Protein AF-A0A924ZJ42-F1 (afdb_monomer_lite)

Sequence (431 aa):
MEAKKKLFFVASNSKNIKYVENFLLKRNFEVLLDSDLDSSLSRIISLQPDFIFLPLDHANGRIVAMINAINSLTKGVTVLFVQNNTKESIRKLEYSKCPFKLYPPMSGPAVERLVLKTIKANATTTTTTEIKSKEANLEVFESNFSNVNVIENQSNIAFVQKGRRGELLKTKNQQLGTYQRKELSEQLRQELKTGFGDNVKMPIADLIETYYDNGPSAPAGPSTKNFQEASSSVDNYEARSSTYCLTIQSLTWCGYLIIHADFEIDFSLAKNVFQTWLASHLVELQEFTETDQFQISITNPDYQTFAKAEAEYIEVLSIYDKEVTVSFFSVDPQNLSIDLLELQHIGIPVQMIPTALALPLNAFVYLPLNQKFLLFALQNEKVDVTKLQRLSEKSIEKLYTPIEFEKEFRALRAEEFLNSLMKKLSKFAKK

pLDDT: mean 80.46, std 20.37, range [23.25, 97.19]

Structure (mmCIF, N/CA/C/O backbone):
data_AF-A0A924ZJ42-F1
#
_entry.id   AF-A0A924ZJ42-F1
#
loop_
_atom_site.group_PDB
_atom_site.id
_atom_site.type_symbol
_atom_site.label_atom_id
_atom_site.label_alt_id
_atom_site.label_comp_id
_atom_site.label_asym_id
_atom_site.label_entity_id
_atom_site.label_seq_id
_atom_site.pdbx_PDB_ins_code
_atom_site.Cartn_x
_atom_site.Cartn_y
_atom_site.Cartn_z
_atom_site.occupancy
_atom_site.B_iso_or_equiv
_atom_site.auth_seq_id
_atom_site.auth_comp_id
_atom_site.auth_asym_id
_atom_site.auth_atom_id
_atom_site.pdbx_PDB_model_num
ATOM 1 N N . MET A 1 1 ? 20.802 38.770 28.249 1.00 51.81 1 MET A N 1
ATOM 2 C CA . MET A 1 1 ? 19.688 39.133 27.346 1.00 51.81 1 MET A CA 1
ATOM 3 C C . MET A 1 1 ? 19.524 37.988 26.369 1.00 51.81 1 MET A C 1
ATOM 5 O O . MET A 1 1 ? 20.506 37.644 25.725 1.00 51.81 1 MET A O 1
ATOM 9 N N . GLU A 1 2 ? 18.357 37.352 26.316 1.00 70.56 2 GLU A N 1
ATOM 10 C CA . GLU A 1 2 ? 18.103 36.305 25.320 1.00 70.56 2 GLU A CA 1
ATOM 11 C C . GLU A 1 2 ? 18.149 36.911 23.912 1.00 70.56 2 GLU A C 1
ATOM 13 O O . GLU A 1 2 ? 17.614 37.999 23.679 1.00 70.56 2 GLU A O 1
ATOM 18 N N . ALA A 1 3 ? 18.832 36.233 22.986 1.00 81.56 3 ALA A N 1
ATOM 19 C CA . ALA A 1 3 ? 18.900 36.663 21.596 1.00 81.56 3 ALA A CA 1
ATOM 20 C C . ALA A 1 3 ? 17.488 36.675 20.990 1.00 81.56 3 ALA A C 1
ATOM 22 O O . ALA A 1 3 ? 16.740 35.703 21.128 1.00 81.56 3 ALA A O 1
ATOM 23 N N . LYS A 1 4 ? 17.120 37.779 20.325 1.00 89.75 4 LYS A N 1
ATOM 24 C CA . LYS A 1 4 ? 15.809 37.906 19.676 1.00 89.75 4 LYS A CA 1
ATOM 25 C C . LYS A 1 4 ? 15.673 36.849 18.587 1.00 89.75 4 LYS A C 1
ATOM 27 O O . LYS A 1 4 ? 16.584 36.666 17.784 1.00 89.75 4 LYS A O 1
ATOM 32 N N . LYS A 1 5 ? 14.523 36.176 18.554 1.00 93.31 5 LYS A N 1
ATOM 33 C CA . LYS A 1 5 ? 14.207 35.203 17.508 1.00 93.31 5 LYS A CA 1
ATOM 34 C C . LYS A 1 5 ? 13.838 35.915 16.214 1.00 93.31 5 LYS A C 1
ATOM 36 O O . LYS A 1 5 ? 13.000 36.820 16.234 1.00 93.31 5 LYS A O 1
ATOM 41 N N . LYS A 1 6 ? 14.458 35.486 15.114 1.00 96.50 6 LYS A N 1
ATOM 42 C CA . LYS A 1 6 ? 14.269 36.052 13.776 1.00 96.50 6 LYS A CA 1
ATOM 43 C C . LYS A 1 6 ? 13.173 35.301 13.032 1.00 96.50 6 LYS A C 1
ATOM 45 O O . LYS A 1 6 ? 13.289 34.096 12.813 1.00 96.50 6 LYS A O 1
ATOM 50 N N . LEU A 1 7 ? 12.124 36.008 12.624 1.00 96.75 7 LEU A N 1
ATOM 51 C CA . LEU A 1 7 ? 11.042 35.469 11.803 1.00 96.75 7 LEU A CA 1
ATOM 52 C C . LEU A 1 7 ? 11.060 36.153 10.441 1.00 96.75 7 LEU A C 1
ATOM 54 O O . LEU A 1 7 ? 11.037 37.379 10.358 1.00 96.75 7 LEU A O 1
ATOM 58 N N . PHE A 1 8 ? 11.051 35.360 9.378 1.00 96.81 8 PHE A N 1
ATOM 59 C CA . PHE A 1 8 ? 10.995 35.852 8.009 1.00 96.81 8 PHE A CA 1
ATOM 60 C C . PHE A 1 8 ? 9.653 35.485 7.381 1.00 96.81 8 PHE A C 1
ATOM 62 O O . PHE A 1 8 ? 9.295 34.313 7.342 1.00 96.81 8 PHE A O 1
ATOM 69 N N . PHE A 1 9 ? 8.915 36.468 6.880 1.00 94.94 9 PHE A N 1
ATOM 70 C CA . PHE A 1 9 ? 7.633 36.289 6.208 1.00 94.94 9 PHE A CA 1
ATOM 71 C C . PHE A 1 9 ? 7.774 36.587 4.722 1.00 94.94 9 PHE A C 1
ATOM 73 O O . PHE A 1 9 ? 8.207 37.674 4.342 1.00 94.94 9 PHE A O 1
ATOM 80 N N . VAL A 1 10 ? 7.329 35.648 3.892 1.00 93.44 10 VAL A N 1
ATOM 81 C CA . VAL A 1 10 ? 7.103 35.891 2.465 1.00 93.44 10 VAL A CA 1
ATOM 82 C C . VAL A 1 10 ? 5.630 36.215 2.276 1.00 93.44 10 VAL A C 1
ATOM 84 O O . VAL A 1 10 ? 4.768 35.445 2.708 1.00 93.44 10 VAL A O 1
ATOM 87 N N . ALA A 1 11 ? 5.297 37.350 1.661 1.00 88.31 11 ALA A N 1
ATOM 88 C CA . ALA A 1 11 ? 3.903 37.662 1.400 1.00 88.31 11 ALA A CA 1
ATOM 89 C C . ALA A 1 11 ? 3.598 38.640 0.265 1.00 88.31 11 ALA A C 1
ATOM 91 O O . ALA A 1 11 ? 3.941 39.816 0.325 1.00 88.31 11 ALA A O 1
ATOM 92 N N . SER A 1 12 ? 2.751 38.188 -0.665 1.00 80.75 12 SER A N 1
ATOM 93 C CA . SER A 1 12 ? 2.125 39.025 -1.692 1.00 80.75 12 SER A CA 1
ATOM 94 C C . SER A 1 12 ? 1.202 40.134 -1.155 1.00 80.75 12 SER A C 1
ATOM 96 O O . SER A 1 12 ? 1.148 41.206 -1.752 1.00 80.75 12 SER A O 1
ATOM 98 N N . ASN A 1 13 ? 0.486 39.932 -0.037 1.00 76.50 13 ASN A N 1
ATOM 99 C CA . ASN A 1 13 ? -0.384 40.962 0.555 1.00 76.50 13 ASN A CA 1
ATOM 100 C C . ASN A 1 13 ? 0.100 41.405 1.946 1.00 76.50 13 ASN A C 1
ATOM 102 O O . ASN A 1 13 ? -0.180 40.766 2.962 1.00 76.50 13 ASN A O 1
ATOM 106 N N . SER A 1 14 ? 0.790 42.546 1.999 1.00 72.94 14 SER A N 1
ATOM 107 C CA . SER A 1 14 ? 1.422 43.055 3.223 1.00 72.94 14 SER A CA 1
ATOM 108 C C . SER A 1 14 ? 0.453 43.660 4.248 1.00 72.94 14 SER A C 1
ATOM 110 O O . SER A 1 14 ? 0.827 43.821 5.409 1.00 72.94 14 SER A O 1
ATOM 112 N N . LYS A 1 15 ? -0.799 43.984 3.883 1.00 78.31 15 LYS A N 1
ATOM 113 C CA . LYS A 1 15 ? -1.712 44.726 4.780 1.00 78.31 15 LYS A CA 1
ATOM 114 C C . LYS A 1 15 ? -2.052 43.953 6.056 1.00 78.31 15 LYS A C 1
ATOM 116 O O . LYS A 1 15 ? -1.966 44.514 7.144 1.00 78.31 15 LYS A O 1
ATOM 121 N N . ASN A 1 16 ? -2.382 42.667 5.935 1.00 75.62 16 ASN A N 1
ATOM 122 C CA . ASN A 1 16 ? -2.749 41.836 7.088 1.00 75.62 16 ASN A CA 1
ATOM 123 C C . ASN A 1 16 ? -1.534 41.479 7.958 1.00 75.62 16 ASN A C 1
ATOM 125 O O . ASN A 1 16 ? -1.667 41.303 9.167 1.00 75.62 16 ASN A O 1
ATOM 129 N N . ILE A 1 17 ? -0.341 41.428 7.363 1.00 86.62 17 ILE A N 1
ATOM 130 C CA . ILE A 1 17 ? 0.883 41.015 8.058 1.00 86.62 17 ILE A CA 1
ATOM 131 C C . ILE A 1 17 ? 1.519 42.173 8.827 1.00 86.62 17 ILE A C 1
ATOM 133 O O . ILE A 1 17 ? 2.084 41.934 9.885 1.00 86.62 17 ILE A O 1
ATOM 137 N N . LYS A 1 18 ? 1.331 43.432 8.413 1.00 88.56 18 LYS A N 1
ATOM 138 C CA . LYS A 1 18 ? 1.808 44.598 9.185 1.00 88.56 18 LYS A CA 1
ATOM 139 C C . LYS A 1 18 ? 1.256 44.650 10.616 1.00 88.56 18 LYS A C 1
ATOM 141 O O . LYS A 1 18 ? 1.951 45.057 11.544 1.00 88.56 18 LYS A O 1
ATOM 146 N N . TYR A 1 19 ? 0.012 44.217 10.833 1.00 90.31 19 TYR A N 1
ATOM 147 C CA . TYR A 1 19 ? -0.555 44.123 12.187 1.00 90.31 19 TYR A CA 1
ATOM 148 C C . TYR A 1 19 ? 0.109 43.018 13.017 1.00 90.31 19 TYR A C 1
ATOM 150 O O . TYR A 1 19 ? 0.341 43.193 14.213 1.00 90.31 19 TYR A O 1
ATOM 158 N N . VAL A 1 20 ? 0.436 41.897 12.372 1.00 92.56 20 VAL A N 1
ATOM 159 C CA . VAL A 1 20 ? 1.154 40.766 12.972 1.00 92.56 20 VAL A CA 1
ATOM 160 C C . VAL A 1 20 ? 2.584 41.178 13.327 1.00 92.56 20 VAL A C 1
ATOM 162 O O . VAL A 1 20 ? 3.014 40.967 14.456 1.00 92.56 20 VAL A O 1
ATOM 165 N N . GLU A 1 21 ? 3.281 41.844 12.410 1.00 94.00 21 GLU A N 1
ATOM 166 C CA . GLU A 1 21 ? 4.623 42.402 12.592 1.00 94.00 21 GLU A CA 1
ATOM 167 C C . GLU A 1 21 ? 4.679 43.348 13.797 1.00 94.00 21 GLU A C 1
ATOM 169 O O . GLU A 1 21 ? 5.437 43.108 14.734 1.00 94.00 21 GLU A O 1
ATOM 174 N N . ASN A 1 22 ? 3.806 44.361 13.844 1.00 94.19 22 ASN A N 1
ATOM 175 C CA . ASN A 1 22 ? 3.747 45.312 14.958 1.00 94.19 22 ASN A CA 1
ATOM 176 C C . ASN A 1 22 ? 3.483 44.635 16.311 1.00 94.19 22 ASN A C 1
ATOM 178 O O . ASN A 1 22 ? 3.993 45.077 17.344 1.00 94.19 22 ASN A O 1
ATOM 182 N N . PHE A 1 23 ? 2.669 43.579 16.326 1.00 95.81 23 PHE A N 1
ATOM 183 C CA . PHE A 1 23 ? 2.414 42.802 17.534 1.00 95.81 23 PHE A CA 1
ATOM 184 C C . PHE A 1 23 ? 3.661 42.028 17.985 1.00 95.81 23 PHE A C 1
ATOM 186 O O . PHE A 1 23 ? 3.996 42.048 19.168 1.00 95.81 23 PHE A O 1
ATOM 193 N N . LEU A 1 24 ? 4.357 41.371 17.056 1.00 95.38 24 LEU A N 1
ATOM 194 C CA . LEU A 1 24 ? 5.534 40.547 17.342 1.00 95.38 24 LEU A CA 1
ATOM 195 C C . LEU A 1 24 ? 6.756 41.393 17.733 1.00 95.38 24 LEU A C 1
ATOM 197 O O . LEU A 1 24 ? 7.459 41.035 18.678 1.00 95.38 24 LEU A O 1
ATOM 201 N N . LEU A 1 25 ? 6.960 42.557 17.106 1.00 94.06 25 LEU A N 1
ATOM 202 C CA . LEU A 1 25 ? 8.026 43.502 17.471 1.00 94.06 25 LEU A CA 1
ATOM 203 C C . LEU A 1 25 ? 7.915 43.953 18.938 1.00 94.06 25 LEU A C 1
ATOM 205 O O . LEU A 1 25 ? 8.917 44.012 19.652 1.00 94.06 25 LEU A O 1
ATOM 209 N N . LYS A 1 26 ? 6.688 44.189 19.430 1.00 95.00 26 LYS A N 1
ATOM 210 C CA . LYS A 1 26 ? 6.423 44.516 20.847 1.00 95.00 26 LYS A CA 1
ATOM 211 C C . LYS A 1 26 ? 6.750 43.369 21.807 1.00 95.00 26 LYS A C 1
ATOM 213 O O . LYS A 1 26 ? 6.900 43.610 23.000 1.00 95.00 26 LYS A O 1
ATOM 218 N N . ARG A 1 27 ? 6.860 42.135 21.306 1.00 91.88 27 ARG A N 1
ATOM 219 C CA . ARG A 1 27 ? 7.166 40.920 22.078 1.00 91.88 27 ARG A CA 1
ATOM 220 C C . ARG A 1 27 ? 8.580 40.397 21.838 1.00 91.88 27 ARG A C 1
ATOM 222 O O . ARG A 1 27 ? 8.848 39.218 22.025 1.00 91.88 27 ARG A O 1
ATOM 229 N N . ASN A 1 28 ? 9.490 41.298 21.471 1.00 92.75 28 ASN A N 1
ATOM 230 C CA . ASN A 1 28 ? 10.920 41.028 21.350 1.00 92.75 28 ASN A CA 1
ATOM 231 C C . ASN A 1 28 ? 11.305 40.038 20.235 1.00 92.75 28 ASN A C 1
ATOM 233 O O . ASN A 1 28 ? 12.379 39.438 20.275 1.00 92.75 28 ASN A O 1
ATOM 237 N N . PHE A 1 29 ? 10.457 39.906 19.219 1.00 94.56 29 PHE A N 1
ATOM 238 C CA . PHE A 1 29 ? 10.794 39.208 17.987 1.00 94.56 29 PHE A CA 1
ATOM 239 C C . PHE A 1 29 ? 11.410 40.166 16.963 1.00 94.56 29 PHE A C 1
ATOM 241 O O . PHE A 1 29 ? 11.029 41.334 16.897 1.00 94.56 29 PHE A O 1
ATOM 248 N N . GLU A 1 30 ? 12.342 39.674 16.150 1.00 95.62 30 GLU A N 1
ATOM 249 C CA . GLU A 1 30 ? 12.834 40.378 14.965 1.00 95.62 30 GLU A CA 1
ATOM 250 C C . GLU A 1 30 ? 12.053 39.861 13.757 1.00 95.62 30 GLU A C 1
ATOM 252 O O . GLU A 1 30 ? 12.121 38.676 13.437 1.00 95.62 30 GLU A O 1
ATOM 257 N N . VAL A 1 31 ? 11.261 40.725 13.122 1.00 95.31 31 VAL A N 1
ATOM 258 C CA . VAL A 1 31 ? 10.392 40.342 12.004 1.00 95.31 31 VAL A CA 1
ATOM 259 C C . VAL A 1 31 ? 10.920 40.965 10.724 1.00 95.31 31 VAL A C 1
ATOM 261 O O . VAL A 1 31 ? 11.189 42.161 10.671 1.00 95.31 31 VAL A O 1
ATOM 264 N N . LEU A 1 32 ? 11.052 40.140 9.693 1.00 94.69 32 LEU A N 1
ATOM 265 C CA . LEU A 1 32 ? 11.417 40.543 8.346 1.00 94.69 32 LEU A CA 1
ATOM 266 C C . LEU A 1 32 ? 10.280 40.161 7.407 1.00 94.69 32 LEU A C 1
ATOM 268 O O . LEU A 1 32 ? 9.767 39.045 7.476 1.00 94.69 32 LEU A O 1
ATOM 272 N N . LEU A 1 33 ? 9.894 41.084 6.534 1.00 93.25 33 LEU A N 1
ATOM 273 C CA . LEU A 1 33 ? 8.852 40.879 5.538 1.00 93.25 33 LEU A CA 1
ATOM 274 C C . LEU A 1 33 ? 9.426 41.142 4.151 1.00 93.25 33 LEU A C 1
ATOM 276 O O . LEU A 1 33 ? 10.110 42.146 3.934 1.00 93.25 33 LEU A O 1
ATOM 280 N N . ASP A 1 34 ? 9.116 40.257 3.216 1.00 92.25 34 ASP A N 1
ATOM 281 C CA . ASP A 1 34 ? 9.433 40.442 1.810 1.00 92.25 34 ASP A CA 1
ATOM 282 C C . ASP A 1 34 ? 8.267 39.948 0.943 1.00 92.25 34 ASP A C 1
ATOM 284 O O . ASP A 1 34 ? 7.529 39.032 1.315 1.00 92.25 34 ASP A O 1
ATOM 288 N N . SER A 1 35 ? 8.040 40.621 -0.178 1.00 87.19 35 SER A N 1
ATOM 289 C CA . SER A 1 35 ? 6.943 40.329 -1.104 1.00 87.19 35 SER A CA 1
ATOM 290 C C . SER A 1 35 ? 7.423 39.699 -2.402 1.00 87.19 35 SER A C 1
ATOM 292 O O . SER A 1 35 ? 6.626 39.053 -3.080 1.00 87.19 35 SER A O 1
ATOM 294 N N . ASP A 1 36 ? 8.695 39.902 -2.754 1.00 87.69 36 ASP A N 1
ATOM 295 C CA . ASP A 1 36 ? 9.283 39.304 -3.944 1.00 87.69 36 ASP A CA 1
ATOM 296 C C . ASP A 1 36 ? 9.916 37.951 -3.608 1.00 87.69 36 ASP A C 1
ATOM 298 O O . ASP A 1 36 ? 10.627 37.797 -2.616 1.00 87.69 36 ASP A O 1
ATOM 302 N N . LEU A 1 37 ? 9.609 36.936 -4.413 1.00 86.25 37 LEU A N 1
ATOM 303 C CA . LEU A 1 37 ? 9.975 35.553 -4.110 1.00 86.25 37 LEU A CA 1
ATOM 304 C C . LEU A 1 37 ? 11.483 35.315 -4.286 1.00 86.25 37 LEU A C 1
ATOM 306 O O . LEU A 1 37 ? 12.101 34.619 -3.476 1.00 86.25 37 LEU A O 1
ATOM 310 N N . ASP A 1 38 ? 12.068 35.915 -5.323 1.00 80.19 38 ASP A N 1
ATOM 311 C CA . ASP A 1 38 ? 13.465 35.705 -5.702 1.00 80.19 38 ASP A CA 1
ATOM 312 C C . ASP A 1 38 ? 14.408 36.461 -4.742 1.00 80.19 38 ASP A C 1
ATOM 314 O O . ASP A 1 38 ? 15.411 35.902 -4.271 1.00 80.19 38 ASP A O 1
ATOM 318 N N . SER A 1 39 ? 14.045 37.687 -4.339 1.00 88.00 39 SER A N 1
ATOM 319 C CA . SER A 1 39 ? 14.740 38.411 -3.266 1.00 88.00 39 SER A CA 1
ATOM 320 C C . SER A 1 39 ? 14.610 37.699 -1.919 1.00 88.00 39 SER A C 1
ATOM 322 O O . SER A 1 39 ? 15.593 37.601 -1.175 1.00 88.00 39 SER A O 1
ATOM 324 N N . SER A 1 40 ? 13.427 37.147 -1.619 1.00 91.25 40 SER A N 1
ATOM 325 C CA . SER A 1 40 ? 13.160 36.442 -0.363 1.00 91.25 40 SER A CA 1
ATOM 326 C C . SER A 1 40 ? 14.090 35.253 -0.171 1.00 91.25 40 SER A C 1
ATOM 328 O O . SER A 1 40 ? 14.665 35.103 0.905 1.00 91.25 40 SER A O 1
ATOM 330 N N . LEU A 1 41 ? 14.278 34.419 -1.199 1.00 88.00 41 LEU A N 1
ATOM 331 C CA . LEU A 1 41 ? 15.131 33.233 -1.097 1.00 88.00 41 LEU A CA 1
ATOM 332 C C . LEU A 1 41 ? 16.584 33.606 -0.774 1.00 88.00 41 LEU A C 1
ATOM 334 O O . LEU A 1 41 ? 17.168 33.064 0.166 1.00 88.00 41 LEU A O 1
ATOM 338 N N . SER A 1 42 ? 17.139 34.580 -1.498 1.00 87.00 42 SER A N 1
ATOM 339 C CA . SER A 1 42 ? 18.511 35.059 -1.283 1.00 87.00 42 SER A CA 1
ATOM 340 C C . SER A 1 42 ? 18.704 35.607 0.136 1.00 87.00 42 SER A C 1
ATOM 342 O O . SER A 1 42 ? 19.703 35.321 0.801 1.00 87.00 42 SER A O 1
ATOM 344 N N . ARG A 1 43 ? 17.714 36.352 0.644 1.00 92.06 43 ARG A N 1
ATOM 345 C CA . ARG A 1 43 ? 17.743 36.920 1.999 1.00 92.06 43 ARG A CA 1
ATOM 346 C C . ARG A 1 43 ? 17.570 35.860 3.079 1.00 92.06 43 ARG A C 1
ATOM 348 O O . ARG A 1 43 ? 18.264 35.933 4.085 1.00 92.06 43 ARG A O 1
ATOM 355 N N . ILE A 1 44 ? 16.708 34.867 2.876 1.00 93.81 44 ILE A N 1
ATOM 356 C CA . ILE A 1 44 ? 16.531 33.742 3.804 1.00 93.81 44 ILE A CA 1
ATOM 357 C C . ILE A 1 44 ? 17.846 32.967 3.956 1.00 93.81 44 ILE A C 1
ATOM 359 O O . ILE A 1 44 ? 18.272 32.707 5.080 1.00 93.81 44 ILE A O 1
ATOM 363 N N . ILE A 1 45 ? 18.523 32.665 2.844 1.00 88.06 45 ILE A N 1
ATOM 364 C CA . ILE A 1 45 ? 19.807 31.949 2.853 1.00 88.06 45 ILE A CA 1
ATOM 365 C C . ILE A 1 45 ? 20.888 32.769 3.568 1.00 88.06 45 ILE A C 1
ATOM 367 O O . ILE A 1 45 ? 21.636 32.218 4.375 1.00 88.06 45 ILE A O 1
ATOM 371 N N . SER A 1 46 ? 20.957 34.079 3.309 1.00 90.25 46 SER A N 1
ATOM 372 C CA . SER A 1 46 ? 21.959 34.957 3.923 1.00 90.25 46 SER A CA 1
ATOM 373 C C . SER A 1 46 ? 21.704 35.226 5.409 1.00 90.25 46 SER A C 1
ATOM 375 O O . SER A 1 46 ? 22.656 35.300 6.182 1.00 90.25 46 SER A O 1
ATOM 377 N N . LEU A 1 47 ? 20.444 35.404 5.814 1.00 92.19 47 LEU A N 1
ATOM 378 C CA . LEU A 1 47 ? 20.083 35.827 7.171 1.00 92.19 47 LEU A CA 1
ATOM 379 C C . LEU A 1 47 ? 19.872 34.657 8.134 1.00 92.19 47 LEU A C 1
ATOM 381 O O . LEU A 1 47 ? 19.918 34.887 9.343 1.00 92.19 47 LEU A O 1
ATOM 385 N N . GLN A 1 48 ? 19.638 33.445 7.612 1.00 92.94 48 GLN A N 1
ATOM 386 C CA . GLN A 1 48 ? 19.384 32.214 8.375 1.00 92.94 48 GLN A CA 1
ATOM 387 C C . GLN A 1 48 ? 18.396 32.436 9.541 1.00 92.94 48 GLN A C 1
ATOM 389 O O . GLN A 1 48 ? 18.762 32.281 10.708 1.00 92.94 48 GLN A O 1
ATOM 394 N N . PRO A 1 49 ? 17.150 32.862 9.255 1.00 95.94 49 PRO A N 1
ATOM 395 C CA . PRO A 1 49 ? 16.151 33.127 10.290 1.00 95.94 49 PRO A CA 1
ATOM 396 C C . PRO A 1 49 ? 15.768 31.854 11.066 1.00 95.94 49 PRO A C 1
ATOM 398 O O . PRO A 1 49 ? 15.762 30.755 10.513 1.00 95.94 49 PRO A O 1
ATOM 401 N N . ASP A 1 50 ? 15.382 32.006 12.339 1.00 95.00 50 ASP A N 1
ATOM 402 C CA . ASP A 1 50 ? 14.920 30.889 13.176 1.00 95.00 50 ASP A CA 1
ATOM 403 C C . ASP A 1 50 ? 13.597 30.297 12.657 1.00 95.00 50 ASP A C 1
ATOM 405 O O . ASP A 1 50 ? 13.364 29.093 12.770 1.00 95.00 50 ASP A O 1
ATOM 409 N N . PHE A 1 51 ? 12.722 31.143 12.102 1.00 96.44 51 PHE A N 1
ATOM 410 C CA . PHE A 1 51 ? 11.410 30.759 11.581 1.00 96.44 51 PHE A CA 1
ATOM 411 C C . PHE A 1 51 ? 11.141 31.399 10.221 1.00 96.44 51 PHE A C 1
ATOM 413 O O . PHE A 1 51 ? 11.368 32.596 10.033 1.00 96.44 51 PHE A O 1
ATOM 420 N N . ILE A 1 52 ? 10.602 30.616 9.290 1.00 96.88 52 ILE A N 1
ATOM 421 C CA . ILE A 1 52 ? 10.343 31.034 7.910 1.00 96.88 52 ILE A CA 1
ATOM 422 C C . ILE A 1 52 ? 8.877 30.769 7.581 1.00 96.88 52 ILE A C 1
ATOM 424 O O . ILE A 1 52 ? 8.447 29.622 7.529 1.00 96.88 52 ILE A O 1
ATOM 428 N N . PHE A 1 53 ? 8.102 31.822 7.346 1.00 95.69 53 PHE A N 1
ATOM 429 C CA . PHE A 1 53 ? 6.676 31.756 7.045 1.00 95.69 53 PHE A CA 1
ATOM 430 C C . PHE A 1 53 ? 6.452 31.888 5.541 1.00 95.69 53 PHE A C 1
ATOM 432 O O . PHE A 1 53 ? 6.732 32.939 4.959 1.00 95.69 53 PHE A O 1
ATOM 439 N N . LEU A 1 54 ? 5.911 30.834 4.925 1.00 94.75 54 LEU A N 1
ATOM 440 C CA . LEU A 1 54 ? 5.702 30.752 3.477 1.00 94.75 54 LEU A CA 1
ATOM 441 C C . LEU A 1 54 ? 4.207 30.611 3.126 1.00 94.75 54 LEU A C 1
ATOM 443 O O . LEU A 1 54 ? 3.530 29.737 3.681 1.00 94.75 54 LEU A O 1
ATOM 447 N N . PRO A 1 55 ? 3.677 31.437 2.204 1.00 93.75 55 PRO A N 1
ATOM 448 C CA . PRO A 1 55 ? 2.272 31.420 1.816 1.00 93.75 55 PRO A CA 1
ATOM 449 C C . PRO A 1 55 ? 2.021 30.371 0.729 1.00 93.75 55 PRO A C 1
ATOM 451 O O . PRO A 1 55 ? 2.495 30.512 -0.390 1.00 93.75 55 PRO A O 1
ATOM 454 N N . LEU A 1 56 ? 1.236 29.332 1.007 1.00 91.62 56 LEU A N 1
ATOM 455 C CA . LEU A 1 56 ? 0.932 28.279 0.025 1.00 91.62 56 LEU A CA 1
ATOM 456 C C . LEU A 1 56 ? 0.078 28.749 -1.155 1.00 91.62 56 LEU A C 1
ATOM 458 O O . LEU A 1 56 ? 0.081 28.122 -2.212 1.00 91.62 56 LEU A O 1
ATOM 462 N N . ASP A 1 57 ? -0.671 29.829 -0.974 1.00 89.25 57 ASP A N 1
ATOM 463 C CA . ASP A 1 57 ? -1.518 30.443 -1.990 1.00 89.25 57 ASP A CA 1
ATOM 464 C C . ASP A 1 57 ? -0.896 31.718 -2.575 1.00 89.25 57 ASP A C 1
ATOM 466 O O . ASP A 1 57 ? -1.604 32.644 -2.970 1.00 89.25 57 ASP A O 1
ATOM 470 N N . HIS A 1 58 ? 0.438 31.760 -2.633 1.00 87.75 58 HIS A N 1
ATOM 471 C CA . HIS A 1 58 ? 1.164 32.814 -3.331 1.00 87.75 58 HIS A CA 1
ATOM 472 C C . HIS A 1 58 ? 0.776 32.868 -4.815 1.00 87.75 58 HIS A C 1
ATOM 474 O O . HIS A 1 58 ? 0.588 31.833 -5.455 1.00 87.75 58 HIS A O 1
ATOM 480 N N . ALA A 1 59 ? 0.731 34.072 -5.392 1.00 84.12 59 ALA A N 1
ATOM 481 C CA . ALA A 1 59 ? 0.426 34.252 -6.815 1.00 84.12 59 ALA A CA 1
ATOM 482 C C . ALA A 1 59 ? 1.469 33.584 -7.735 1.00 84.12 59 ALA A C 1
ATOM 484 O O . ALA A 1 59 ? 1.152 33.151 -8.840 1.00 84.12 59 ALA A O 1
ATOM 485 N N . ASN A 1 60 ? 2.718 33.487 -7.273 1.00 83.06 60 ASN A N 1
ATOM 486 C CA . ASN A 1 60 ? 3.799 32.829 -8.002 1.00 83.06 60 ASN A CA 1
ATOM 487 C C . ASN A 1 60 ? 3.844 31.323 -7.686 1.00 83.06 60 ASN A C 1
ATOM 489 O O . ASN A 1 60 ? 4.137 30.935 -6.553 1.00 83.06 60 ASN A O 1
ATOM 493 N N . GLY A 1 61 ? 3.629 30.481 -8.703 1.00 80.12 61 GLY A N 1
ATOM 494 C CA . GLY A 1 61 ? 3.636 29.017 -8.587 1.00 80.12 61 GLY A CA 1
ATOM 495 C C . GLY A 1 61 ? 4.980 28.399 -8.174 1.00 80.12 61 GLY A C 1
ATOM 496 O O . GLY A 1 61 ? 5.012 27.257 -7.720 1.00 80.12 61 GLY A O 1
ATOM 497 N N . ARG A 1 62 ? 6.090 29.150 -8.247 1.00 84.25 62 ARG A N 1
ATOM 498 C CA . ARG A 1 62 ? 7.419 28.696 -7.793 1.00 84.25 62 ARG A CA 1
ATOM 499 C C . ARG A 1 62 ? 7.533 28.526 -6.276 1.00 84.25 62 ARG A C 1
ATOM 501 O O . ARG A 1 62 ? 8.509 27.946 -5.806 1.00 84.25 62 ARG A O 1
ATOM 508 N N . ILE A 1 63 ? 6.543 28.980 -5.504 1.00 87.19 63 ILE A N 1
ATOM 509 C CA . ILE A 1 63 ? 6.551 28.866 -4.041 1.00 87.19 63 ILE A CA 1
ATOM 510 C C . ILE A 1 63 ? 6.703 27.416 -3.555 1.00 87.19 63 ILE A C 1
ATOM 512 O O . ILE A 1 63 ? 7.379 27.172 -2.561 1.00 87.19 63 ILE A O 1
ATOM 516 N N . VAL A 1 64 ? 6.154 26.438 -4.285 1.00 85.00 64 VAL A N 1
ATOM 517 C CA . VAL A 1 64 ? 6.273 25.012 -3.932 1.00 85.00 64 VAL A CA 1
ATOM 518 C C . VAL A 1 64 ? 7.723 24.533 -4.040 1.00 85.00 64 VAL A C 1
ATOM 520 O O . VAL A 1 64 ? 8.224 23.875 -3.131 1.00 85.00 64 VAL A O 1
ATOM 523 N N . ALA A 1 65 ? 8.425 24.917 -5.110 1.00 81.44 65 ALA A N 1
ATOM 524 C CA . ALA A 1 65 ? 9.843 24.605 -5.282 1.00 81.44 65 ALA A CA 1
ATOM 525 C C . ALA A 1 65 ? 10.707 25.308 -4.220 1.00 81.44 65 ALA A C 1
ATOM 527 O O . ALA A 1 65 ? 11.628 24.705 -3.670 1.00 81.44 65 ALA A O 1
ATOM 528 N N . MET A 1 66 ? 10.364 26.552 -3.871 1.00 85.25 66 MET A N 1
ATOM 529 C CA . MET A 1 66 ? 11.052 27.317 -2.828 1.00 85.25 66 MET A CA 1
ATOM 530 C C . MET A 1 66 ? 10.922 26.674 -1.440 1.00 85.25 66 MET A C 1
ATOM 532 O O . MET A 1 66 ? 11.903 26.642 -0.703 1.00 85.25 66 MET A O 1
ATOM 536 N N . ILE A 1 67 ? 9.754 26.121 -1.086 1.00 87.44 67 ILE A N 1
ATOM 537 C CA . ILE A 1 67 ? 9.558 25.399 0.186 1.00 87.44 67 ILE A CA 1
ATOM 538 C C . ILE A 1 67 ? 10.546 24.229 0.297 1.00 87.44 67 ILE A C 1
ATOM 540 O O . ILE A 1 67 ? 11.189 24.060 1.334 1.00 87.44 67 ILE A O 1
ATOM 544 N N . ASN A 1 68 ? 10.700 23.449 -0.777 1.00 84.44 68 ASN A N 1
ATOM 545 C CA . ASN A 1 68 ? 11.629 22.318 -0.802 1.00 84.44 68 ASN A CA 1
ATOM 546 C C . ASN A 1 68 ? 13.087 22.786 -0.690 1.00 84.44 68 ASN A C 1
ATOM 548 O O . ASN A 1 68 ? 13.843 22.243 0.114 1.00 84.44 68 ASN A O 1
ATOM 552 N N . ALA A 1 69 ? 13.458 23.837 -1.429 1.00 81.88 69 ALA A N 1
ATOM 553 C CA . ALA A 1 69 ? 14.801 24.409 -1.377 1.00 81.88 69 ALA A CA 1
ATOM 554 C C . ALA A 1 69 ? 15.149 24.935 0.027 1.00 81.88 69 ALA A C 1
ATOM 556 O O . ALA A 1 69 ? 16.208 24.616 0.562 1.00 81.88 69 ALA A O 1
ATOM 557 N N . ILE A 1 70 ? 14.243 25.672 0.675 1.00 85.69 70 ILE A N 1
ATOM 558 C CA . ILE A 1 70 ? 14.466 26.232 2.017 1.00 85.69 70 ILE A CA 1
ATOM 559 C C . ILE A 1 70 ? 14.678 25.139 3.063 1.00 85.69 70 ILE A C 1
ATOM 561 O O . ILE A 1 70 ? 15.595 25.257 3.876 1.00 85.69 70 ILE A O 1
ATOM 565 N N . ASN A 1 71 ? 13.880 24.069 3.016 1.00 83.69 71 ASN A N 1
ATOM 566 C CA . ASN A 1 71 ? 14.029 22.945 3.942 1.00 83.69 71 ASN A CA 1
ATOM 567 C C . ASN A 1 71 ? 15.386 22.236 3.790 1.00 83.69 71 ASN A C 1
ATOM 569 O O . ASN A 1 71 ? 15.882 21.678 4.762 1.00 83.69 71 ASN A O 1
ATOM 573 N N . SER A 1 72 ? 15.989 22.264 2.595 1.00 81.19 72 SER A N 1
ATOM 574 C CA . SER A 1 72 ? 17.326 21.698 2.357 1.00 81.19 72 SER A CA 1
ATOM 575 C C . SER A 1 72 ? 18.481 22.648 2.703 1.00 81.19 72 SER A C 1
ATOM 577 O O . SER A 1 72 ? 19.547 22.193 3.106 1.00 81.19 72 SER A O 1
ATOM 579 N N . LEU A 1 73 ? 18.285 23.963 2.554 1.00 79.38 73 LEU A N 1
ATOM 580 C CA . LEU A 1 73 ? 19.359 24.965 2.627 1.00 79.38 73 LEU A CA 1
ATOM 581 C C . LEU A 1 73 ? 19.434 25.709 3.965 1.00 79.38 73 LEU A C 1
ATOM 583 O O . LEU A 1 73 ? 20.402 26.430 4.214 1.00 79.38 73 LEU A O 1
ATOM 587 N N . THR A 1 74 ? 18.418 25.586 4.819 1.00 86.44 74 THR A N 1
ATOM 588 C CA . THR A 1 74 ? 18.340 26.337 6.077 1.00 86.44 74 THR A CA 1
ATOM 589 C C . THR A 1 74 ? 18.031 25.430 7.258 1.00 86.44 74 THR A C 1
ATOM 591 O O . THR A 1 74 ? 17.368 24.407 7.124 1.00 86.44 74 THR A O 1
ATOM 594 N N . LYS A 1 75 ? 18.506 25.828 8.442 1.00 87.00 75 LYS A N 1
ATOM 595 C CA . LYS A 1 75 ? 18.178 25.162 9.717 1.00 87.00 75 LYS A CA 1
ATOM 596 C C . LYS A 1 75 ? 16.928 25.746 10.388 1.00 87.00 75 LYS A C 1
ATOM 598 O O . LYS A 1 75 ? 16.549 25.302 11.470 1.00 87.00 75 LYS A O 1
ATOM 603 N N . GLY A 1 76 ? 16.337 26.775 9.779 1.00 88.31 76 GLY A N 1
ATOM 604 C CA . GLY A 1 76 ? 15.152 27.455 10.284 1.00 88.31 76 GLY A CA 1
ATOM 605 C C . GLY A 1 76 ? 13.911 26.572 10.203 1.00 88.31 76 GLY A C 1
ATOM 606 O O . GLY A 1 76 ? 13.812 25.667 9.375 1.00 88.31 76 GLY A O 1
ATOM 607 N N . VAL A 1 77 ? 12.936 26.840 11.067 1.00 93.44 77 VAL A N 1
ATOM 608 C CA . VAL A 1 77 ? 11.660 26.128 11.038 1.00 93.44 77 VAL A CA 1
ATOM 609 C C . VAL A 1 77 ? 10.755 26.746 9.981 1.00 93.44 77 VAL A C 1
ATOM 611 O O . VAL A 1 77 ? 10.285 27.876 10.131 1.00 93.44 77 VAL A O 1
ATOM 614 N N . THR A 1 78 ? 10.451 25.974 8.943 1.00 94.50 78 THR A N 1
ATOM 615 C CA . THR A 1 78 ? 9.465 26.358 7.931 1.00 94.50 78 THR A CA 1
ATOM 616 C C . THR A 1 78 ? 8.045 26.203 8.472 1.00 94.50 78 THR A C 1
ATOM 618 O O . THR A 1 78 ? 7.654 25.138 8.951 1.00 94.50 78 THR A O 1
ATOM 621 N N . VAL A 1 79 ? 7.258 27.271 8.361 1.00 95.62 79 VAL A N 1
ATOM 622 C CA . VAL A 1 79 ? 5.847 27.345 8.735 1.00 95.62 79 VAL A CA 1
ATOM 623 C C . VAL A 1 79 ? 5.037 27.717 7.500 1.00 95.62 79 VAL A C 1
ATOM 625 O O . VAL A 1 79 ? 5.242 28.772 6.901 1.00 95.62 79 VAL A O 1
ATOM 628 N N . LEU A 1 80 ? 4.089 26.866 7.119 1.00 95.00 80 LEU A N 1
ATOM 629 C CA . LEU A 1 80 ? 3.209 27.151 5.986 1.00 95.00 80 LEU A CA 1
ATOM 630 C C . LEU A 1 80 ? 1.952 27.885 6.448 1.00 95.00 80 LEU A C 1
ATOM 632 O O . LEU A 1 80 ? 1.369 27.559 7.483 1.00 95.00 80 LEU A O 1
ATOM 636 N N . PHE A 1 81 ? 1.505 28.863 5.671 1.00 94.44 81 PHE A N 1
ATOM 637 C CA . PHE A 1 81 ? 0.254 29.573 5.927 1.00 94.44 81 PHE A CA 1
ATOM 638 C C . PHE A 1 81 ? -0.486 29.874 4.627 1.00 94.44 81 PHE A C 1
ATOM 640 O O . PHE A 1 81 ? 0.035 29.634 3.540 1.00 94.44 81 PHE A O 1
ATOM 647 N N . VAL A 1 82 ? -1.705 30.398 4.735 1.00 91.94 82 VAL A N 1
ATOM 648 C CA . VAL A 1 82 ? -2.449 30.930 3.584 1.00 91.94 82 VAL A CA 1
ATOM 649 C C . VAL A 1 82 ? -2.895 32.359 3.834 1.00 91.94 82 VAL A C 1
ATOM 651 O O . VAL A 1 82 ? -3.249 32.728 4.955 1.00 91.94 82 VAL A O 1
ATOM 654 N N . GLN A 1 83 ? -2.844 33.172 2.787 1.00 86.19 83 GLN A N 1
ATOM 655 C CA . GLN A 1 83 ? -3.211 34.584 2.822 1.00 86.19 83 GLN A CA 1
ATOM 656 C C . GLN A 1 83 ? -4.703 34.788 2.623 1.00 86.19 83 GLN A C 1
ATOM 658 O O . GLN A 1 83 ? -5.295 35.673 3.245 1.00 86.19 83 GLN A O 1
ATOM 663 N N . ASN A 1 84 ? -5.306 33.970 1.764 1.00 85.00 84 ASN A N 1
ATOM 664 C CA . ASN A 1 84 ? -6.709 34.066 1.425 1.00 85.00 84 ASN A CA 1
ATOM 665 C C . ASN A 1 84 ? -7.521 33.082 2.263 1.00 85.00 84 ASN A C 1
ATOM 667 O O . ASN A 1 84 ? -7.195 31.900 2.379 1.00 85.00 84 ASN A O 1
ATOM 671 N N . ASN A 1 85 ? -8.637 33.565 2.807 1.00 87.88 85 ASN A N 1
ATOM 672 C CA . ASN A 1 85 ? -9.596 32.744 3.541 1.00 87.88 85 ASN A CA 1
ATOM 673 C C . ASN A 1 85 ? -10.565 32.024 2.582 1.00 87.88 85 ASN A C 1
ATOM 675 O O . ASN A 1 85 ? -11.782 32.059 2.757 1.00 87.88 85 ASN A O 1
ATOM 679 N N . THR A 1 86 ? -10.035 31.440 1.505 1.00 89.38 86 THR A N 1
ATOM 680 C CA . THR A 1 86 ? -10.820 30.634 0.566 1.00 89.38 86 THR A CA 1
ATOM 681 C C . THR A 1 86 ? -10.751 29.169 0.977 1.00 89.38 86 THR A C 1
ATOM 683 O O . THR A 1 86 ? -9.736 28.685 1.486 1.00 89.38 86 THR A O 1
ATOM 686 N N . LYS A 1 87 ? -11.835 28.426 0.723 1.00 87.75 87 LYS A N 1
ATOM 687 C CA . LYS A 1 87 ? -11.886 26.982 1.007 1.00 87.75 87 LYS A CA 1
ATOM 688 C C . LYS A 1 87 ? -10.771 26.218 0.284 1.00 87.75 87 LYS A C 1
ATOM 690 O O . LYS A 1 87 ? -10.236 25.261 0.830 1.00 87.75 87 LYS A O 1
ATOM 695 N N . GLU A 1 88 ? -10.401 26.648 -0.920 1.00 87.00 88 GLU A N 1
ATOM 696 C CA . GLU A 1 88 ? -9.329 26.038 -1.713 1.00 87.00 88 GLU A CA 1
ATOM 697 C C . GLU A 1 88 ? -7.944 26.250 -1.100 1.00 87.00 88 GLU A C 1
ATOM 699 O O . GLU A 1 88 ? -7.186 25.289 -0.974 1.00 87.00 88 GLU A O 1
ATOM 704 N N . SER A 1 89 ? -7.619 27.473 -0.667 1.00 86.06 89 SER A N 1
ATOM 705 C CA . SER A 1 89 ? -6.350 27.754 0.010 1.00 86.06 89 SER A CA 1
ATOM 706 C C . SER A 1 89 ? -6.240 26.957 1.310 1.00 86.06 89 SER A C 1
ATOM 708 O O . SER A 1 89 ? -5.228 26.296 1.546 1.00 86.06 89 SER A O 1
ATOM 710 N N . ILE A 1 90 ? -7.303 26.929 2.122 1.00 89.69 90 ILE A N 1
ATOM 711 C CA . ILE A 1 90 ? -7.327 26.148 3.368 1.00 89.69 90 ILE A CA 1
ATOM 712 C C . ILE A 1 90 ? -7.108 24.660 3.083 1.00 89.69 90 ILE A C 1
ATOM 714 O O . ILE A 1 90 ? -6.260 24.045 3.725 1.00 89.69 90 ILE A O 1
ATOM 718 N N . ARG A 1 91 ? -7.778 24.096 2.070 1.00 89.56 91 ARG A N 1
ATOM 719 C CA . ARG A 1 91 ? -7.545 22.710 1.635 1.00 89.56 91 ARG A CA 1
ATOM 720 C C . ARG A 1 91 ? -6.082 22.473 1.252 1.00 89.56 91 ARG A C 1
ATOM 722 O O . ARG A 1 91 ? -5.486 21.516 1.735 1.00 89.56 91 ARG A O 1
ATOM 729 N N . LYS A 1 92 ? -5.462 23.352 0.454 1.00 87.69 92 LYS A N 1
ATOM 730 C CA . LYS A 1 92 ? -4.028 23.244 0.103 1.00 87.69 92 LYS A CA 1
ATOM 731 C C . LYS A 1 92 ? -3.133 23.219 1.348 1.00 87.69 92 LYS A C 1
ATOM 733 O O . LYS A 1 92 ? -2.218 22.399 1.432 1.00 87.69 92 LYS A O 1
ATOM 738 N N . LEU A 1 93 ? -3.422 24.060 2.342 1.00 90.12 93 LEU A N 1
ATOM 739 C CA . LEU A 1 93 ? -2.708 24.059 3.621 1.00 90.12 93 LEU A CA 1
ATOM 740 C C . LEU A 1 93 ? -2.922 22.761 4.403 1.00 90.12 93 LEU A C 1
ATOM 742 O O . LEU A 1 93 ? -1.962 22.177 4.914 1.00 90.12 93 LEU A O 1
ATOM 746 N N . GLU A 1 94 ? -4.149 22.255 4.449 1.00 87.81 94 GLU A N 1
ATOM 747 C CA . GLU A 1 94 ? -4.474 20.987 5.099 1.00 87.81 94 GLU A CA 1
ATOM 748 C C . GLU A 1 94 ? -3.757 19.791 4.461 1.00 87.81 94 GLU A C 1
ATOM 750 O O . GLU A 1 94 ? -3.304 18.913 5.198 1.00 87.81 94 GLU A O 1
ATOM 755 N N . TYR A 1 95 ? -3.614 19.768 3.133 1.00 86.81 95 TYR A N 1
ATOM 756 C CA . TYR A 1 95 ? -2.927 18.699 2.397 1.00 86.81 95 TYR A CA 1
ATOM 757 C C . TYR A 1 95 ? -1.397 18.803 2.432 1.00 86.81 95 TYR A C 1
ATOM 759 O O . TYR A 1 95 ? -0.715 17.816 2.164 1.00 86.81 95 TYR A O 1
ATOM 767 N N . SER A 1 96 ? -0.831 19.960 2.791 1.00 84.50 96 SER A N 1
ATOM 768 C CA . SER A 1 96 ? 0.625 20.093 2.912 1.00 84.50 96 SER A CA 1
ATOM 769 C C . SER A 1 96 ? 1.194 19.154 3.991 1.00 84.50 96 SER A C 1
ATOM 771 O O . SER A 1 96 ? 0.628 19.026 5.076 1.00 84.50 96 SER A O 1
ATOM 773 N N . LYS A 1 97 ? 2.334 18.501 3.735 1.00 83.56 97 LYS A N 1
ATOM 774 C CA . LYS A 1 97 ? 2.995 17.610 4.716 1.00 83.56 97 LYS A CA 1
ATOM 775 C C . LYS A 1 97 ? 3.803 18.366 5.788 1.00 83.56 97 LYS A C 1
ATOM 777 O O . LYS A 1 97 ? 4.487 17.747 6.593 1.00 83.56 97 LYS A O 1
ATOM 782 N N . CYS A 1 98 ? 3.747 19.701 5.808 1.00 83.94 98 CYS A N 1
ATOM 783 C CA . CYS A 1 98 ? 4.517 20.505 6.755 1.00 83.94 98 CYS A CA 1
ATOM 784 C C . CYS A 1 98 ? 3.955 20.372 8.184 1.00 83.94 98 CYS A C 1
ATOM 786 O O . CYS A 1 98 ? 2.743 20.530 8.369 1.00 83.94 98 CYS A O 1
ATOM 788 N N . PRO A 1 99 ? 4.801 20.114 9.199 1.00 82.50 99 PRO A N 1
ATOM 789 C CA . PRO A 1 99 ? 4.350 19.933 10.580 1.00 82.50 99 PRO A CA 1
ATOM 790 C C . PRO A 1 99 ? 3.823 21.226 11.213 1.00 82.50 99 PRO A C 1
ATOM 792 O O . PRO A 1 99 ? 2.939 21.182 12.070 1.00 82.50 99 PRO A O 1
ATOM 795 N N . PHE A 1 100 ? 4.332 22.384 10.784 1.00 92.75 100 PHE A N 1
ATOM 796 C CA . PHE A 1 100 ? 3.950 23.681 11.327 1.00 92.75 100 PHE A CA 1
ATOM 797 C C . PHE A 1 100 ? 3.102 24.447 10.315 1.00 92.75 100 PHE A C 1
ATOM 799 O O . PHE A 1 100 ? 3.566 24.835 9.243 1.00 92.75 100 PHE A O 1
ATOM 806 N N . LYS A 1 101 ? 1.833 24.661 10.668 1.00 94.56 101 LYS A N 1
ATOM 807 C CA . LYS A 1 101 ? 0.836 25.311 9.814 1.00 94.56 101 LYS A CA 1
ATOM 808 C C . LYS A 1 101 ? 0.128 26.424 10.567 1.00 94.56 101 LYS A C 1
ATOM 810 O O . LYS A 1 101 ? -0.178 26.267 11.750 1.00 94.56 101 LYS A O 1
ATOM 815 N N . LEU A 1 102 ? -0.194 27.507 9.868 1.00 93.81 102 LEU A N 1
ATOM 816 C CA . LEU A 1 102 ? -0.952 28.627 10.412 1.00 93.81 102 LEU A CA 1
ATOM 817 C C . LEU A 1 102 ? -2.197 28.897 9.560 1.00 93.81 102 LEU A C 1
ATOM 819 O O . LEU A 1 102 ? -2.101 29.323 8.409 1.00 93.81 102 LEU A O 1
ATOM 823 N N . TYR A 1 103 ? -3.368 28.630 10.139 1.00 90.56 103 TYR A N 1
ATOM 824 C CA . TYR A 1 103 ? -4.662 28.822 9.483 1.00 90.56 103 TYR A CA 1
ATOM 825 C C . TYR A 1 103 ? -5.128 30.287 9.565 1.00 90.56 103 TYR A C 1
ATOM 827 O O . TYR A 1 103 ? -4.810 30.975 10.541 1.00 90.56 103 TYR A O 1
ATOM 835 N N . PRO A 1 104 ? -5.886 30.777 8.568 1.00 87.69 104 PRO A N 1
ATOM 836 C CA . PRO A 1 104 ? -6.459 32.114 8.598 1.00 87.69 104 PRO A CA 1
ATOM 837 C C . PRO A 1 104 ? -7.615 32.195 9.622 1.00 87.69 104 PRO A C 1
ATOM 839 O O . PRO A 1 104 ? -8.296 31.196 9.851 1.00 87.69 104 PRO A O 1
ATOM 842 N N . PRO A 1 105 ? -7.881 33.374 10.218 1.00 86.81 105 PRO A N 1
ATOM 843 C CA . PRO A 1 105 ? -7.151 34.624 10.030 1.00 86.81 105 PRO A CA 1
ATOM 844 C C . PRO A 1 105 ? -5.806 34.619 10.768 1.00 86.81 105 PRO A C 1
ATOM 846 O O . PRO A 1 105 ? -5.712 34.260 11.943 1.00 86.81 105 PRO A O 1
ATOM 849 N N . MET A 1 106 ? -4.754 35.071 10.081 1.00 88.62 106 MET A N 1
ATOM 850 C CA . MET A 1 106 ? -3.441 35.218 10.701 1.00 88.62 106 MET A CA 1
ATOM 851 C C . MET A 1 106 ? -3.485 36.338 11.746 1.00 88.62 106 MET A C 1
ATOM 853 O O . MET A 1 106 ? -3.863 37.467 11.444 1.00 88.62 106 MET A O 1
ATOM 857 N N . SER A 1 107 ? -3.064 36.031 12.973 1.00 92.25 107 SER A N 1
ATOM 858 C CA . SER A 1 107 ? -2.960 37.004 14.061 1.00 92.25 107 SER A CA 1
ATOM 859 C C . SER A 1 107 ? -1.627 36.867 14.793 1.00 92.25 107 SER A C 1
ATOM 861 O O . SER A 1 107 ? -1.073 35.771 14.893 1.00 92.25 107 SER A O 1
ATOM 863 N N . GLY A 1 108 ? -1.123 37.978 15.340 1.00 93.06 108 GLY A N 1
ATOM 864 C CA . GLY A 1 108 ? 0.101 38.003 16.150 1.00 93.06 108 GLY A CA 1
ATOM 865 C C . GLY A 1 108 ? 0.121 36.957 17.277 1.00 93.06 108 GLY A C 1
ATOM 866 O O . GLY A 1 108 ? 1.069 36.174 17.338 1.00 93.06 108 GLY A O 1
ATOM 867 N N . PRO A 1 109 ? -0.944 36.840 18.099 1.00 94.88 109 PRO A N 1
ATOM 868 C CA . PRO A 1 109 ? -1.032 35.802 19.128 1.00 94.88 109 PRO A CA 1
ATOM 869 C C . PRO A 1 109 ? -0.990 34.368 18.580 1.00 94.88 109 PRO A C 1
ATOM 871 O O . PRO A 1 109 ? -0.532 33.453 19.263 1.00 94.88 109 PRO A O 1
ATOM 874 N N . ALA A 1 110 ? -1.502 34.125 17.369 1.00 92.56 110 ALA A N 1
ATOM 875 C CA . ALA A 1 110 ? -1.449 32.797 16.760 1.00 92.56 110 ALA A CA 1
ATOM 876 C C . ALA A 1 110 ? -0.023 32.435 16.323 1.00 92.56 110 ALA A C 1
ATOM 878 O O . ALA A 1 110 ? 0.424 31.325 16.609 1.00 92.56 110 ALA A O 1
ATOM 879 N N . VAL A 1 111 ? 0.700 33.380 15.709 1.00 94.94 111 VAL A N 1
ATOM 880 C CA . VAL A 1 111 ? 2.115 33.205 15.343 1.00 94.94 111 VAL A CA 1
ATOM 881 C C . VAL A 1 111 ? 2.962 32.929 16.580 1.00 94.94 111 VAL A C 1
ATOM 883 O O . VAL A 1 111 ? 3.700 31.951 16.623 1.00 94.94 111 VAL A O 1
ATOM 886 N N . GLU A 1 112 ? 2.824 33.756 17.610 1.00 94.69 112 GLU A N 1
ATOM 887 C CA . GLU A 1 112 ? 3.600 33.622 18.840 1.00 94.69 112 GLU A CA 1
ATOM 888 C C . GLU A 1 112 ? 3.364 32.275 19.532 1.00 94.69 112 GLU A C 1
ATOM 890 O O . GLU A 1 112 ? 4.319 31.600 19.911 1.00 94.69 112 GLU A O 1
ATOM 895 N N . ARG A 1 113 ? 2.101 31.839 19.657 1.00 93.88 113 ARG A N 1
ATOM 896 C CA . ARG A 1 113 ? 1.784 30.528 20.244 1.00 93.88 113 ARG A CA 1
ATOM 897 C C . ARG A 1 113 ? 2.428 29.388 19.466 1.00 93.88 113 ARG A C 1
ATOM 899 O O . ARG A 1 113 ? 2.907 28.442 20.087 1.00 93.88 113 ARG A O 1
ATOM 906 N N . LEU A 1 114 ? 2.442 29.472 18.136 1.00 93.94 114 LEU A N 1
ATOM 907 C CA . LEU A 1 114 ? 3.093 28.477 17.288 1.00 93.94 114 LEU A CA 1
ATOM 908 C C . LEU A 1 114 ? 4.603 28.464 17.540 1.00 93.94 114 LEU A C 1
ATOM 910 O O . LEU A 1 114 ? 5.154 27.407 17.822 1.00 93.94 114 LEU A O 1
ATOM 914 N N . VAL A 1 115 ? 5.243 29.631 17.531 1.00 94.06 115 VAL A N 1
ATOM 915 C CA . VAL A 1 115 ? 6.685 29.783 17.770 1.00 94.06 115 VAL A CA 1
ATOM 916 C C . VAL A 1 115 ? 7.085 29.227 19.138 1.00 94.06 115 VAL A C 1
ATOM 918 O O . VAL A 1 115 ? 7.981 28.389 19.226 1.00 94.06 115 VAL A O 1
ATOM 921 N N . LEU A 1 116 ? 6.379 29.613 20.204 1.00 91.81 116 LEU A N 1
ATOM 922 C CA . LEU A 1 116 ? 6.643 29.125 21.561 1.00 91.81 116 LEU A CA 1
ATOM 923 C C . LEU A 1 116 ? 6.415 27.614 21.686 1.00 91.81 116 LEU A C 1
ATOM 925 O O . LEU A 1 116 ? 7.207 26.916 22.322 1.00 91.81 116 LEU A O 1
ATOM 929 N N . LYS A 1 117 ? 5.360 27.090 21.048 1.00 91.62 117 LYS A N 1
ATOM 930 C CA . LYS A 1 117 ? 5.088 25.648 21.000 1.00 91.62 117 LYS A CA 1
ATOM 931 C C . LYS A 1 117 ? 6.231 24.896 20.319 1.00 91.62 117 LYS A C 1
ATOM 933 O O . LYS A 1 117 ? 6.651 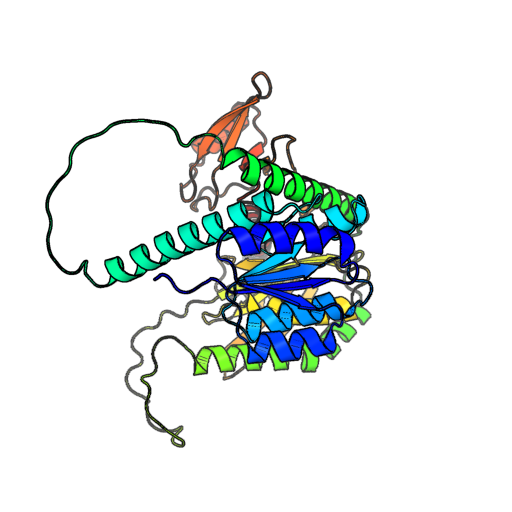23.861 20.831 1.00 91.62 117 LYS A O 1
ATOM 938 N N . THR A 1 118 ? 6.748 25.415 19.209 1.00 88.69 118 THR A N 1
ATOM 939 C CA . THR A 1 118 ? 7.870 24.810 18.485 1.00 88.69 118 THR A CA 1
ATOM 940 C C . THR A 1 118 ? 9.158 24.841 19.301 1.00 88.69 118 THR A C 1
ATOM 942 O O . THR A 1 118 ? 9.843 23.826 19.390 1.00 88.69 118 THR A O 1
ATOM 945 N N . ILE A 1 119 ? 9.468 25.963 19.959 1.00 88.88 119 ILE A N 1
ATOM 946 C CA . ILE A 1 119 ? 10.646 26.071 20.834 1.00 88.88 119 ILE A CA 1
ATOM 947 C C . ILE A 1 119 ? 10.568 25.033 21.960 1.00 88.88 119 ILE A C 1
ATOM 949 O O . ILE A 1 119 ? 11.538 24.321 22.212 1.00 88.88 119 ILE A O 1
ATOM 953 N N . LYS A 1 120 ? 9.396 24.888 22.590 1.00 87.31 120 LYS A N 1
ATOM 954 C CA . LYS A 1 120 ? 9.177 23.899 23.652 1.00 87.31 120 LYS A CA 1
ATOM 955 C C . LYS A 1 120 ? 9.321 22.456 23.147 1.00 87.31 120 LYS A C 1
ATOM 957 O O . LYS A 1 120 ? 9.925 21.630 23.830 1.00 87.31 120 LYS A O 1
ATOM 962 N N . ALA A 1 121 ? 8.797 22.155 21.957 1.00 81.06 121 ALA A N 1
ATOM 963 C CA . ALA A 1 121 ? 8.916 20.832 21.341 1.00 81.06 121 ALA A CA 1
ATOM 964 C C . ALA A 1 121 ? 10.382 20.476 21.040 1.00 81.06 121 ALA A C 1
ATOM 966 O O . ALA A 1 121 ? 10.845 19.392 21.395 1.00 81.06 121 ALA A O 1
ATOM 967 N N . ASN A 1 122 ? 11.139 21.419 20.480 1.00 75.56 122 ASN A N 1
ATOM 968 C CA . ASN A 1 122 ? 12.550 21.211 20.165 1.00 75.56 122 ASN A CA 1
ATOM 969 C C . ASN A 1 122 ? 13.401 21.072 21.435 1.00 75.56 122 ASN A C 1
ATOM 971 O O . ASN A 1 122 ? 14.235 20.178 21.495 1.00 75.56 122 ASN A O 1
ATOM 975 N N . ALA A 1 123 ? 13.131 21.859 22.485 1.00 73.31 123 ALA A N 1
ATOM 976 C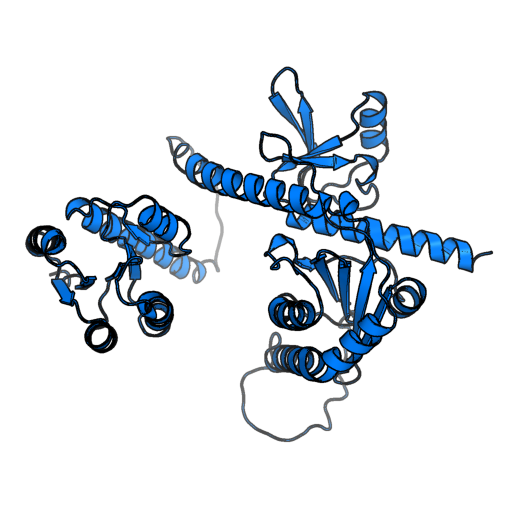 CA . ALA A 1 123 ? 13.825 21.730 23.769 1.00 73.31 123 ALA A CA 1
ATOM 977 C C . ALA A 1 123 ? 13.644 20.339 24.404 1.00 73.31 123 ALA A C 1
ATOM 979 O O . ALA A 1 123 ? 14.602 19.779 24.922 1.00 73.31 123 ALA A O 1
ATOM 980 N N . THR A 1 124 ? 12.444 19.754 24.298 1.00 59.25 124 THR A N 1
ATOM 981 C CA . THR A 1 124 ? 12.139 18.409 24.833 1.00 59.25 124 THR A CA 1
ATOM 982 C C . THR A 1 124 ? 12.841 17.301 24.031 1.00 59.25 124 THR A C 1
ATOM 984 O O . THR A 1 124 ? 13.212 16.259 24.568 1.00 59.25 124 THR A O 1
ATOM 987 N N . THR A 1 125 ? 13.072 17.537 22.737 1.00 56.16 125 THR A N 1
ATOM 988 C CA . THR A 1 125 ? 13.738 16.569 21.854 1.00 56.16 125 THR A CA 1
ATOM 989 C C . THR A 1 125 ? 15.246 16.528 22.122 1.00 56.16 125 THR A C 1
ATOM 991 O O . THR A 1 125 ? 15.824 15.447 22.170 1.00 56.16 125 THR A O 1
ATOM 994 N N . THR A 1 126 ? 15.876 17.674 22.409 1.00 47.91 126 THR A N 1
ATOM 995 C CA . THR A 1 126 ? 17.312 17.750 22.736 1.00 47.91 126 THR A CA 1
ATOM 996 C C . THR A 1 126 ? 17.657 17.072 24.066 1.00 47.91 126 THR A C 1
ATOM 998 O O . THR A 1 126 ? 18.687 16.408 24.161 1.00 47.91 126 THR A O 1
ATOM 1001 N N . THR A 1 127 ? 16.777 17.136 25.074 1.00 40.00 127 THR A N 1
ATOM 1002 C CA . THR A 1 127 ? 16.997 16.455 26.368 1.00 40.00 127 THR A CA 1
ATOM 1003 C C . THR A 1 127 ? 16.981 14.926 26.236 1.00 40.00 127 THR A C 1
ATOM 1005 O O . THR A 1 127 ? 17.624 14.230 27.012 1.00 40.00 127 THR A O 1
ATOM 1008 N N . THR A 1 128 ? 16.3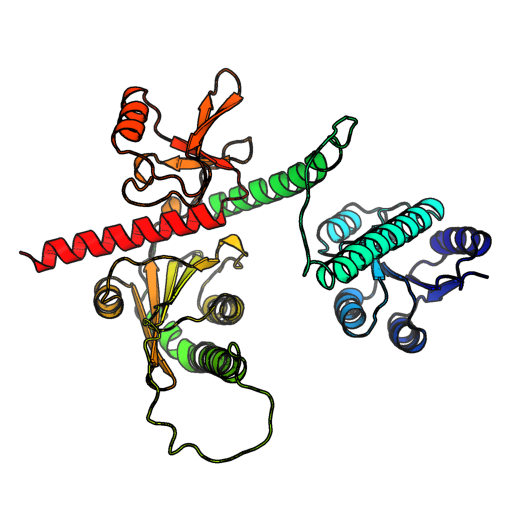05 14.385 25.217 1.00 40.41 128 THR A N 1
ATOM 1009 C CA . THR A 1 128 ? 16.217 12.932 24.981 1.00 40.41 128 THR A CA 1
ATOM 1010 C C . THR A 1 128 ? 17.479 12.371 24.301 1.00 40.41 128 THR A C 1
ATOM 1012 O O . THR A 1 128 ? 17.762 11.177 24.398 1.00 40.41 128 THR A O 1
ATOM 1015 N N . THR A 1 129 ? 18.276 13.220 23.644 1.00 37.84 129 THR A N 1
ATOM 1016 C CA . THR A 1 129 ? 19.520 12.823 22.959 1.00 37.84 129 THR A CA 1
ATOM 1017 C C . THR A 1 129 ? 20.745 12.897 23.879 1.00 37.84 129 THR A C 1
ATOM 1019 O O . THR A 1 129 ? 21.690 12.140 23.687 1.00 37.84 129 THR A O 1
ATOM 1022 N N . GLU A 1 130 ? 20.717 13.734 24.924 1.00 35.69 130 GLU A N 1
ATOM 1023 C CA . GLU A 1 130 ? 21.786 13.808 25.941 1.00 35.69 130 GLU A CA 1
ATOM 1024 C C . GLU A 1 130 ? 21.680 12.726 27.033 1.00 35.69 130 GLU A C 1
ATOM 1026 O O . GLU A 1 130 ? 22.665 12.435 27.707 1.00 35.69 130 GLU A O 1
ATOM 1031 N N . ILE A 1 131 ? 20.520 12.078 27.186 1.00 41.34 131 ILE A N 1
ATOM 1032 C CA . ILE A 1 131 ? 20.317 10.997 28.171 1.00 41.34 131 ILE A CA 1
ATOM 1033 C C . ILE A 1 131 ? 20.777 9.630 27.622 1.00 41.34 131 ILE A C 1
ATOM 1035 O O . ILE A 1 131 ? 21.252 8.785 28.377 1.00 41.34 131 ILE A O 1
ATOM 1039 N N . LYS A 1 132 ? 20.789 9.439 26.294 1.00 33.84 132 LYS A N 1
ATOM 1040 C CA . LYS A 1 132 ? 21.242 8.188 25.648 1.00 33.84 132 LYS A CA 1
ATOM 1041 C C . LYS A 1 132 ? 22.762 7.964 25.649 1.00 33.84 132 LYS A C 1
ATOM 1043 O O . LYS A 1 132 ? 23.208 6.897 25.246 1.00 33.84 132 LYS A O 1
ATOM 1048 N N . SER A 1 133 ? 23.561 8.927 26.113 1.00 33.91 133 SER A N 1
ATOM 1049 C CA . SER A 1 133 ? 25.019 8.784 26.272 1.00 33.91 133 SER A CA 1
ATOM 1050 C C . SER A 1 133 ? 25.469 8.552 27.722 1.00 33.91 133 SER A C 1
ATOM 1052 O O . SER A 1 133 ? 26.671 8.502 27.981 1.00 33.91 133 SER A O 1
ATOM 1054 N N . LYS A 1 134 ? 24.536 8.377 28.675 1.00 32.78 134 LYS A N 1
ATOM 1055 C CA . LYS A 1 134 ? 24.860 8.111 30.091 1.00 32.78 134 LYS A CA 1
ATOM 1056 C C . LYS A 1 134 ? 24.176 6.893 30.721 1.00 32.78 134 LYS A C 1
ATOM 1058 O O . LYS A 1 134 ? 24.433 6.616 31.886 1.00 32.78 134 LYS A O 1
ATOM 1063 N N . GLU A 1 135 ? 23.418 6.100 29.969 1.00 35.69 135 GLU A N 1
ATOM 1064 C CA . GLU A 1 135 ? 22.864 4.814 30.437 1.00 35.69 135 GLU A CA 1
ATOM 1065 C C . GLU A 1 135 ? 23.795 3.628 30.127 1.00 35.69 135 GLU A C 1
ATOM 1067 O O . GLU A 1 135 ? 23.397 2.584 29.624 1.00 35.69 135 GLU A O 1
ATOM 1072 N N . ALA A 1 136 ? 25.071 3.797 30.469 1.00 33.97 136 ALA A N 1
ATOM 1073 C CA . ALA A 1 136 ? 25.954 2.699 30.826 1.00 33.97 136 ALA A CA 1
ATOM 1074 C C . ALA A 1 136 ? 26.404 2.969 32.264 1.00 33.97 136 ALA A C 1
ATOM 1076 O O . ALA A 1 136 ? 27.442 3.592 32.467 1.00 33.97 136 ALA A O 1
ATOM 1077 N N . ASN A 1 137 ? 25.544 2.633 33.235 1.00 31.41 137 ASN A N 1
ATOM 1078 C CA . ASN A 1 137 ? 25.884 2.103 34.564 1.00 31.41 137 ASN A CA 1
ATOM 1079 C C . ASN A 1 137 ? 24.696 2.186 35.547 1.00 31.41 137 ASN A C 1
ATOM 1081 O O . ASN A 1 137 ? 24.262 3.270 35.919 1.00 31.41 137 ASN A O 1
ATOM 1085 N N . LEU A 1 138 ? 24.326 0.997 36.033 1.00 28.00 138 LEU A N 1
ATOM 1086 C CA . LEU A 1 138 ? 23.764 0.636 37.342 1.00 28.00 138 LEU A CA 1
ATOM 1087 C C . LEU A 1 138 ? 22.320 1.006 37.753 1.00 28.00 138 LEU A C 1
ATOM 1089 O O . LEU A 1 138 ? 21.841 2.126 37.648 1.00 28.00 138 LEU A O 1
ATOM 1093 N N . GLU A 1 139 ? 21.697 -0.038 38.301 1.00 31.98 139 GLU A N 1
ATOM 1094 C CA . GLU A 1 139 ? 20.325 -0.267 38.757 1.00 31.98 139 GLU A CA 1
ATOM 1095 C C . GLU A 1 139 ? 19.885 0.566 39.979 1.00 31.98 139 GLU A C 1
ATOM 1097 O O . GLU A 1 139 ? 20.717 0.984 40.781 1.00 31.98 139 GLU A O 1
ATOM 1102 N N . VAL A 1 140 ? 18.559 0.710 40.164 1.00 28.20 140 VAL A N 1
ATOM 1103 C CA . VAL A 1 140 ? 17.771 0.317 41.365 1.00 28.20 140 VAL A CA 1
ATOM 1104 C C . VAL A 1 140 ? 16.394 1.017 41.350 1.00 28.20 140 VAL A C 1
ATOM 1106 O O . VAL A 1 140 ? 16.278 2.221 41.537 1.00 28.20 140 VAL A O 1
ATOM 1109 N N . PHE A 1 141 ? 15.371 0.181 41.155 1.00 23.25 141 PHE A N 1
ATOM 1110 C CA . PHE A 1 141 ? 14.074 0.112 41.845 1.00 23.25 141 PHE A CA 1
ATOM 1111 C C . PHE A 1 141 ? 13.044 1.263 41.854 1.00 23.25 141 PHE A C 1
ATOM 1113 O O . PHE A 1 141 ? 13.282 2.425 42.160 1.00 23.25 141 PHE A O 1
ATOM 1120 N N . GLU A 1 142 ? 11.825 0.796 41.603 1.00 26.80 142 GLU A N 1
ATOM 1121 C CA . GLU A 1 142 ? 10.502 1.405 41.602 1.00 26.80 142 GLU A CA 1
ATOM 1122 C C . GLU A 1 142 ? 10.134 2.221 42.856 1.00 26.80 142 GLU A C 1
ATOM 1124 O O . GLU A 1 142 ? 10.444 1.840 43.983 1.00 26.80 142 GLU A O 1
ATOM 1129 N N . SER A 1 143 ? 9.327 3.274 42.669 1.00 26.08 143 SER A N 1
ATOM 1130 C CA . SER A 1 143 ? 7.925 3.363 43.145 1.00 26.08 143 SER A CA 1
ATOM 1131 C C . SER A 1 143 ? 7.488 4.813 43.417 1.00 26.08 143 SER A C 1
ATOM 1133 O O . SER A 1 143 ? 8.000 5.490 44.304 1.00 26.08 143 SER A O 1
ATOM 1135 N N . ASN A 1 144 ? 6.501 5.297 42.654 1.00 24.05 144 ASN A N 1
ATOM 1136 C CA . ASN A 1 144 ? 5.173 5.677 43.159 1.00 24.05 144 ASN A CA 1
ATOM 1137 C C . ASN A 1 144 ? 4.399 6.535 42.143 1.00 24.05 144 ASN A C 1
ATOM 1139 O O . ASN A 1 144 ? 4.806 7.624 41.747 1.00 24.05 144 ASN A O 1
ATOM 1143 N N . PHE A 1 145 ? 3.240 5.993 41.768 1.00 24.41 145 PHE A N 1
ATOM 1144 C CA . PHE A 1 145 ? 2.092 6.631 41.122 1.00 24.41 145 PHE A CA 1
ATOM 1145 C C . PHE A 1 145 ? 1.745 7.987 41.790 1.00 24.41 145 PHE A C 1
ATOM 1147 O O . PHE A 1 145 ? 1.942 8.160 42.987 1.00 24.41 145 PHE A O 1
ATOM 1154 N N . SER A 1 146 ? 1.113 8.975 41.146 1.00 24.62 146 SER A N 1
ATOM 1155 C CA . SER A 1 146 ? -0.242 8.876 40.588 1.00 24.62 146 SER A CA 1
ATOM 1156 C C . SER A 1 146 ? -0.645 10.150 39.827 1.00 24.62 146 SER A C 1
ATOM 1158 O O . SER A 1 146 ? -0.398 11.251 40.306 1.00 24.62 146 SER A O 1
ATOM 1160 N N . ASN A 1 147 ? -1.399 9.942 38.742 1.00 26.75 147 ASN A N 1
ATOM 1161 C CA . ASN A 1 147 ? -2.518 10.743 38.222 1.00 26.75 147 ASN A CA 1
ATOM 1162 C C . ASN A 1 147 ? -2.297 12.224 37.842 1.00 26.75 147 ASN A C 1
ATOM 1164 O O . ASN A 1 147 ? -2.041 13.078 38.679 1.00 26.75 147 ASN A O 1
ATOM 1168 N N . VAL A 1 148 ? -2.591 12.553 36.577 1.00 23.45 148 VAL A N 1
ATOM 1169 C CA . VAL A 1 148 ? -3.817 13.270 36.148 1.00 23.45 148 VAL A CA 1
ATOM 1170 C C . VAL A 1 148 ? -3.628 13.794 34.704 1.00 23.45 148 VAL A C 1
ATOM 1172 O O . VAL A 1 148 ? -2.742 14.590 34.421 1.00 23.45 148 VAL A O 1
ATOM 1175 N N . ASN A 1 149 ? -4.524 13.346 33.815 1.00 28.86 149 ASN A N 1
ATOM 1176 C CA . ASN A 1 149 ? -4.980 13.952 32.552 1.00 28.86 149 ASN A CA 1
ATOM 1177 C C . ASN A 1 149 ? -3.971 14.327 31.450 1.00 28.86 149 ASN A C 1
ATOM 1179 O O . ASN A 1 149 ? -3.590 15.486 31.317 1.00 28.86 149 ASN A O 1
ATOM 1183 N N . VAL A 1 150 ? -3.739 13.398 30.510 1.00 31.64 150 VAL A N 1
ATOM 1184 C CA . VAL A 1 150 ? -3.518 13.730 29.084 1.00 31.64 150 VAL A CA 1
ATOM 1185 C C . VAL A 1 150 ? -4.194 12.672 28.194 1.00 31.64 150 VAL A C 1
ATOM 1187 O O . VAL A 1 150 ? -3.556 11.981 27.409 1.00 31.64 150 VAL A O 1
ATOM 1190 N N . ILE A 1 151 ? -5.512 12.514 28.318 1.00 30.91 151 ILE A N 1
ATOM 1191 C CA . ILE A 1 151 ? -6.337 11.813 27.322 1.00 30.91 151 ILE A CA 1
ATOM 1192 C C . ILE A 1 151 ? -7.336 12.845 26.821 1.00 30.91 151 ILE A C 1
ATOM 1194 O O . ILE A 1 151 ? -8.400 12.975 27.400 1.00 30.91 151 ILE A O 1
ATOM 1198 N N . GLU A 1 152 ? -6.969 13.632 25.808 1.00 29.27 152 GLU A N 1
ATOM 1199 C CA . GLU A 1 152 ? -7.968 14.394 25.028 1.00 29.27 152 GLU A CA 1
ATOM 1200 C C . GLU A 1 152 ? -7.442 14.990 23.711 1.00 29.27 152 GLU A C 1
ATOM 1202 O O . GLU A 1 152 ? -8.237 15.359 22.856 1.00 29.27 152 GLU A O 1
ATOM 1207 N N . ASN A 1 153 ? -6.123 15.027 23.464 1.00 28.89 153 ASN A N 1
ATOM 1208 C CA . ASN A 1 153 ? -5.583 15.668 22.250 1.00 28.89 153 ASN A CA 1
ATOM 1209 C C . ASN A 1 153 ? -4.891 14.745 21.229 1.00 28.89 153 ASN A C 1
ATOM 1211 O O . ASN A 1 153 ? -4.516 15.218 20.158 1.00 28.89 153 ASN A O 1
ATOM 1215 N N . GLN A 1 154 ? -4.756 13.441 21.496 1.00 31.72 154 GLN A N 1
ATOM 1216 C CA . GLN A 1 154 ? -4.227 12.474 20.513 1.00 31.72 154 GLN A CA 1
ATOM 1217 C C . GLN A 1 154 ? -5.330 11.764 19.711 1.00 31.72 154 GLN A C 1
ATOM 1219 O O . GLN A 1 154 ? -5.112 11.394 18.558 1.00 31.72 154 GLN A O 1
ATOM 1224 N N . SER A 1 155 ? -6.539 11.655 20.267 1.00 35.88 155 SER A N 1
ATOM 1225 C CA . SER A 1 155 ? -7.698 11.065 19.590 1.00 35.88 155 SER A CA 1
ATOM 1226 C C . SER A 1 155 ? -8.123 11.884 18.370 1.00 35.88 155 SER A C 1
ATOM 1228 O O . SER A 1 155 ? -8.365 11.305 17.320 1.00 35.88 155 SER A O 1
ATOM 1230 N N . ASN A 1 156 ? -8.116 13.219 18.445 1.00 29.81 156 ASN A N 1
ATOM 1231 C CA . ASN A 1 156 ? -8.576 14.072 17.342 1.00 29.81 156 ASN A CA 1
ATOM 1232 C C . ASN A 1 156 ? -7.647 14.067 16.112 1.00 29.81 156 ASN A C 1
ATOM 1234 O O . ASN A 1 156 ? -8.128 14.153 14.987 1.00 29.81 156 ASN A O 1
ATOM 1238 N N . ILE A 1 157 ? -6.328 13.916 16.285 1.00 34.53 157 ILE A N 1
ATOM 1239 C CA . ILE A 1 157 ? -5.384 13.854 15.151 1.00 34.53 157 ILE A CA 1
ATOM 1240 C C . ILE A 1 157 ? -5.437 12.474 14.481 1.00 34.53 157 ILE A C 1
ATOM 1242 O O . ILE A 1 157 ? -5.482 12.394 13.252 1.00 34.53 157 ILE A O 1
ATOM 1246 N N . ALA A 1 158 ? -5.522 11.398 15.273 1.00 36.09 158 ALA A N 1
ATOM 1247 C CA . ALA A 1 158 ? -5.715 10.048 14.751 1.00 36.09 158 ALA A CA 1
ATOM 1248 C C . ALA A 1 158 ? -7.074 9.907 14.042 1.00 36.09 158 ALA A C 1
ATOM 1250 O O . ALA A 1 158 ? -7.137 9.351 12.953 1.00 36.09 158 ALA A O 1
ATOM 1251 N N . PHE A 1 159 ? -8.153 10.474 14.588 1.00 34.03 159 PHE A N 1
ATOM 1252 C CA . PHE A 1 159 ? -9.494 10.388 13.995 1.00 34.03 159 PHE A CA 1
ATOM 1253 C C . PHE A 1 159 ? -9.598 11.135 12.652 1.00 34.03 159 PHE A C 1
ATOM 1255 O O . PHE A 1 159 ? -10.191 10.621 11.704 1.00 34.03 159 PHE A O 1
ATOM 1262 N N . VAL A 1 160 ? -8.951 12.305 12.522 1.00 36.47 160 VAL A N 1
ATOM 1263 C CA . VAL A 1 160 ? -8.908 13.075 11.261 1.00 36.47 160 VAL A CA 1
ATOM 1264 C C . VAL A 1 160 ? -8.043 12.384 10.194 1.00 36.47 160 VAL A C 1
ATOM 1266 O O . VAL A 1 160 ? -8.408 12.388 9.017 1.00 36.47 160 VAL A O 1
ATOM 1269 N N . GLN A 1 161 ? -6.926 11.748 10.573 1.00 48.78 161 GLN A N 1
ATOM 1270 C CA . GLN A 1 161 ? -6.088 10.976 9.641 1.00 48.78 161 GLN A CA 1
ATOM 1271 C C . GLN A 1 161 ? -6.743 9.659 9.204 1.00 48.78 161 GLN A C 1
ATOM 1273 O O . GLN A 1 161 ? -6.727 9.334 8.014 1.00 48.78 161 GLN A O 1
ATOM 1278 N N . LYS A 1 162 ? -7.376 8.929 10.128 1.00 51.25 162 LYS A N 1
ATOM 1279 C CA . LYS A 1 162 ? -8.100 7.698 9.801 1.00 51.25 162 LYS A CA 1
ATOM 1280 C C . LYS A 1 162 ? -9.345 7.968 8.940 1.00 51.25 162 LYS A C 1
ATOM 1282 O O . LYS A 1 162 ? -9.654 7.162 8.064 1.00 51.25 162 LYS A O 1
ATOM 1287 N N . GLY A 1 163 ? -10.010 9.121 9.114 1.00 56.41 163 GLY A N 1
ATOM 1288 C CA . GLY A 1 163 ? -11.139 9.555 8.273 1.00 56.41 163 GLY A CA 1
ATOM 1289 C C . GLY A 1 163 ? -10.744 9.689 6.805 1.00 56.41 163 GLY A C 1
ATOM 1290 O O . GLY A 1 163 ? -11.346 9.059 5.938 1.00 56.41 163 GLY A O 1
ATOM 1291 N N . ARG A 1 164 ? -9.645 10.409 6.545 1.00 69.31 164 ARG A N 1
ATOM 1292 C CA . ARG A 1 164 ? -9.085 10.587 5.195 1.00 69.31 164 ARG A CA 1
ATOM 1293 C C . ARG A 1 164 ? -8.602 9.275 4.580 1.00 69.31 164 ARG A C 1
ATOM 1295 O O . ARG A 1 164 ? -8.783 9.054 3.388 1.00 69.31 164 ARG A O 1
ATOM 1302 N N . ARG A 1 165 ? -7.991 8.391 5.376 1.00 77.12 165 ARG A N 1
ATOM 1303 C CA . ARG A 1 165 ? -7.496 7.095 4.887 1.00 77.12 165 ARG A CA 1
ATOM 1304 C C . ARG A 1 165 ? -8.635 6.142 4.527 1.00 77.12 165 ARG A C 1
ATOM 1306 O O . ARG A 1 165 ? -8.566 5.481 3.496 1.00 77.12 165 ARG A O 1
ATOM 1313 N N . GLY A 1 166 ? -9.703 6.127 5.324 1.00 81.50 166 GLY A N 1
ATOM 1314 C CA . GLY A 1 166 ? -10.911 5.373 5.007 1.00 81.50 166 GLY A CA 1
ATOM 1315 C C . GLY A 1 166 ? -11.596 5.863 3.728 1.00 81.50 166 GLY A C 1
ATOM 1316 O O . GLY A 1 166 ? -12.011 5.050 2.909 1.00 81.50 166 GLY A O 1
ATOM 1317 N N . GLU A 1 167 ? -11.666 7.179 3.513 1.00 82.06 167 GLU A N 1
ATOM 1318 C CA . GLU A 1 167 ? -12.171 7.763 2.261 1.00 82.06 167 GLU A CA 1
ATOM 1319 C C . GLU A 1 167 ? -11.305 7.388 1.053 1.00 82.06 167 GLU A C 1
ATOM 1321 O O . GLU A 1 167 ? -11.842 6.963 0.035 1.00 82.06 167 GLU A O 1
ATOM 1326 N N . LEU A 1 168 ? -9.974 7.467 1.174 1.00 82.19 168 LEU A N 1
ATOM 1327 C CA . LEU A 1 168 ? -9.056 7.038 0.114 1.00 82.19 168 LEU A CA 1
ATOM 1328 C C . LEU A 1 168 ? -9.255 5.561 -0.244 1.00 82.19 168 LEU A C 1
ATOM 1330 O O . LEU A 1 168 ? -9.355 5.240 -1.425 1.00 82.19 168 LEU A O 1
ATOM 1334 N N . LEU A 1 169 ? -9.370 4.674 0.752 1.00 84.00 169 LEU A N 1
ATOM 1335 C CA . LEU A 1 169 ? -9.668 3.255 0.526 1.00 84.00 169 LEU A CA 1
ATOM 1336 C C . LEU A 1 169 ? -11.017 3.050 -0.168 1.00 84.00 169 LEU A C 1
ATOM 1338 O O . LEU A 1 169 ? -11.105 2.244 -1.091 1.00 84.00 169 LEU A O 1
ATOM 1342 N N . LYS A 1 170 ? -12.056 3.795 0.228 1.00 86.00 170 LYS A N 1
ATOM 1343 C CA . LYS A 1 170 ? -13.364 3.745 -0.441 1.00 86.00 170 LYS A CA 1
ATOM 1344 C C . LYS A 1 170 ? -13.253 4.155 -1.909 1.00 86.00 170 LYS A C 1
ATOM 1346 O O . LYS A 1 170 ? -13.778 3.445 -2.761 1.00 86.00 170 LYS A O 1
ATOM 1351 N N . THR A 1 171 ? -12.530 5.232 -2.214 1.00 84.06 171 THR A N 1
ATOM 1352 C CA . THR A 1 171 ? -12.278 5.665 -3.596 1.00 84.06 171 THR A CA 1
ATOM 1353 C C . THR A 1 171 ? -11.492 4.611 -4.380 1.00 84.06 171 THR A C 1
ATOM 1355 O O . THR A 1 171 ? -11.898 4.266 -5.487 1.00 84.06 171 THR A O 1
ATOM 1358 N N . LYS A 1 172 ? -10.428 4.031 -3.797 1.00 82.88 172 LYS A N 1
ATOM 1359 C CA . LYS A 1 172 ? -9.670 2.931 -4.424 1.00 82.88 172 LYS A CA 1
ATOM 1360 C C . LYS A 1 172 ? -10.578 1.736 -4.739 1.00 82.88 172 LYS A C 1
ATOM 1362 O O . LYS A 1 172 ? -10.546 1.214 -5.846 1.00 82.88 172 LYS A O 1
ATOM 1367 N N . ASN A 1 173 ? -11.425 1.324 -3.795 1.00 86.19 173 ASN A N 1
ATOM 1368 C CA . ASN A 1 173 ? -12.364 0.219 -3.997 1.00 86.19 173 ASN A CA 1
ATOM 1369 C C . ASN A 1 173 ? -13.402 0.518 -5.088 1.00 86.19 173 ASN A C 1
ATOM 1371 O O . ASN A 1 173 ? -13.744 -0.376 -5.858 1.00 86.19 173 ASN A O 1
ATOM 1375 N N . GLN A 1 174 ? -13.896 1.757 -5.170 1.00 84.38 174 GLN A N 1
ATOM 1376 C CA . GLN A 1 174 ? -14.812 2.171 -6.236 1.00 84.38 174 GLN A CA 1
ATOM 1377 C C . GLN A 1 174 ? -14.143 2.084 -7.614 1.00 84.38 174 GLN A C 1
ATOM 1379 O O . GLN A 1 174 ? -14.748 1.554 -8.541 1.00 84.38 174 GLN A O 1
ATOM 1384 N N . GLN A 1 175 ? -12.888 2.533 -7.732 1.00 83.06 175 GLN A N 1
ATOM 1385 C CA . GLN A 1 175 ? -12.096 2.416 -8.962 1.00 83.06 175 GLN A CA 1
ATOM 1386 C C . GLN A 1 175 ? -11.811 0.953 -9.333 1.00 83.06 175 GLN A C 1
ATOM 1388 O O . GLN A 1 175 ? -11.971 0.568 -10.487 1.00 83.06 175 GLN A O 1
ATOM 1393 N N . LEU A 1 176 ? -11.477 0.098 -8.360 1.00 83.81 176 LEU A N 1
ATOM 1394 C CA . LEU A 1 176 ? -11.305 -1.340 -8.606 1.00 83.81 176 LEU A CA 1
ATOM 1395 C C . LEU A 1 176 ? -12.566 -1.983 -9.194 1.00 83.81 176 LEU A C 1
ATOM 1397 O O . LEU A 1 176 ? -12.457 -2.882 -10.022 1.00 83.81 176 LEU A O 1
ATOM 1401 N N . GLY A 1 177 ? -13.754 -1.501 -8.813 1.00 78.62 177 GLY A N 1
ATOM 1402 C CA . GLY A 1 177 ? -15.026 -1.950 -9.383 1.00 78.62 177 GLY A CA 1
ATOM 1403 C C . GLY A 1 177 ? -15.190 -1.642 -10.876 1.00 78.62 177 GLY A C 1
ATOM 1404 O O . GLY A 1 177 ? -16.000 -2.290 -11.535 1.00 78.62 177 GLY A O 1
ATOM 1405 N N . THR A 1 178 ? -14.428 -0.689 -11.423 1.00 81.81 178 THR A N 1
ATOM 1406 C CA . THR A 1 178 ? -14.425 -0.372 -12.861 1.00 81.81 178 THR A CA 1
ATOM 1407 C C . THR A 1 178 ? -13.330 -1.095 -13.639 1.00 81.81 178 THR A C 1
ATOM 1409 O O . THR A 1 178 ? -13.351 -1.095 -14.869 1.00 81.81 178 THR A O 1
ATOM 1412 N N . TYR A 1 179 ? -12.366 -1.705 -12.947 1.00 84.31 179 TYR A N 1
ATOM 1413 C CA . TYR A 1 179 ? -11.238 -2.373 -13.586 1.00 84.31 179 TYR A CA 1
ATOM 1414 C C . TYR A 1 179 ? -11.617 -3.773 -14.053 1.00 84.31 179 TYR A C 1
ATOM 1416 O O . TYR A 1 179 ? -12.455 -4.455 -13.463 1.00 84.31 179 TYR A O 1
ATOM 1424 N N . GLN A 1 180 ? -10.979 -4.214 -15.133 1.00 76.44 180 GLN A N 1
ATOM 1425 C CA . GLN A 1 180 ? -11.180 -5.548 -15.682 1.00 76.44 180 GLN A CA 1
ATOM 1426 C C . GLN A 1 180 ? -9.897 -6.351 -15.545 1.00 76.44 180 GLN A C 1
ATOM 1428 O O . GLN A 1 180 ? -8.809 -5.859 -15.839 1.00 76.44 180 GLN A O 1
ATOM 1433 N N . ARG A 1 181 ? -10.029 -7.625 -15.169 1.00 76.50 181 ARG A N 1
ATOM 1434 C CA . ARG A 1 181 ? -8.925 -8.569 -15.318 1.00 76.50 181 ARG A CA 1
ATOM 1435 C C . ARG A 1 181 ? -8.783 -8.901 -16.801 1.00 76.50 181 ARG A C 1
ATOM 1437 O O . ARG A 1 181 ? -9.587 -9.656 -17.343 1.00 76.50 181 ARG A O 1
ATOM 1444 N N . LYS A 1 182 ? -7.780 -8.320 -17.452 1.00 75.50 182 LYS A N 1
ATOM 1445 C CA . LYS A 1 182 ? -7.353 -8.717 -18.793 1.00 75.50 182 LYS A CA 1
ATOM 1446 C C . LYS A 1 182 ? -6.016 -9.432 -18.671 1.00 75.50 182 LYS A C 1
ATOM 1448 O O . LYS A 1 182 ? -5.148 -8.975 -17.934 1.00 75.50 182 LYS A O 1
ATOM 1453 N N . GLU A 1 183 ? -5.876 -10.556 -19.364 1.00 75.31 183 GLU A N 1
ATOM 1454 C CA . GLU A 1 183 ? -4.566 -11.182 -19.527 1.00 75.31 183 GLU A CA 1
ATOM 1455 C C . GLU A 1 183 ? -3.631 -10.213 -20.253 1.00 75.31 183 GLU A C 1
ATOM 1457 O O . GLU A 1 183 ? -4.065 -9.454 -21.130 1.00 75.31 183 GLU A O 1
ATOM 1462 N N . LEU A 1 184 ? -2.346 -10.238 -19.895 1.00 79.69 184 LEU A N 1
ATOM 1463 C CA . LEU A 1 184 ? -1.352 -9.457 -20.620 1.00 79.69 184 LEU A CA 1
ATOM 1464 C C . LEU A 1 184 ? -1.304 -9.877 -22.088 1.00 79.69 184 LEU A C 1
ATOM 1466 O O . LEU A 1 184 ? -1.001 -11.032 -22.393 1.00 79.69 184 LEU A O 1
ATOM 1470 N N . SER A 1 185 ? -1.526 -8.924 -22.993 1.00 84.56 185 SER A N 1
ATOM 1471 C CA . SER A 1 185 ? -1.290 -9.156 -24.414 1.00 84.56 185 SER A CA 1
ATOM 1472 C C . SER A 1 185 ? 0.199 -9.396 -24.671 1.00 84.56 185 SER A C 1
ATOM 1474 O O . SER A 1 185 ? 1.063 -8.842 -23.986 1.00 84.56 185 SER A O 1
ATOM 1476 N N . GLU A 1 186 ? 0.520 -10.198 -25.688 1.00 86.44 186 GLU A N 1
ATOM 1477 C CA . GLU A 1 186 ? 1.916 -10.420 -26.092 1.00 86.44 186 GLU A CA 1
ATOM 1478 C C . GLU A 1 186 ? 2.625 -9.111 -26.452 1.00 86.44 186 GLU A C 1
ATOM 1480 O O . GLU A 1 186 ? 3.791 -8.930 -26.110 1.00 86.44 186 GLU A O 1
ATOM 1485 N N . GLN A 1 187 ? 1.903 -8.174 -27.074 1.00 87.25 187 GLN A N 1
ATOM 1486 C CA . GLN A 1 187 ? 2.415 -6.841 -27.378 1.00 87.25 187 GLN A CA 1
ATOM 1487 C C . GLN A 1 187 ? 2.838 -6.103 -26.100 1.00 87.25 187 GLN A C 1
ATOM 1489 O O . GL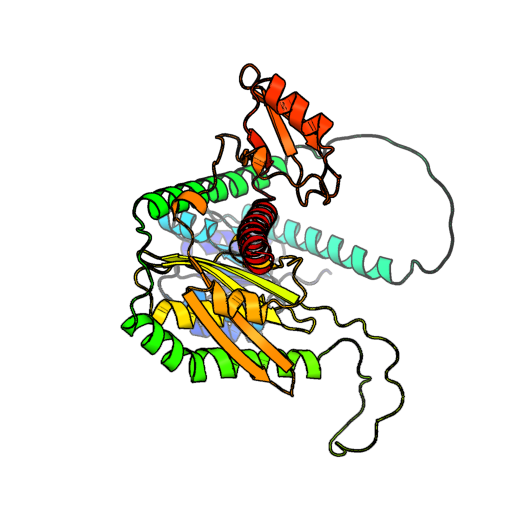N A 1 187 ? 3.972 -5.643 -26.015 1.00 87.25 187 GLN A O 1
ATOM 1494 N N . LEU A 1 188 ? 1.972 -6.050 -25.082 1.00 85.38 188 LEU A N 1
ATOM 1495 C CA . LEU A 1 188 ? 2.296 -5.378 -23.823 1.00 85.38 188 LEU A CA 1
ATOM 1496 C C . LEU A 1 188 ? 3.457 -6.074 -23.094 1.00 85.38 188 LEU A C 1
ATOM 1498 O O . LEU A 1 188 ? 4.301 -5.403 -22.510 1.00 85.38 188 LEU A O 1
ATOM 1502 N N . ARG A 1 189 ? 3.557 -7.411 -23.166 1.00 88.00 189 ARG A N 1
ATOM 1503 C CA . ARG A 1 189 ? 4.718 -8.154 -22.631 1.00 88.00 189 ARG A CA 1
ATOM 1504 C C . ARG A 1 189 ? 6.021 -7.728 -23.302 1.00 88.00 189 ARG A C 1
ATOM 1506 O O . ARG A 1 189 ? 7.020 -7.537 -22.611 1.00 88.00 189 ARG A O 1
ATOM 1513 N N . GLN A 1 190 ? 6.017 -7.591 -24.628 1.00 87.94 190 GLN A N 1
ATOM 1514 C CA . GLN A 1 190 ? 7.189 -7.141 -25.378 1.00 87.94 190 GLN A CA 1
ATOM 1515 C C . GLN A 1 190 ? 7.550 -5.695 -25.033 1.00 87.94 190 GLN A C 1
ATOM 1517 O O . GLN A 1 190 ? 8.713 -5.425 -24.756 1.00 87.94 190 GLN A O 1
ATOM 1522 N N . GLU A 1 191 ? 6.568 -4.793 -24.973 1.00 88.25 191 GLU A N 1
ATOM 1523 C CA . GLU A 1 191 ? 6.782 -3.391 -24.597 1.00 88.25 191 GLU A CA 1
ATOM 1524 C C . GLU A 1 191 ? 7.385 -3.271 -23.190 1.00 88.25 191 GLU A C 1
ATOM 1526 O O . GLU A 1 191 ? 8.425 -2.633 -23.017 1.00 88.25 191 GLU A O 1
ATOM 1531 N N . LEU A 1 192 ? 6.807 -3.969 -22.205 1.00 89.81 192 LEU A N 1
ATOM 1532 C CA . LEU A 1 192 ? 7.332 -4.017 -20.840 1.00 89.81 192 LEU A CA 1
ATOM 1533 C C . LEU A 1 192 ? 8.771 -4.533 -20.809 1.00 89.81 192 LEU A C 1
ATOM 1535 O O . LEU A 1 192 ? 9.614 -3.906 -20.170 1.00 89.81 192 LEU A O 1
ATOM 1539 N N . LYS A 1 193 ? 9.067 -5.619 -21.535 1.00 89.19 193 LYS A N 1
ATOM 1540 C CA . LYS A 1 193 ? 10.410 -6.206 -21.623 1.00 89.19 193 LYS A CA 1
ATOM 1541 C C . LYS A 1 193 ? 11.422 -5.245 -22.247 1.00 89.19 193 LYS A C 1
ATOM 1543 O O . LYS A 1 193 ? 12.525 -5.099 -21.726 1.00 89.19 193 LYS A O 1
ATOM 1548 N N . THR A 1 194 ? 11.062 -4.570 -23.337 1.00 87.31 194 THR A N 1
ATOM 1549 C CA . THR A 1 194 ? 11.926 -3.571 -23.981 1.00 87.31 194 THR A CA 1
ATOM 1550 C C . THR A 1 194 ? 12.166 -2.377 -23.059 1.00 87.31 194 THR A C 1
ATOM 1552 O O . THR A 1 194 ? 13.303 -1.931 -22.920 1.00 87.31 194 THR A O 1
ATOM 1555 N N . GLY A 1 195 ? 11.126 -1.896 -22.374 1.00 85.75 195 GLY A N 1
ATOM 1556 C CA . GLY A 1 195 ? 11.231 -0.797 -21.418 1.00 85.75 195 GLY A CA 1
ATOM 1557 C C . GLY A 1 195 ? 11.971 -1.158 -20.126 1.00 85.75 195 GLY A C 1
ATOM 1558 O O . GLY A 1 195 ? 12.475 -0.257 -19.458 1.00 85.75 195 GLY A O 1
ATOM 1559 N N . PHE A 1 196 ? 12.053 -2.442 -19.771 1.00 87.81 196 PHE A N 1
ATOM 1560 C CA . PHE A 1 196 ? 12.648 -2.911 -18.518 1.00 87.81 196 PHE A CA 1
ATOM 1561 C C . PHE A 1 196 ? 14.165 -2.701 -18.450 1.00 87.81 196 PHE A C 1
ATOM 1563 O O . PHE A 1 196 ? 14.697 -2.473 -17.367 1.00 87.81 196 PHE A O 1
ATOM 1570 N N . GLY A 1 197 ? 14.868 -2.742 -19.586 1.00 80.56 197 GLY A N 1
ATOM 1571 C CA . GLY A 1 197 ? 16.321 -2.548 -19.643 1.00 80.56 197 GLY A CA 1
ATOM 1572 C C . GLY A 1 197 ? 16.755 -1.213 -19.031 1.00 80.56 197 GLY A C 1
ATOM 1573 O O . GLY A 1 197 ? 17.133 -1.141 -17.865 1.00 80.56 197 GLY A O 1
ATOM 1574 N N . ASP A 1 198 ? 16.680 -0.132 -19.796 1.00 76.31 198 ASP A N 1
ATOM 1575 C CA . ASP A 1 198 ? 17.259 1.142 -19.353 1.00 76.31 198 ASP A CA 1
ATOM 1576 C C . ASP A 1 198 ? 16.482 1.783 -18.189 1.00 76.31 198 ASP A C 1
ATOM 1578 O O . ASP A 1 198 ? 17.079 2.427 -17.329 1.00 76.31 198 ASP A O 1
ATOM 1582 N N . ASN A 1 199 ? 15.161 1.572 -18.104 1.00 85.50 199 ASN A N 1
ATOM 1583 C CA . ASN A 1 199 ? 14.327 2.255 -17.106 1.00 85.50 199 ASN A CA 1
ATOM 1584 C C . ASN A 1 199 ? 14.271 1.552 -15.746 1.00 85.50 199 ASN A C 1
ATOM 1586 O O . ASN A 1 199 ? 13.841 2.172 -14.775 1.00 85.50 199 ASN A O 1
ATOM 1590 N N . VAL A 1 200 ? 14.638 0.268 -15.671 1.00 88.56 200 VAL A N 1
ATOM 1591 C CA . VAL A 1 200 ? 14.504 -0.528 -14.439 1.00 88.56 200 VAL A CA 1
ATOM 1592 C C . VAL A 1 200 ? 15.807 -1.216 -14.070 1.00 88.56 200 VAL A C 1
ATOM 1594 O O . VAL A 1 200 ? 16.261 -1.058 -12.939 1.00 88.56 200 VAL A O 1
ATOM 1597 N N . LYS A 1 201 ? 16.448 -1.931 -15.003 1.00 88.19 201 LYS A N 1
ATOM 1598 C CA . LYS A 1 201 ? 17.681 -2.674 -14.708 1.00 88.19 201 LYS A CA 1
ATOM 1599 C C . LYS A 1 201 ? 18.798 -1.763 -14.207 1.00 88.19 201 LYS A C 1
ATOM 1601 O O . LYS A 1 201 ? 19.396 -2.086 -13.187 1.00 88.19 201 LYS A O 1
ATOM 1606 N N . MET A 1 202 ? 19.053 -0.647 -14.892 1.00 86.50 202 MET A N 1
ATOM 1607 C CA . MET A 1 202 ? 20.130 0.278 -14.514 1.00 86.50 202 MET A CA 1
ATOM 1608 C C . MET A 1 202 ? 19.889 0.913 -13.129 1.00 86.50 202 MET A C 1
ATOM 1610 O O . MET A 1 202 ? 20.724 0.709 -12.253 1.00 86.50 202 MET A O 1
ATOM 1614 N N . PRO A 1 203 ? 18.733 1.549 -12.840 1.00 88.38 203 PRO A N 1
ATOM 1615 C CA . PRO A 1 203 ? 18.493 2.117 -11.509 1.00 88.38 203 PRO A CA 1
ATOM 1616 C C . PRO A 1 203 ? 18.478 1.089 -10.369 1.00 88.38 203 PRO A C 1
ATOM 1618 O O . PRO A 1 203 ? 18.833 1.418 -9.239 1.00 88.38 203 PRO A O 1
ATOM 1621 N N . ILE A 1 204 ? 18.037 -0.149 -10.631 1.00 87.94 204 ILE A N 1
ATOM 1622 C CA . ILE A 1 204 ? 18.076 -1.223 -9.628 1.00 87.94 204 ILE A CA 1
ATOM 1623 C C . ILE A 1 204 ? 19.511 -1.686 -9.376 1.00 87.94 204 ILE A C 1
ATOM 1625 O O . ILE A 1 204 ? 19.864 -1.921 -8.221 1.00 87.94 204 ILE A O 1
ATOM 1629 N N . ALA A 1 205 ? 20.333 -1.799 -10.423 1.00 86.88 205 ALA A N 1
ATOM 1630 C CA . ALA A 1 205 ? 21.754 -2.092 -10.274 1.00 86.88 205 ALA A CA 1
ATOM 1631 C C . ALA A 1 205 ? 22.448 -1.018 -9.430 1.00 86.88 205 ALA A C 1
ATOM 1633 O O . ALA A 1 205 ? 23.063 -1.368 -8.427 1.00 86.88 205 ALA A O 1
ATOM 1634 N N . ASP A 1 206 ? 22.220 0.264 -9.726 1.00 85.31 206 ASP A N 1
ATOM 1635 C CA . ASP A 1 206 ? 22.771 1.384 -8.950 1.00 85.31 206 ASP A CA 1
ATOM 1636 C C . ASP A 1 206 ? 22.332 1.342 -7.472 1.00 85.31 206 ASP A C 1
ATOM 1638 O O . ASP A 1 206 ? 23.106 1.643 -6.560 1.00 85.31 206 ASP A O 1
ATOM 1642 N N . LEU A 1 207 ? 21.079 0.951 -7.207 1.00 84.38 207 LEU A N 1
ATOM 1643 C CA . LEU A 1 207 ? 20.550 0.769 -5.850 1.00 84.38 207 LEU A CA 1
ATOM 1644 C C . LEU A 1 207 ? 21.273 -0.350 -5.094 1.00 84.38 207 LEU A C 1
ATOM 1646 O O . LEU A 1 207 ? 21.599 -0.186 -3.918 1.00 84.38 207 LEU A O 1
ATOM 1650 N N . ILE A 1 208 ? 21.517 -1.474 -5.765 1.00 84.06 208 ILE A N 1
ATOM 1651 C CA . ILE A 1 208 ? 22.237 -2.619 -5.202 1.00 84.06 208 ILE A CA 1
ATOM 1652 C C . ILE A 1 208 ? 23.704 -2.257 -4.952 1.00 84.06 208 ILE A C 1
ATOM 1654 O O . ILE A 1 208 ? 24.219 -2.544 -3.873 1.00 84.06 208 ILE A O 1
ATOM 1658 N N . GLU A 1 209 ? 24.352 -1.584 -5.904 1.00 81.75 209 GLU A N 1
ATOM 1659 C CA . GLU A 1 209 ? 25.714 -1.051 -5.773 1.00 81.75 209 GLU A CA 1
ATOM 1660 C C . GLU A 1 209 ? 25.831 -0.141 -4.555 1.00 81.75 209 GLU A C 1
ATOM 1662 O O . GLU A 1 209 ? 26.622 -0.398 -3.651 1.00 81.75 209 GLU A O 1
ATOM 1667 N N . THR A 1 210 ? 24.950 0.856 -4.465 1.00 80.56 210 THR A N 1
ATOM 1668 C CA . THR A 1 210 ? 24.912 1.795 -3.340 1.00 80.56 210 THR A CA 1
ATOM 1669 C C . THR A 1 210 ? 24.703 1.069 -2.010 1.00 80.56 210 THR A C 1
ATOM 1671 O O . THR A 1 210 ? 25.290 1.461 -1.002 1.00 80.56 210 THR A O 1
ATOM 1674 N N . TYR A 1 211 ? 23.874 0.023 -1.978 1.00 77.00 211 TYR A N 1
ATOM 1675 C CA . TYR A 1 211 ? 23.646 -0.765 -0.769 1.00 77.00 211 TYR A CA 1
ATOM 1676 C C . TYR A 1 211 ? 24.896 -1.539 -0.336 1.00 77.00 211 TYR A C 1
ATOM 1678 O O . TYR A 1 211 ? 25.198 -1.570 0.854 1.00 77.00 211 TYR A O 1
ATOM 1686 N N . TYR A 1 212 ? 25.642 -2.132 -1.272 1.00 73.62 212 TYR A N 1
ATOM 1687 C CA . TYR A 1 212 ? 26.879 -2.849 -0.953 1.00 73.62 212 TYR A CA 1
ATOM 1688 C C . TYR A 1 212 ? 28.037 -1.913 -0.603 1.00 73.62 212 TYR A C 1
ATOM 1690 O O . TYR A 1 212 ? 28.767 -2.197 0.346 1.00 73.62 212 TYR A O 1
ATOM 1698 N N . ASP A 1 213 ? 28.153 -0.773 -1.281 1.00 71.94 213 ASP A N 1
ATOM 1699 C CA . ASP A 1 213 ? 29.179 0.235 -0.998 1.00 71.94 213 ASP A CA 1
ATOM 1700 C C . ASP A 1 213 ? 28.954 0.939 0.351 1.00 71.94 213 ASP A C 1
ATOM 1702 O O . ASP A 1 213 ? 29.909 1.370 0.998 1.00 71.94 213 ASP A O 1
ATOM 1706 N N . ASN A 1 214 ? 27.697 1.034 0.805 1.00 63.22 214 ASN A N 1
ATOM 1707 C CA . ASN A 1 214 ? 27.314 1.698 2.058 1.00 63.22 214 ASN A CA 1
ATOM 1708 C C . ASN A 1 214 ? 26.789 0.732 3.146 1.00 63.22 214 ASN A C 1
ATOM 1710 O O . ASN A 1 214 ? 26.252 1.186 4.160 1.00 63.22 214 ASN A O 1
ATOM 1714 N N . GLY A 1 215 ? 26.918 -0.586 2.945 1.00 51.00 215 GLY A N 1
ATOM 1715 C CA . GLY A 1 215 ? 26.390 -1.638 3.824 1.00 51.00 215 GLY A CA 1
ATOM 1716 C C . GLY A 1 215 ? 27.049 -1.695 5.215 1.00 51.00 215 GLY A C 1
ATOM 1717 O O . GLY A 1 215 ? 28.115 -1.114 5.433 1.00 51.00 215 GLY A O 1
ATOM 1718 N N . PRO A 1 216 ? 26.416 -2.364 6.200 1.00 44.72 216 PRO A N 1
ATOM 1719 C CA . PRO A 1 216 ? 26.668 -2.145 7.622 1.00 44.72 216 PRO A CA 1
ATOM 1720 C C . PRO A 1 216 ? 28.079 -2.603 8.018 1.00 44.72 216 PRO A C 1
ATOM 1722 O O . PRO A 1 216 ? 28.365 -3.791 8.132 1.00 44.72 216 PRO A O 1
ATOM 1725 N N . SER A 1 217 ? 28.948 -1.621 8.271 1.00 43.75 217 SER A N 1
ATOM 1726 C CA . SER A 1 217 ? 30.353 -1.722 8.700 1.00 43.75 217 SER A CA 1
ATOM 1727 C C . SER A 1 217 ? 31.357 -2.321 7.700 1.00 43.75 217 SER A C 1
ATOM 1729 O O . SER A 1 217 ? 31.884 -3.409 7.903 1.00 43.75 217 SER A O 1
ATOM 1731 N N . ALA A 1 218 ? 31.769 -1.516 6.716 1.00 33.53 218 ALA A N 1
ATOM 1732 C CA . ALA A 1 218 ? 33.170 -1.491 6.288 1.00 33.53 218 ALA A CA 1
ATOM 1733 C C . ALA A 1 218 ? 33.872 -0.285 6.960 1.00 33.53 218 ALA A C 1
ATOM 1735 O O . ALA A 1 218 ? 33.329 0.824 6.937 1.00 33.53 218 ALA A O 1
ATOM 1736 N N . PRO A 1 219 ? 35.027 -0.466 7.630 1.00 35.53 219 PRO A N 1
ATOM 1737 C CA . PRO A 1 219 ? 35.678 0.599 8.385 1.00 35.53 219 PRO A CA 1
ATOM 1738 C C . PRO A 1 219 ? 36.223 1.677 7.443 1.00 35.53 219 PRO A C 1
ATOM 1740 O O . PRO A 1 219 ? 36.838 1.386 6.421 1.00 35.53 219 PRO A O 1
ATOM 1743 N N . ALA A 1 220 ? 36.012 2.936 7.819 1.00 33.19 220 ALA A N 1
ATOM 1744 C CA . ALA A 1 220 ? 36.513 4.097 7.100 1.00 33.19 220 ALA A CA 1
ATOM 1745 C C . ALA A 1 220 ? 38.054 4.087 7.003 1.00 33.19 220 ALA A C 1
ATOM 1747 O O . ALA A 1 220 ? 38.745 4.160 8.019 1.00 33.19 220 ALA A O 1
ATOM 1748 N N . GLY A 1 221 ? 38.592 4.056 5.781 1.00 26.89 221 GLY A N 1
ATOM 1749 C CA . GLY A 1 221 ? 40.016 4.253 5.485 1.00 26.89 221 GLY A CA 1
ATOM 1750 C C . GLY A 1 221 ? 40.347 3.978 4.010 1.00 26.89 221 GLY A C 1
ATOM 1751 O O . GLY A 1 221 ? 39.682 3.148 3.406 1.00 26.89 221 GLY A O 1
ATOM 1752 N N . PRO A 1 222 ? 41.286 4.711 3.379 1.00 36.31 222 PRO A N 1
ATOM 1753 C CA . PRO A 1 222 ? 41.038 5.291 2.061 1.00 36.31 222 PRO A CA 1
ATOM 1754 C C . PRO A 1 222 ? 41.581 4.493 0.866 1.00 36.31 222 PRO A C 1
ATOM 1756 O O . PRO A 1 222 ? 42.622 3.849 0.931 1.00 36.31 222 PRO A O 1
ATOM 1759 N N . SER A 1 223 ? 40.927 4.742 -0.272 1.00 31.69 223 SER A N 1
ATOM 1760 C CA . SER A 1 223 ? 41.457 4.736 -1.644 1.00 31.69 223 SER A CA 1
ATOM 1761 C C . SER A 1 223 ? 41.933 3.414 -2.265 1.00 31.69 223 SER A C 1
ATOM 1763 O O . SER A 1 223 ? 42.979 2.884 -1.926 1.00 31.69 223 SER A O 1
ATOM 1765 N N . THR A 1 224 ? 41.213 3.040 -3.330 1.00 37.50 224 THR A N 1
ATOM 1766 C CA . THR A 1 224 ? 41.678 2.455 -4.605 1.00 37.50 224 THR A CA 1
ATOM 1767 C C . THR A 1 224 ? 42.596 1.228 -4.598 1.00 37.50 224 THR A C 1
ATOM 1769 O O . THR A 1 224 ? 43.743 1.296 -4.177 1.00 37.50 224 THR A O 1
ATOM 1772 N N . LYS A 1 225 ? 42.135 0.219 -5.356 1.00 35.31 225 LYS A N 1
ATOM 1773 C CA . LYS A 1 225 ? 42.877 -0.918 -5.933 1.00 35.31 225 LYS A CA 1
ATOM 1774 C C . LYS A 1 225 ? 43.288 -1.993 -4.926 1.00 35.31 225 LYS A C 1
ATOM 1776 O O . LYS A 1 225 ? 44.306 -1.868 -4.265 1.00 35.31 225 LYS A O 1
ATOM 1781 N N . ASN A 1 226 ? 42.505 -3.072 -4.889 1.00 26.30 226 ASN A N 1
ATOM 1782 C CA . ASN A 1 226 ? 42.966 -4.453 -5.089 1.00 26.30 226 ASN A CA 1
ATOM 1783 C C . ASN A 1 226 ? 41.762 -5.391 -4.941 1.00 26.30 226 ASN A C 1
ATOM 1785 O O . ASN A 1 226 ? 41.399 -5.811 -3.849 1.00 26.30 226 ASN A O 1
ATOM 1789 N N . PHE A 1 227 ? 41.123 -5.687 -6.071 1.00 34.50 227 PHE A N 1
ATOM 1790 C CA . PHE A 1 227 ? 40.121 -6.743 -6.192 1.00 34.50 227 PHE A CA 1
ATOM 1791 C C . PHE A 1 227 ? 40.862 -8.043 -6.521 1.00 34.50 227 PHE A C 1
ATOM 1793 O O . PHE A 1 227 ? 40.874 -8.481 -7.663 1.00 34.50 227 PHE A O 1
ATOM 1800 N N . GLN A 1 228 ? 41.601 -8.578 -5.552 1.00 32.50 228 GLN A N 1
ATOM 1801 C CA . GLN A 1 228 ? 42.160 -9.933 -5.546 1.00 32.50 228 GLN A CA 1
ATOM 1802 C C . GLN A 1 228 ? 42.834 -10.129 -4.184 1.00 32.50 228 GLN A C 1
ATOM 1804 O O . GLN A 1 228 ? 43.586 -9.264 -3.753 1.00 32.50 228 GLN A O 1
ATOM 1809 N N . GLU A 1 229 ? 42.542 -11.258 -3.533 1.00 31.61 229 GLU A N 1
ATOM 1810 C CA . GLU A 1 229 ? 43.073 -11.692 -2.226 1.00 31.61 229 GLU A CA 1
ATOM 1811 C C . GLU A 1 229 ? 42.351 -11.158 -0.972 1.00 31.61 229 GLU A C 1
ATOM 1813 O O . GLU A 1 229 ? 42.924 -10.509 -0.105 1.00 31.61 229 GLU A O 1
ATOM 1818 N N . ALA A 1 230 ? 41.082 -11.544 -0.817 1.00 29.95 230 ALA A N 1
ATOM 1819 C CA . ALA A 1 230 ? 40.464 -11.722 0.503 1.00 29.95 230 ALA A CA 1
ATOM 1820 C C . ALA A 1 230 ? 39.534 -12.950 0.501 1.00 29.95 230 ALA A C 1
ATOM 1822 O O . ALA A 1 230 ? 38.373 -12.906 0.894 1.00 29.95 230 ALA A O 1
ATOM 1823 N N . SER A 1 231 ? 40.051 -14.073 0.008 1.00 38.50 231 SER A N 1
ATOM 1824 C CA . SER A 1 231 ? 39.457 -15.398 0.171 1.00 38.50 231 SER A CA 1
ATOM 1825 C C . SER A 1 231 ? 40.081 -16.064 1.397 1.00 38.50 231 SER A C 1
ATOM 1827 O O . SER A 1 231 ? 41.134 -16.682 1.264 1.00 38.50 231 SER A O 1
ATOM 1829 N N . SER A 1 232 ? 39.491 -15.888 2.587 1.00 32.84 232 SER A N 1
ATOM 1830 C CA . SER A 1 232 ? 39.566 -16.840 3.725 1.00 32.84 232 SER A CA 1
ATOM 1831 C C . SER A 1 232 ? 39.027 -16.260 5.045 1.00 32.84 232 SER A C 1
ATOM 1833 O O . SER A 1 232 ? 39.740 -16.177 6.035 1.00 32.84 232 SER A O 1
ATOM 1835 N N . SER A 1 233 ? 37.743 -15.904 5.085 1.00 33.28 233 SER A N 1
ATOM 1836 C CA . SER A 1 233 ? 36.931 -15.973 6.318 1.00 33.28 233 SER A CA 1
ATOM 1837 C C . SER A 1 233 ? 35.456 -15.785 5.957 1.00 33.28 233 SER A C 1
ATOM 1839 O O . SER A 1 233 ? 34.846 -14.758 6.250 1.00 33.28 233 SER A O 1
ATOM 1841 N N . VAL A 1 234 ? 34.901 -16.751 5.222 1.00 38.28 234 VAL A N 1
ATOM 1842 C CA . VAL A 1 234 ? 33.464 -16.824 4.926 1.00 38.28 234 VAL A CA 1
ATOM 1843 C C . VAL A 1 234 ? 32.843 -17.734 5.980 1.00 38.28 234 VAL A C 1
ATOM 1845 O O . VAL A 1 234 ? 32.610 -18.912 5.733 1.00 38.28 234 VAL A O 1
ATOM 1848 N N . ASP A 1 235 ? 32.632 -17.192 7.175 1.00 34.47 235 ASP A N 1
ATOM 1849 C CA . ASP A 1 235 ? 31.845 -17.851 8.214 1.00 34.47 235 ASP A CA 1
ATOM 1850 C C . ASP A 1 235 ? 30.400 -17.327 8.151 1.00 34.47 235 ASP A C 1
ATOM 1852 O O . ASP A 1 235 ? 30.112 -16.191 8.517 1.00 34.47 235 ASP A O 1
ATOM 1856 N N . ASN A 1 236 ? 29.504 -18.178 7.638 1.00 32.78 236 ASN A N 1
ATOM 1857 C CA . ASN A 1 236 ? 28.058 -18.232 7.898 1.00 32.78 236 ASN A CA 1
ATOM 1858 C C . ASN A 1 236 ? 27.269 -16.906 7.967 1.00 32.78 236 ASN A C 1
ATOM 1860 O O . ASN A 1 236 ? 26.575 -16.637 8.948 1.00 32.78 236 ASN A O 1
ATOM 1864 N N . TYR A 1 237 ? 27.241 -16.143 6.873 1.00 39.59 237 TYR A N 1
ATOM 1865 C CA . TYR A 1 237 ? 26.031 -15.375 6.561 1.00 39.59 237 TYR A CA 1
ATOM 1866 C C . TYR A 1 237 ? 25.003 -16.357 5.992 1.00 39.59 237 TYR A C 1
ATOM 1868 O O . TYR A 1 237 ? 25.109 -16.764 4.837 1.00 39.59 237 TYR A O 1
ATOM 1876 N N . GLU A 1 238 ? 24.036 -16.788 6.807 1.00 40.94 238 GLU A N 1
ATOM 1877 C CA . GLU A 1 238 ? 22.846 -17.475 6.296 1.00 40.94 238 GLU A CA 1
ATOM 1878 C C . GLU A 1 238 ? 22.272 -16.641 5.141 1.00 40.94 238 GLU A C 1
ATOM 1880 O O . GLU A 1 238 ? 21.987 -15.455 5.317 1.00 40.94 238 GLU A O 1
ATOM 1885 N N . ALA A 1 239 ? 22.151 -17.239 3.954 1.00 53.66 239 ALA A N 1
ATOM 1886 C CA . ALA A 1 239 ? 21.624 -16.589 2.761 1.00 53.66 239 ALA A CA 1
ATOM 1887 C C . ALA A 1 239 ? 20.155 -16.203 2.988 1.00 53.66 239 ALA A C 1
ATOM 1889 O O . ALA A 1 239 ? 19.236 -16.986 2.747 1.00 53.66 239 ALA A O 1
ATOM 1890 N N . ARG A 1 240 ? 19.920 -15.005 3.527 1.00 67.50 240 ARG A N 1
ATOM 1891 C CA . ARG A 1 240 ? 18.576 -14.466 3.712 1.00 67.50 240 ARG A CA 1
ATOM 1892 C C . ARG A 1 240 ? 18.109 -13.890 2.385 1.00 67.50 240 ARG A C 1
ATOM 1894 O O . ARG A 1 240 ? 18.544 -12.815 1.985 1.00 67.50 240 ARG A O 1
ATOM 1901 N N . SER A 1 241 ? 17.219 -14.613 1.712 1.00 81.50 241 SER A N 1
ATOM 1902 C CA . SER A 1 241 ? 16.488 -14.093 0.559 1.00 81.50 241 SER A CA 1
ATOM 1903 C C . SER A 1 241 ? 15.539 -12.980 1.001 1.00 81.50 241 SER A C 1
ATOM 1905 O O . SER A 1 241 ? 14.842 -13.124 2.012 1.00 81.50 241 SER A O 1
ATOM 1907 N N . SER A 1 242 ? 15.445 -11.906 0.226 1.00 87.56 242 SER A N 1
ATOM 1908 C CA . SER A 1 242 ? 14.454 -10.851 0.424 1.00 87.56 242 SER A CA 1
ATOM 1909 C C . SER A 1 242 ? 13.387 -10.922 -0.664 1.00 87.56 242 SER A C 1
ATOM 1911 O O . SER A 1 242 ? 13.673 -11.135 -1.840 1.00 87.56 242 SER A O 1
ATOM 1913 N N . THR A 1 243 ? 12.123 -10.775 -0.264 1.00 92.12 243 THR A N 1
ATOM 1914 C CA . THR A 1 243 ? 11.010 -10.703 -1.213 1.00 92.12 243 THR A CA 1
ATOM 1915 C C . THR A 1 243 ? 10.174 -9.471 -0.938 1.00 92.12 243 THR A C 1
ATOM 1917 O O . THR A 1 243 ? 9.604 -9.306 0.141 1.00 92.12 243 THR A O 1
ATOM 1920 N N . TYR A 1 244 ? 10.081 -8.616 -1.943 1.00 93.75 244 TYR A N 1
ATOM 1921 C CA . TYR A 1 244 ? 9.311 -7.392 -1.917 1.00 93.75 244 TYR A CA 1
ATOM 1922 C C . TYR A 1 244 ? 8.095 -7.503 -2.827 1.00 93.75 244 TYR A C 1
ATOM 1924 O O . TYR A 1 244 ? 8.167 -8.083 -3.908 1.00 93.75 244 TYR A O 1
ATOM 1932 N N . CYS A 1 245 ? 6.981 -6.927 -2.399 1.00 95.81 245 CYS A N 1
ATOM 1933 C CA . CYS A 1 245 ? 5.731 -6.922 -3.135 1.00 95.81 245 CYS A CA 1
ATOM 1934 C C . CYS A 1 245 ? 5.236 -5.488 -3.331 1.00 95.81 245 CYS A C 1
ATOM 1936 O O . CYS A 1 245 ? 5.149 -4.703 -2.384 1.00 95.81 245 CYS A O 1
ATOM 1938 N N . LEU A 1 246 ? 4.854 -5.182 -4.569 1.00 95.81 246 LEU A N 1
ATOM 1939 C CA . LEU A 1 246 ? 4.151 -3.970 -4.969 1.00 95.81 246 LEU A CA 1
ATOM 1940 C C . LEU A 1 246 ? 2.763 -4.339 -5.495 1.00 95.81 246 LEU A C 1
ATOM 1942 O O . LEU A 1 246 ? 2.616 -5.174 -6.387 1.00 95.81 246 LEU A O 1
ATOM 1946 N N . THR A 1 247 ? 1.730 -3.705 -4.949 1.00 95.38 247 THR A N 1
ATOM 1947 C CA . THR A 1 247 ? 0.354 -3.849 -5.430 1.00 95.38 247 THR A CA 1
ATOM 1948 C C . THR A 1 247 ? 0.152 -2.939 -6.634 1.00 95.38 247 THR A C 1
ATOM 1950 O O . THR A 1 247 ? 0.203 -1.717 -6.506 1.00 95.38 247 THR A O 1
ATOM 1953 N N . ILE A 1 248 ? -0.103 -3.528 -7.799 1.00 94.12 248 ILE A N 1
ATOM 1954 C CA . ILE A 1 248 ? -0.347 -2.796 -9.043 1.00 94.12 248 ILE A CA 1
ATOM 1955 C C . ILE A 1 248 ? -1.850 -2.716 -9.279 1.00 94.12 248 ILE A C 1
ATOM 1957 O O . ILE A 1 248 ? -2.552 -3.728 -9.217 1.00 94.12 248 ILE A O 1
ATOM 1961 N N . GLN A 1 249 ? -2.340 -1.507 -9.541 1.00 92.69 249 GLN A N 1
ATOM 1962 C CA . GLN A 1 249 ? -3.747 -1.231 -9.815 1.00 92.69 249 GLN A CA 1
ATOM 1963 C C . GLN A 1 249 ? -3.831 -0.302 -11.025 1.00 92.69 249 GLN A C 1
ATOM 1965 O O . GLN A 1 249 ? -3.486 0.875 -10.943 1.00 92.69 249 GLN A O 1
ATOM 1970 N N . SER A 1 250 ? -4.264 -0.845 -12.156 1.00 90.38 250 SER A N 1
ATOM 1971 C CA . SER A 1 250 ? -4.545 -0.097 -13.384 1.00 90.38 250 SER A CA 1
ATOM 1972 C C . SER A 1 250 ? -5.795 -0.660 -14.058 1.00 90.38 250 SER A C 1
ATOM 1974 O O . SER A 1 250 ? -6.248 -1.756 -13.711 1.00 90.38 250 SER A O 1
ATOM 1976 N N . LEU A 1 251 ? -6.325 0.056 -15.052 1.00 85.75 251 LEU A N 1
ATOM 1977 C CA . LEU A 1 251 ? -7.567 -0.314 -15.738 1.00 85.75 251 LEU A CA 1
ATOM 1978 C C . LEU A 1 251 ? -7.532 -1.730 -16.341 1.00 85.75 251 LEU A C 1
ATOM 1980 O O . LEU A 1 251 ? -8.559 -2.412 -16.403 1.00 85.75 251 LEU A O 1
ATOM 1984 N N . THR A 1 252 ? -6.351 -2.161 -16.792 1.00 82.25 252 THR A N 1
ATOM 1985 C CA . THR A 1 252 ? -6.143 -3.429 -17.505 1.00 82.25 252 THR A CA 1
ATOM 1986 C C . THR A 1 252 ? -5.216 -4.400 -16.787 1.00 82.25 252 THR A C 1
ATOM 1988 O O . THR A 1 252 ? -5.174 -5.565 -17.171 1.00 82.25 252 THR A O 1
ATOM 1991 N N . TRP A 1 253 ? -4.473 -3.950 -15.772 1.00 86.81 253 TRP A N 1
ATOM 1992 C CA . TRP A 1 253 ? -3.480 -4.766 -15.080 1.00 86.81 253 TRP A CA 1
ATOM 1993 C C . TRP A 1 253 ? -3.546 -4.558 -13.565 1.00 86.81 253 TRP A C 1
ATOM 1995 O O . TRP A 1 253 ? -3.185 -3.500 -13.043 1.00 86.81 253 TRP A O 1
ATOM 2005 N N . CYS A 1 254 ? -4.052 -5.576 -12.870 1.00 92.25 254 CYS A N 1
ATOM 2006 C CA . CYS A 1 254 ? -4.217 -5.608 -11.421 1.00 92.25 254 CYS A CA 1
ATOM 2007 C C . CYS A 1 254 ? -3.540 -6.851 -10.849 1.00 92.25 254 CYS A C 1
ATOM 2009 O O . CYS A 1 254 ? -3.743 -7.956 -11.356 1.00 92.25 254 CYS A O 1
ATOM 2011 N N . GLY A 1 255 ? -2.739 -6.686 -9.799 1.00 95.00 255 GLY A N 1
ATOM 2012 C CA . GLY A 1 255 ? -2.064 -7.816 -9.172 1.00 95.00 255 GLY A CA 1
ATOM 2013 C C . GLY A 1 255 ? -0.862 -7.438 -8.326 1.00 95.00 255 GLY A C 1
ATOM 2014 O O . GLY A 1 255 ? -0.773 -6.322 -7.808 1.00 95.00 255 GLY A O 1
ATOM 2015 N N . TYR A 1 256 ? 0.050 -8.393 -8.187 1.00 96.50 256 TYR A N 1
ATOM 2016 C CA . TYR A 1 256 ? 1.259 -8.255 -7.387 1.00 96.50 256 TYR A CA 1
ATOM 2017 C C . TYR A 1 256 ? 2.490 -8.303 -8.284 1.00 96.50 256 TYR A C 1
ATOM 2019 O O . TYR A 1 256 ? 2.721 -9.299 -8.970 1.00 96.50 256 TYR A O 1
ATOM 2027 N N . LEU A 1 257 ? 3.287 -7.237 -8.246 1.00 96.31 257 LEU A N 1
ATOM 2028 C CA . LEU A 1 257 ? 4.646 -7.234 -8.765 1.00 96.31 257 LEU A CA 1
ATOM 2029 C C . LEU A 1 257 ? 5.584 -7.654 -7.631 1.00 96.31 257 LEU A C 1
ATOM 2031 O O . LEU A 1 257 ? 5.719 -6.948 -6.632 1.00 96.31 257 LEU A O 1
ATOM 2035 N N . ILE A 1 258 ? 6.206 -8.813 -7.788 1.00 95.81 258 ILE A N 1
ATOM 2036 C CA . ILE A 1 258 ? 7.109 -9.414 -6.818 1.00 95.81 258 ILE A CA 1
ATOM 2037 C C . ILE A 1 258 ? 8.545 -9.247 -7.289 1.00 95.81 258 ILE A C 1
ATOM 2039 O O . ILE A 1 258 ? 8.885 -9.612 -8.416 1.00 95.81 258 ILE A O 1
ATOM 2043 N N . ILE A 1 259 ? 9.379 -8.722 -6.400 1.00 94.25 259 ILE A N 1
ATOM 2044 C CA . ILE A 1 259 ? 10.822 -8.601 -6.573 1.00 94.25 259 ILE A CA 1
ATOM 2045 C C . ILE A 1 259 ? 11.455 -9.534 -5.552 1.00 94.25 259 ILE A C 1
ATOM 2047 O O . ILE A 1 259 ? 11.345 -9.313 -4.347 1.00 94.25 259 ILE A O 1
ATOM 2051 N N . HIS A 1 260 ? 12.075 -10.596 -6.038 1.00 92.94 260 HIS A N 1
ATOM 2052 C CA . HIS A 1 260 ? 12.727 -11.600 -5.216 1.00 92.94 260 HIS A CA 1
ATOM 2053 C C . HIS A 1 260 ? 14.228 -11.568 -5.468 1.00 92.94 260 HIS A C 1
ATOM 2055 O O . HIS A 1 260 ? 14.655 -11.581 -6.621 1.00 92.94 260 HIS A O 1
ATOM 2061 N N . ALA A 1 261 ? 15.010 -11.534 -4.399 1.00 90.50 261 ALA A N 1
ATOM 2062 C CA . ALA A 1 261 ? 16.458 -11.588 -4.450 1.00 90.50 261 ALA A CA 1
ATOM 2063 C C . ALA A 1 261 ? 16.964 -12.629 -3.452 1.00 90.50 261 ALA A C 1
ATOM 2065 O O . ALA A 1 261 ? 16.505 -12.672 -2.310 1.00 90.50 261 ALA A O 1
ATOM 2066 N N . ASP A 1 262 ? 17.980 -13.396 -3.843 1.00 86.12 262 ASP A N 1
ATOM 2067 C CA . ASP A 1 262 ? 18.625 -14.403 -2.980 1.00 86.12 262 ASP A CA 1
ATOM 2068 C C . ASP A 1 262 ? 19.557 -13.778 -1.921 1.00 86.12 262 ASP A C 1
ATOM 2070 O O . ASP A 1 262 ? 20.399 -14.436 -1.312 1.00 86.12 262 ASP A O 1
ATOM 2074 N N . PHE A 1 263 ? 19.420 -12.471 -1.706 1.00 84.94 263 PHE A N 1
ATOM 2075 C CA . PHE A 1 263 ? 20.179 -11.674 -0.761 1.00 84.94 263 PHE A CA 1
ATOM 2076 C C . PHE A 1 263 ? 19.284 -10.620 -0.108 1.00 84.94 263 PHE A C 1
ATOM 2078 O O . PHE A 1 263 ? 18.217 -10.265 -0.619 1.00 84.94 263 PHE A O 1
ATOM 2085 N N . GLU A 1 264 ? 19.732 -10.106 1.032 1.00 83.56 264 GLU A N 1
ATOM 2086 C CA . GLU A 1 264 ? 19.008 -9.094 1.789 1.00 83.56 264 GLU A CA 1
ATOM 2087 C C . GLU A 1 264 ? 19.222 -7.709 1.173 1.00 83.56 264 GLU A C 1
ATOM 2089 O O . GLU A 1 264 ? 20.354 -7.242 1.045 1.00 83.56 264 GLU A O 1
ATOM 2094 N N . ILE A 1 265 ? 18.125 -7.065 0.773 1.00 82.12 265 ILE A N 1
ATOM 2095 C CA . ILE A 1 265 ? 18.107 -5.689 0.281 1.00 82.12 265 ILE A CA 1
ATOM 2096 C C . ILE A 1 265 ? 16.716 -5.079 0.494 1.00 82.12 265 ILE A C 1
ATOM 2098 O O . ILE A 1 265 ? 15.691 -5.755 0.377 1.00 82.12 265 ILE A O 1
ATOM 2102 N N . ASP A 1 266 ? 16.673 -3.783 0.806 1.00 82.31 266 ASP A N 1
ATOM 2103 C CA . ASP A 1 266 ? 15.420 -3.037 0.886 1.00 82.31 266 ASP A CA 1
ATOM 2104 C C . ASP A 1 266 ? 15.060 -2.412 -0.469 1.00 82.31 266 ASP A C 1
ATOM 2106 O O . ASP A 1 266 ? 15.573 -1.363 -0.865 1.00 82.31 266 ASP A O 1
ATOM 2110 N N . PHE A 1 267 ? 14.120 -3.041 -1.172 1.00 81.62 267 PHE A N 1
ATOM 2111 C CA . PHE A 1 267 ? 13.581 -2.530 -2.432 1.00 81.62 267 PHE A CA 1
ATOM 2112 C C . PHE A 1 267 ? 12.525 -1.425 -2.262 1.00 81.62 267 PHE A C 1
ATOM 2114 O O . PHE A 1 267 ? 11.958 -0.974 -3.258 1.00 81.62 267 PHE A O 1
ATOM 2121 N N . SER A 1 268 ? 12.276 -0.919 -1.047 1.00 79.75 268 SER A N 1
ATOM 2122 C CA . SER A 1 268 ? 11.358 0.212 -0.840 1.00 79.75 268 SER A CA 1
ATOM 2123 C C . SER A 1 268 ? 11.774 1.474 -1.604 1.00 79.75 268 SER A C 1
ATOM 2125 O O . SER A 1 268 ? 10.925 2.260 -2.033 1.00 79.75 268 SER A O 1
ATOM 2127 N N . LEU A 1 269 ? 13.076 1.636 -1.853 1.00 81.94 269 LEU A N 1
ATOM 2128 C CA . LEU A 1 269 ? 13.633 2.730 -2.647 1.00 81.94 269 LEU A CA 1
ATOM 2129 C C . LEU A 1 269 ? 13.371 2.567 -4.154 1.00 81.94 269 LEU A C 1
ATOM 2131 O O . LEU A 1 269 ? 13.289 3.560 -4.877 1.00 81.94 269 LEU A O 1
ATOM 2135 N N . ALA A 1 270 ? 13.161 1.334 -4.630 1.00 85.75 270 ALA A N 1
ATOM 2136 C CA . ALA A 1 270 ? 12.899 1.040 -6.039 1.00 85.75 270 ALA A CA 1
ATOM 2137 C C . ALA A 1 270 ? 11.463 1.393 -6.470 1.00 85.75 270 ALA A C 1
ATOM 2139 O O . ALA A 1 270 ? 11.148 1.390 -7.660 1.00 85.75 270 ALA A O 1
ATOM 2140 N N . LYS A 1 271 ? 10.584 1.754 -5.527 1.00 89.69 271 LYS A N 1
ATOM 2141 C CA . LYS A 1 271 ? 9.186 2.126 -5.785 1.00 89.69 271 LYS A CA 1
ATOM 2142 C C . LYS A 1 271 ? 9.025 3.119 -6.935 1.00 89.69 271 LYS A C 1
ATOM 2144 O O . LYS A 1 271 ? 8.207 2.902 -7.823 1.00 89.69 271 LYS A O 1
ATOM 2149 N N . ASN A 1 272 ? 9.792 4.209 -6.918 1.00 89.12 272 ASN A N 1
ATOM 2150 C CA . ASN A 1 272 ? 9.663 5.274 -7.916 1.00 89.12 272 ASN A CA 1
ATOM 2151 C C . ASN A 1 272 ? 10.150 4.826 -9.300 1.00 89.12 272 ASN A C 1
ATOM 2153 O O . ASN A 1 272 ? 9.595 5.263 -10.309 1.00 89.12 272 ASN A O 1
ATOM 2157 N N . VAL A 1 273 ? 11.144 3.933 -9.341 1.00 91.81 273 VAL A N 1
ATOM 2158 C CA . VAL A 1 273 ? 11.640 3.308 -10.574 1.00 91.81 273 VAL A CA 1
ATOM 2159 C C . VAL A 1 273 ? 10.514 2.490 -11.203 1.00 91.81 273 VAL A C 1
ATOM 2161 O O . VAL A 1 273 ? 10.114 2.756 -12.336 1.00 91.81 273 VAL A O 1
ATOM 2164 N N . PHE A 1 274 ? 9.914 1.578 -10.430 1.00 92.94 274 PHE A N 1
ATOM 2165 C CA . PHE A 1 274 ? 8.798 0.762 -10.907 1.00 92.94 274 PHE A CA 1
ATOM 2166 C C . PHE A 1 274 ? 7.568 1.595 -11.262 1.00 92.94 274 PHE A C 1
ATOM 2168 O O . PHE A 1 274 ? 6.936 1.327 -12.276 1.00 92.94 274 PHE A O 1
ATOM 2175 N N . GLN A 1 275 ? 7.234 2.624 -10.480 1.00 92.44 275 GLN A N 1
ATOM 2176 C CA . GLN A 1 275 ? 6.092 3.489 -10.776 1.00 92.44 275 GLN A CA 1
ATOM 2177 C C . GLN A 1 275 ? 6.276 4.220 -12.107 1.00 92.44 275 GLN A C 1
ATOM 2179 O O . GLN A 1 275 ? 5.351 4.254 -12.912 1.00 92.44 275 GLN A O 1
ATOM 2184 N N . THR A 1 276 ? 7.466 4.772 -12.355 1.00 91.38 276 THR A N 1
ATOM 2185 C CA . THR A 1 276 ? 7.767 5.494 -13.599 1.00 91.38 276 THR A CA 1
ATOM 2186 C C . THR A 1 276 ? 7.731 4.556 -14.802 1.00 91.38 276 THR A C 1
ATOM 2188 O O . THR A 1 276 ? 7.099 4.874 -15.806 1.00 91.38 276 THR A O 1
ATOM 2191 N N . TRP A 1 277 ? 8.354 3.379 -14.683 1.00 93.44 277 TRP A N 1
ATOM 2192 C CA . TRP A 1 277 ? 8.339 2.363 -15.735 1.00 93.44 277 TRP A CA 1
ATOM 2193 C C . TRP A 1 277 ? 6.928 1.849 -16.024 1.00 93.44 277 TRP A C 1
ATOM 2195 O O . TRP A 1 277 ? 6.529 1.758 -17.177 1.00 93.44 277 TRP A O 1
ATOM 2205 N N . LEU A 1 278 ? 6.130 1.541 -15.006 1.00 92.62 278 LEU A N 1
ATOM 2206 C CA . LEU A 1 278 ? 4.777 1.034 -15.223 1.00 92.62 278 LEU A CA 1
ATOM 2207 C C . LEU A 1 278 ? 3.845 2.123 -15.772 1.00 92.62 278 LEU A C 1
ATOM 2209 O O . LEU A 1 278 ? 3.013 1.836 -16.629 1.00 92.62 278 LEU A O 1
ATOM 2213 N N . ALA A 1 279 ? 4.003 3.377 -15.340 1.00 91.62 279 ALA A N 1
ATOM 2214 C CA . ALA A 1 279 ? 3.189 4.494 -15.817 1.00 91.62 279 ALA A CA 1
ATOM 2215 C C . ALA A 1 279 ? 3.395 4.803 -17.308 1.00 91.62 279 ALA A C 1
ATOM 2217 O O . ALA A 1 279 ? 2.494 5.356 -17.933 1.00 91.62 279 ALA A O 1
ATOM 2218 N N . SER A 1 280 ? 4.547 4.451 -17.893 1.00 89.50 280 SER A N 1
ATOM 2219 C CA . SER A 1 280 ? 4.780 4.640 -19.330 1.00 89.50 280 SER A CA 1
ATOM 2220 C C . SER A 1 280 ? 4.128 3.569 -20.210 1.00 89.50 280 SER A C 1
ATOM 2222 O O . SER A 1 280 ? 4.019 3.779 -21.416 1.00 89.50 280 SER A O 1
ATOM 2224 N N . HIS A 1 281 ? 3.663 2.460 -19.625 1.00 88.38 281 HIS A N 1
ATOM 2225 C CA . HIS A 1 281 ? 3.082 1.329 -20.360 1.00 88.38 281 HIS A CA 1
ATOM 2226 C C . HIS A 1 281 ? 1.607 1.076 -20.018 1.00 88.38 281 HIS A C 1
ATOM 2228 O O . HIS A 1 281 ? 0.870 0.509 -20.822 1.00 88.38 281 HIS A O 1
ATOM 2234 N N . LEU A 1 282 ? 1.157 1.472 -18.825 1.00 88.00 282 LEU A N 1
ATOM 2235 C CA . LEU A 1 282 ? -0.180 1.159 -18.328 1.00 88.00 282 LEU A CA 1
ATOM 2236 C C . LEU A 1 282 ? -1.103 2.368 -18.349 1.00 88.00 282 LEU A C 1
ATOM 2238 O O . LEU A 1 282 ? -0.761 3.461 -17.900 1.00 88.00 282 LEU A O 1
ATOM 2242 N N . VAL A 1 283 ? -2.330 2.128 -18.799 1.00 85.06 283 VAL A N 1
ATOM 2243 C CA . VAL A 1 283 ? -3.397 3.127 -18.798 1.00 85.06 283 VAL A CA 1
ATOM 2244 C C . VAL A 1 283 ? -3.967 3.264 -17.388 1.00 85.06 283 VAL A C 1
ATOM 2246 O O . VAL A 1 283 ? -4.363 2.271 -16.775 1.00 85.06 283 VAL A O 1
ATOM 2249 N N . GLU A 1 284 ? -4.036 4.504 -16.896 1.00 85.88 284 GLU A N 1
ATOM 2250 C CA . GLU A 1 284 ? -4.603 4.840 -15.581 1.00 85.88 284 GLU A CA 1
ATOM 2251 C C . GLU A 1 284 ? -3.951 4.061 -14.426 1.00 85.88 284 GLU A C 1
ATOM 2253 O O . GLU A 1 284 ? -4.626 3.543 -13.536 1.00 85.88 284 GLU A O 1
ATOM 2258 N N . LEU A 1 285 ? -2.616 3.969 -14.432 1.00 90.19 285 LEU A N 1
ATOM 2259 C CA . LEU A 1 285 ? -1.890 3.432 -13.286 1.00 90.19 285 LEU A CA 1
ATOM 2260 C C . LEU A 1 285 ? -2.144 4.299 -12.051 1.00 90.19 285 LEU A C 1
ATOM 2262 O O . LEU A 1 285 ? -1.856 5.497 -12.033 1.00 90.19 285 LEU A O 1
ATOM 2266 N N . GLN A 1 286 ? -2.639 3.670 -10.993 1.00 87.88 286 GLN A N 1
ATOM 2267 C CA . GLN A 1 286 ? -2.777 4.322 -9.709 1.00 87.88 286 GLN A CA 1
ATOM 2268 C C . GLN A 1 286 ? -1.406 4.582 -9.078 1.00 87.88 286 GLN A C 1
ATOM 2270 O O . GLN A 1 286 ? -0.561 3.690 -9.011 1.00 87.88 286 GLN A O 1
ATOM 2275 N N . GLU A 1 287 ? -1.206 5.796 -8.559 1.00 87.62 287 GLU A N 1
ATOM 2276 C CA . GLU A 1 287 ? 0.000 6.118 -7.799 1.00 87.62 287 GLU A CA 1
ATOM 2277 C C . GLU A 1 287 ? 0.142 5.203 -6.582 1.00 87.62 287 GLU A C 1
ATOM 2279 O O . GLU A 1 287 ? -0.796 5.019 -5.796 1.00 87.62 287 GLU A O 1
ATOM 2284 N N . PHE A 1 288 ? 1.347 4.671 -6.397 1.00 89.81 288 PHE A N 1
ATOM 2285 C CA . PHE A 1 288 ? 1.636 3.795 -5.277 1.00 89.81 288 PHE A CA 1
ATOM 2286 C C . PHE A 1 288 ? 1.654 4.595 -3.973 1.00 89.81 288 PHE A C 1
ATOM 2288 O O . PHE A 1 288 ? 2.361 5.599 -3.830 1.00 89.81 288 PHE A O 1
ATOM 2295 N N . THR A 1 289 ? 0.940 4.118 -2.961 1.00 88.19 289 THR A N 1
ATOM 2296 C CA . THR A 1 289 ? 1.019 4.637 -1.591 1.00 88.19 289 THR A CA 1
ATOM 2297 C C . THR A 1 289 ? 2.074 3.872 -0.787 1.00 88.19 289 THR A C 1
ATOM 2299 O O . THR A 1 289 ? 2.744 2.971 -1.284 1.00 88.19 289 THR A O 1
ATOM 2302 N N . GLU A 1 290 ? 2.291 4.252 0.471 1.00 86.19 290 GLU A N 1
ATOM 2303 C CA . GLU A 1 290 ? 3.172 3.501 1.382 1.00 86.19 290 GLU A CA 1
ATOM 2304 C C . GLU A 1 290 ? 2.602 2.124 1.763 1.00 86.19 290 GLU A C 1
ATOM 2306 O O . GLU A 1 290 ? 3.342 1.256 2.216 1.00 86.19 290 GLU A O 1
ATOM 2311 N N . THR A 1 291 ? 1.294 1.928 1.578 1.00 88.94 291 THR A N 1
ATOM 2312 C CA . THR A 1 291 ? 0.577 0.687 1.900 1.00 88.94 291 THR A CA 1
ATOM 2313 C C . THR A 1 291 ? 0.526 -0.288 0.738 1.00 88.94 291 THR A C 1
ATOM 2315 O O . THR A 1 291 ? 0.305 -1.472 0.958 1.00 88.94 291 THR A O 1
ATOM 2318 N N . ASP A 1 292 ? 0.770 0.184 -0.484 1.00 91.38 292 ASP A N 1
ATOM 2319 C CA . ASP A 1 292 ? 0.828 -0.665 -1.674 1.00 91.38 292 ASP A CA 1
ATOM 2320 C C . ASP A 1 292 ? 2.167 -1.411 -1.782 1.00 91.38 292 ASP A C 1
ATOM 2322 O O . ASP A 1 292 ? 2.328 -2.237 -2.675 1.00 91.38 292 ASP A O 1
ATOM 2326 N N . GLN A 1 293 ? 3.117 -1.135 -0.883 1.00 91.94 293 GLN A N 1
ATOM 2327 C CA . GLN A 1 293 ? 4.475 -1.660 -0.928 1.00 91.94 293 GLN A CA 1
ATOM 2328 C C . GLN A 1 293 ? 4.864 -2.309 0.407 1.00 91.94 293 GLN A C 1
ATOM 2330 O O . GLN A 1 293 ? 4.732 -1.698 1.474 1.00 91.94 293 GLN A O 1
ATOM 2335 N N . PHE A 1 294 ? 5.307 -3.562 0.382 1.00 93.94 294 PHE A N 1
ATOM 2336 C CA . PHE A 1 294 ? 5.578 -4.327 1.601 1.00 93.94 294 PHE A CA 1
ATOM 2337 C C . PHE A 1 294 ? 6.478 -5.534 1.330 1.00 93.94 294 PHE A C 1
ATOM 2339 O O . PHE A 1 294 ? 6.496 -6.084 0.233 1.00 93.94 294 PHE A O 1
ATOM 2346 N N . GLN A 1 295 ? 7.222 -5.946 2.354 1.00 92.31 295 GLN A N 1
ATOM 2347 C CA . GLN A 1 295 ? 7.976 -7.194 2.333 1.00 92.31 295 GLN A CA 1
ATOM 2348 C C . GLN A 1 295 ? 7.029 -8.363 2.611 1.00 92.31 295 GLN A C 1
ATOM 2350 O O . GLN A 1 295 ? 6.090 -8.222 3.397 1.00 92.31 295 GLN A O 1
ATOM 2355 N N . ILE A 1 296 ? 7.285 -9.497 1.967 1.00 92.25 296 ILE A N 1
ATOM 2356 C CA . ILE A 1 296 ? 6.534 -10.738 2.158 1.00 92.25 296 ILE A CA 1
ATOM 2357 C C . ILE A 1 296 ? 7.480 -11.908 2.414 1.00 92.25 296 ILE A C 1
ATOM 2359 O O . ILE A 1 296 ? 8.645 -11.887 2.015 1.00 92.25 296 ILE A O 1
ATOM 2363 N N . SER A 1 297 ? 6.961 -12.948 3.056 1.00 88.31 297 SER A N 1
ATOM 2364 C CA . SER A 1 297 ? 7.662 -14.204 3.304 1.00 88.31 297 SER A CA 1
ATOM 2365 C C . SER A 1 297 ? 7.141 -15.296 2.373 1.00 88.31 297 SER A C 1
ATOM 2367 O O . SER A 1 297 ? 5.991 -15.728 2.469 1.00 88.31 297 SER A O 1
ATOM 2369 N N . ILE A 1 298 ? 8.003 -15.776 1.478 1.00 83.00 298 ILE A N 1
ATOM 2370 C CA . ILE A 1 298 ? 7.699 -16.892 0.579 1.00 83.00 298 ILE A CA 1
ATOM 2371 C C . ILE A 1 298 ? 8.268 -18.185 1.165 1.00 83.00 298 ILE A C 1
ATOM 2373 O O . ILE A 1 298 ? 9.421 -18.240 1.573 1.00 83.00 298 ILE A O 1
ATOM 2377 N N . THR A 1 299 ? 7.453 -19.243 1.215 1.00 76.38 299 THR A N 1
ATOM 2378 C CA . THR A 1 299 ? 7.852 -20.537 1.806 1.00 76.38 299 THR A CA 1
ATOM 2379 C C . THR A 1 299 ? 8.654 -21.431 0.843 1.00 76.38 299 THR A C 1
ATOM 2381 O O . THR A 1 299 ? 9.149 -22.478 1.252 1.00 76.38 299 THR A O 1
ATOM 2384 N N . ASN A 1 300 ? 8.755 -21.074 -0.441 1.00 71.25 300 ASN A N 1
ATOM 2385 C CA . ASN A 1 300 ? 9.355 -21.926 -1.469 1.00 71.25 300 ASN A CA 1
ATOM 2386 C C . ASN A 1 300 ? 10.849 -21.611 -1.685 1.00 71.25 300 ASN A C 1
ATOM 2388 O O . ASN A 1 300 ? 11.156 -20.472 -2.032 1.00 71.25 300 ASN A O 1
ATOM 2392 N N . PRO A 1 301 ? 11.751 -22.604 -1.554 1.00 68.69 301 PRO A N 1
ATOM 2393 C CA . PRO A 1 301 ? 13.177 -22.426 -1.826 1.00 68.69 301 PRO A CA 1
ATOM 2394 C C . PRO A 1 301 ? 13.515 -22.220 -3.312 1.00 68.69 301 PRO A C 1
ATOM 2396 O O . PRO A 1 301 ? 14.612 -21.767 -3.605 1.00 68.69 301 PRO A O 1
ATOM 2399 N N . ASP A 1 302 ? 12.611 -22.538 -4.247 1.00 85.50 302 ASP A N 1
ATOM 2400 C CA . ASP A 1 302 ? 12.813 -22.315 -5.686 1.00 85.50 302 ASP A CA 1
ATOM 2401 C C . ASP A 1 302 ? 11.732 -21.383 -6.251 1.00 85.50 302 ASP A C 1
ATOM 2403 O O . ASP A 1 302 ? 10.775 -21.788 -6.929 1.00 85.50 302 ASP A O 1
ATOM 2407 N N . TYR A 1 303 ? 11.856 -20.104 -5.896 1.00 89.19 303 TYR A N 1
ATOM 2408 C CA . TYR A 1 303 ? 10.942 -19.064 -6.348 1.00 89.19 303 TYR A CA 1
ATOM 2409 C C . TYR A 1 303 ? 10.982 -18.878 -7.868 1.00 89.19 303 TYR A C 1
ATOM 2411 O O . TYR A 1 303 ? 9.936 -18.690 -8.488 1.00 89.19 303 TYR A O 1
ATOM 2419 N N . GLN A 1 304 ? 12.164 -18.956 -8.482 1.00 89.56 304 GLN A N 1
ATOM 2420 C CA . GLN A 1 304 ? 12.321 -18.686 -9.908 1.00 89.56 304 GLN A CA 1
ATOM 2421 C C . GLN A 1 304 ? 11.592 -19.706 -10.778 1.00 89.56 304 GLN A C 1
ATOM 2423 O O . GLN A 1 304 ? 10.894 -19.319 -11.717 1.00 89.56 304 GLN A O 1
ATOM 2428 N N . THR A 1 305 ? 11.721 -21.001 -10.477 1.00 90.25 305 THR A N 1
ATOM 2429 C CA . THR A 1 305 ? 11.001 -22.047 -11.216 1.00 90.25 305 THR A CA 1
ATOM 2430 C C . THR A 1 305 ? 9.493 -21.881 -11.064 1.00 90.25 305 THR A C 1
ATOM 2432 O O . THR A 1 305 ? 8.756 -21.995 -12.044 1.00 90.25 305 THR A O 1
ATOM 2435 N N . PHE A 1 306 ? 9.027 -21.540 -9.859 1.00 92.00 306 PHE A N 1
ATOM 2436 C CA . PHE A 1 306 ? 7.621 -21.222 -9.619 1.00 92.00 306 PHE A CA 1
ATOM 2437 C C . PHE A 1 306 ? 7.155 -20.014 -10.446 1.00 92.00 306 PHE A C 1
ATOM 2439 O O . PHE A 1 306 ? 6.144 -20.098 -11.142 1.00 92.00 306 PHE A O 1
ATOM 2446 N N . ALA A 1 307 ? 7.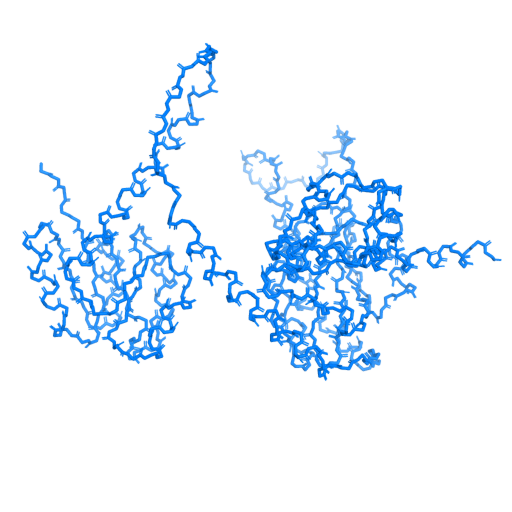902 -18.910 -10.417 1.00 93.75 307 ALA A N 1
ATOM 2447 C CA . ALA A 1 307 ? 7.550 -17.696 -11.138 1.00 93.75 307 ALA A CA 1
ATOM 2448 C C . ALA A 1 307 ? 7.543 -17.922 -12.659 1.00 93.75 307 ALA A C 1
ATOM 2450 O O . ALA A 1 307 ? 6.633 -17.456 -13.331 1.00 93.75 307 ALA A O 1
ATOM 2451 N N . LYS A 1 308 ? 8.482 -18.704 -13.208 1.00 92.38 308 LYS A N 1
ATOM 2452 C CA . LYS A 1 308 ? 8.484 -19.077 -14.636 1.00 92.38 308 LYS A CA 1
ATOM 2453 C C . LYS A 1 308 ? 7.232 -19.853 -15.058 1.00 92.38 308 LYS A C 1
ATOM 2455 O O . LYS A 1 308 ? 6.833 -19.755 -16.213 1.00 92.38 308 LYS A O 1
ATOM 2460 N N . ALA A 1 309 ? 6.646 -20.635 -14.153 1.00 91.19 309 ALA A N 1
ATOM 2461 C CA . ALA A 1 309 ? 5.467 -21.444 -14.444 1.00 91.19 309 ALA A CA 1
ATOM 2462 C C . ALA A 1 309 ? 4.145 -20.672 -14.289 1.00 91.19 309 ALA A C 1
ATOM 2464 O O . ALA A 1 309 ? 3.215 -20.912 -15.052 1.00 91.19 309 ALA A O 1
ATOM 2465 N N . GLU A 1 310 ? 4.054 -19.772 -13.306 1.00 92.94 310 GLU A N 1
ATOM 2466 C CA . GLU A 1 310 ? 2.776 -19.178 -12.876 1.00 92.94 310 GLU A CA 1
ATOM 2467 C C . GLU A 1 310 ? 2.674 -17.658 -13.095 1.00 92.94 310 GLU A C 1
ATOM 2469 O O . GLU A 1 310 ? 1.567 -17.117 -13.085 1.00 92.94 310 GLU A O 1
ATOM 2474 N N . ALA A 1 311 ? 3.789 -16.940 -13.268 1.00 93.69 311 ALA A N 1
ATOM 2475 C CA . ALA A 1 311 ? 3.758 -15.491 -13.467 1.00 93.69 311 ALA A CA 1
ATOM 2476 C C . ALA A 1 311 ? 3.353 -15.131 -14.906 1.00 93.69 311 ALA A C 1
ATOM 2478 O O . ALA A 1 311 ? 3.783 -15.756 -15.873 1.00 93.69 311 ALA A O 1
ATOM 2479 N N . GLU A 1 312 ? 2.570 -14.062 -15.068 1.00 92.81 312 GLU A N 1
ATOM 2480 C CA . GLU A 1 312 ? 2.208 -13.545 -16.399 1.00 92.81 312 GLU A CA 1
ATOM 2481 C C . GLU A 1 312 ? 3.338 -12.752 -17.060 1.00 92.81 312 GLU A C 1
ATOM 2483 O O . GLU A 1 312 ? 3.352 -12.569 -18.279 1.00 92.81 312 GLU A O 1
ATOM 2488 N N . TYR A 1 313 ? 4.263 -12.255 -16.244 1.00 93.69 313 TYR A N 1
ATOM 2489 C CA . TYR A 1 313 ? 5.467 -11.559 -16.664 1.00 93.69 313 TYR A CA 1
ATOM 2490 C C . TYR A 1 313 ? 6.598 -11.942 -15.718 1.00 93.69 313 TYR A C 1
ATOM 2492 O O . TYR A 1 313 ? 6.387 -12.022 -14.507 1.00 93.69 313 TYR A O 1
ATOM 2500 N N . ILE A 1 314 ? 7.790 -12.159 -16.266 1.00 94.88 314 ILE A N 1
ATOM 2501 C CA . ILE A 1 314 ? 8.998 -12.437 -15.497 1.00 94.88 314 ILE A CA 1
ATOM 2502 C C . ILE A 1 314 ? 10.220 -11.897 -16.232 1.00 94.88 314 ILE A C 1
ATOM 2504 O O . ILE A 1 314 ? 10.383 -12.125 -17.428 1.00 94.88 314 ILE A O 1
ATOM 2508 N N . GLU A 1 315 ? 11.096 -11.227 -15.496 1.00 94.31 315 GLU A N 1
ATOM 2509 C CA . GLU A 1 315 ? 12.436 -10.862 -15.935 1.00 94.31 315 GLU A CA 1
ATOM 2510 C C . GLU A 1 315 ? 13.440 -11.167 -14.827 1.00 94.31 315 GLU A C 1
ATOM 2512 O O . GLU A 1 315 ? 13.160 -10.995 -13.638 1.00 94.31 315 GLU A O 1
ATOM 2517 N N . VAL A 1 316 ? 14.618 -11.631 -15.235 1.00 92.75 316 VAL A N 1
ATOM 2518 C CA . VAL A 1 316 ? 15.715 -11.968 -14.327 1.00 92.75 316 VAL A CA 1
ATOM 2519 C C . VAL A 1 316 ? 16.870 -11.018 -14.598 1.00 92.75 316 VAL A C 1
ATOM 2521 O O . VAL A 1 316 ? 17.349 -10.880 -15.725 1.00 92.75 316 VAL A O 1
ATOM 2524 N N . LEU A 1 317 ? 17.301 -10.340 -13.546 1.00 90.00 317 LEU A N 1
ATOM 2525 C CA . LEU A 1 317 ? 18.430 -9.430 -13.535 1.00 90.00 317 LEU A CA 1
ATOM 2526 C C . LEU A 1 317 ? 19.602 -10.164 -12.888 1.00 90.00 317 LEU A C 1
ATOM 2528 O O . LEU A 1 317 ? 19.485 -10.596 -11.747 1.00 90.00 317 LEU A O 1
ATOM 2532 N N . SER A 1 318 ? 20.727 -10.276 -13.589 1.00 87.12 318 SER A N 1
ATOM 2533 C CA . SER A 1 318 ? 21.985 -10.727 -12.987 1.00 87.12 318 SER A CA 1
ATOM 2534 C C . SER A 1 318 ? 22.857 -9.506 -12.699 1.00 87.12 318 SER A C 1
ATOM 2536 O O . SER A 1 318 ? 23.155 -8.730 -13.613 1.00 87.12 318 SER A O 1
ATOM 2538 N N . ILE A 1 319 ? 23.183 -9.299 -11.423 1.00 81.25 319 ILE A N 1
ATOM 2539 C CA . ILE A 1 319 ? 23.934 -8.157 -10.891 1.00 81.25 319 ILE A CA 1
ATOM 2540 C C . ILE A 1 319 ? 24.974 -8.733 -9.917 1.00 81.25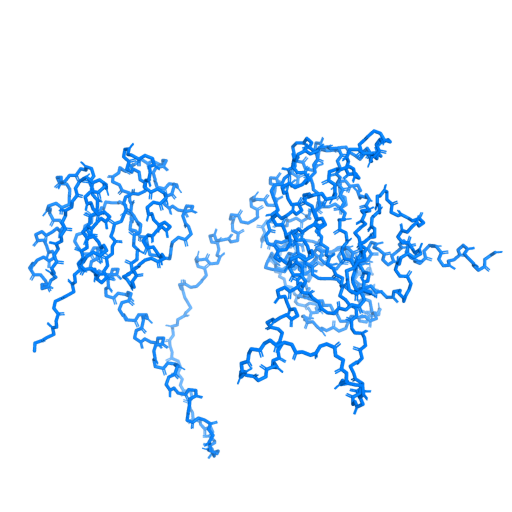 319 ILE A C 1
ATOM 2542 O O . ILE A 1 319 ? 24.605 -9.289 -8.887 1.00 81.25 319 ILE A O 1
ATOM 2546 N N . TYR A 1 320 ? 26.267 -8.645 -10.253 1.00 76.25 320 TYR A N 1
ATOM 2547 C CA . TYR A 1 320 ? 27.381 -9.229 -9.474 1.00 76.25 320 TYR A CA 1
ATOM 2548 C C . TYR A 1 320 ? 27.209 -10.710 -9.105 1.00 76.25 320 TYR A C 1
ATOM 2550 O O . TYR A 1 320 ? 27.343 -11.080 -7.940 1.00 76.25 320 TYR A O 1
ATOM 2558 N N . ASP A 1 321 ? 26.862 -11.553 -10.079 1.00 80.50 321 ASP A N 1
ATOM 2559 C CA . ASP A 1 321 ? 26.572 -12.983 -9.873 1.00 80.50 321 ASP A CA 1
ATOM 2560 C C . ASP A 1 321 ? 25.408 -13.265 -8.903 1.00 80.50 321 ASP A C 1
ATOM 2562 O O . ASP A 1 321 ? 25.182 -14.408 -8.507 1.00 80.50 321 ASP A O 1
ATOM 2566 N N . LYS A 1 322 ? 24.633 -12.235 -8.542 1.00 83.31 322 LYS A N 1
ATOM 2567 C CA . LYS A 1 322 ? 23.381 -12.364 -7.801 1.00 83.31 322 LYS A CA 1
ATOM 2568 C C . LYS A 1 322 ? 22.207 -12.145 -8.730 1.00 83.31 322 LYS A C 1
ATOM 2570 O O . LYS A 1 322 ? 22.230 -11.267 -9.594 1.00 83.31 322 LYS A O 1
ATOM 2575 N N . GLU A 1 323 ? 21.162 -12.931 -8.527 1.00 88.88 323 GLU A N 1
ATOM 2576 C CA . GLU A 1 323 ? 19.961 -12.853 -9.339 1.00 88.88 323 GLU A CA 1
ATOM 2577 C C . GLU A 1 323 ? 18.845 -12.130 -8.585 1.00 88.88 323 GLU A C 1
ATOM 2579 O O . GLU A 1 323 ? 18.561 -12.399 -7.417 1.00 88.88 323 GLU A O 1
ATOM 2584 N N . VAL A 1 324 ? 18.210 -11.189 -9.278 1.00 91.44 324 VAL A N 1
ATOM 2585 C CA . VAL A 1 324 ? 16.975 -10.540 -8.846 1.00 91.44 324 VAL A CA 1
ATOM 2586 C C . VAL A 1 324 ? 15.901 -10.889 -9.860 1.00 91.44 324 VAL A C 1
ATOM 2588 O O . VAL A 1 324 ? 16.008 -10.572 -11.044 1.00 91.44 324 VAL A O 1
ATOM 2591 N N . THR A 1 325 ? 14.850 -11.547 -9.396 1.00 93.69 325 THR A N 1
ATOM 2592 C CA . THR A 1 325 ? 13.700 -11.920 -10.213 1.00 93.69 325 THR A CA 1
ATOM 2593 C C . THR A 1 325 ? 12.581 -10.918 -9.998 1.00 93.69 325 THR A C 1
ATOM 2595 O O . THR A 1 325 ? 12.070 -10.777 -8.888 1.00 93.69 325 THR A O 1
ATOM 2598 N N . VAL A 1 326 ? 12.162 -10.254 -11.070 1.00 95.31 326 VAL A N 1
ATOM 2599 C CA . VAL A 1 326 ? 10.964 -9.415 -11.091 1.00 95.31 326 VAL A CA 1
ATOM 2600 C C . VAL A 1 326 ? 9.872 -10.185 -11.806 1.00 95.31 326 VAL A C 1
ATOM 2602 O O . VAL A 1 326 ? 10.049 -10.629 -12.934 1.00 95.31 326 VAL A O 1
ATOM 2605 N N . SER A 1 327 ? 8.735 -10.363 -11.153 1.00 95.81 327 SER A N 1
ATOM 2606 C CA . SER A 1 327 ? 7.653 -11.208 -11.657 1.00 95.81 327 SER A CA 1
ATOM 2607 C C . SER A 1 327 ? 6.302 -10.616 -11.311 1.00 95.81 327 SER A C 1
ATOM 2609 O O . SER A 1 327 ? 6.156 -9.958 -10.286 1.00 95.81 327 SER A O 1
ATOM 2611 N N . PHE A 1 328 ? 5.312 -10.827 -12.165 1.00 95.50 328 PHE A N 1
ATOM 2612 C CA . PHE A 1 328 ? 3.969 -10.316 -11.951 1.00 95.50 328 PHE A CA 1
ATOM 2613 C C . PHE A 1 328 ? 2.937 -11.437 -11.927 1.00 95.50 328 PHE A C 1
ATOM 2615 O O . PHE A 1 328 ? 2.888 -12.270 -12.834 1.00 95.50 328 PHE A O 1
ATOM 2622 N N . PHE A 1 329 ? 2.042 -11.381 -10.944 1.00 94.88 329 PHE A N 1
ATOM 2623 C CA . PHE A 1 329 ? 0.918 -12.301 -10.811 1.00 94.88 329 PHE A CA 1
ATOM 2624 C C . PHE A 1 329 ? -0.391 -11.525 -10.851 1.00 94.88 329 PHE A C 1
ATOM 2626 O O . PHE A 1 329 ? -0.625 -10.658 -10.003 1.00 94.88 329 PHE A O 1
ATOM 2633 N N . SER A 1 330 ? -1.255 -11.843 -11.818 1.00 92.88 330 SER A N 1
ATOM 2634 C CA . SER A 1 330 ? -2.548 -11.174 -11.917 1.00 92.88 330 SER A CA 1
ATOM 2635 C C . SER A 1 330 ? -3.499 -11.632 -10.831 1.00 92.88 330 SER A C 1
ATOM 2637 O O . SER A 1 330 ? -3.564 -12.801 -10.440 1.00 92.88 330 SER A O 1
ATOM 2639 N N . VAL A 1 331 ? -4.279 -10.672 -10.365 1.00 92.75 331 VAL A N 1
ATOM 2640 C CA . VAL A 1 331 ? -5.294 -10.871 -9.346 1.00 92.75 331 VAL A CA 1
ATOM 2641 C C . VAL A 1 331 ? -6.558 -10.193 -9.839 1.00 92.75 331 VAL A C 1
ATOM 2643 O O . VAL A 1 331 ? -6.516 -9.115 -10.430 1.00 92.75 331 VAL A O 1
ATOM 2646 N N . ASP A 1 332 ? -7.700 -10.837 -9.613 1.00 90.44 332 ASP A N 1
ATOM 2647 C CA . ASP A 1 332 ? -8.989 -10.191 -9.844 1.00 90.44 332 ASP A CA 1
ATOM 2648 C C . ASP A 1 332 ? -9.037 -8.859 -9.063 1.00 90.44 332 ASP A C 1
ATOM 2650 O O . ASP A 1 332 ? -8.721 -8.866 -7.870 1.00 90.44 332 ASP A O 1
ATOM 2654 N N . PRO A 1 333 ? -9.420 -7.722 -9.671 1.00 89.88 333 PRO A N 1
ATOM 2655 C CA . PRO A 1 333 ? -9.541 -6.449 -8.962 1.00 89.88 333 PRO A CA 1
ATOM 2656 C C . PRO A 1 333 ? -10.353 -6.539 -7.660 1.00 89.88 333 PRO A C 1
ATOM 2658 O O . PRO A 1 333 ? -10.001 -5.909 -6.659 1.00 89.88 333 PRO A O 1
ATOM 2661 N N . GLN A 1 334 ? -11.388 -7.387 -7.613 1.00 86.94 334 GLN A N 1
ATOM 2662 C CA . GLN A 1 334 ? -12.177 -7.623 -6.397 1.00 86.94 334 GLN A CA 1
ATOM 2663 C C . GLN A 1 334 ? -11.331 -8.243 -5.279 1.00 86.94 334 GLN A C 1
ATOM 2665 O O . GLN A 1 334 ? -11.483 -7.907 -4.101 1.00 86.94 334 GLN A O 1
ATOM 2670 N N . ASN A 1 335 ? -10.362 -9.079 -5.649 1.00 88.75 335 ASN A N 1
ATOM 2671 C CA . ASN A 1 335 ? -9.390 -9.670 -4.741 1.00 88.75 335 ASN A CA 1
ATOM 2672 C C . ASN A 1 335 ? -8.276 -8.696 -4.312 1.00 88.75 335 ASN A C 1
ATOM 2674 O O . ASN A 1 335 ? -7.419 -9.082 -3.526 1.00 88.75 335 ASN A O 1
ATOM 2678 N N . LEU A 1 336 ? -8.288 -7.440 -4.760 1.00 90.44 336 LEU A N 1
ATOM 2679 C CA . LEU A 1 336 ? -7.459 -6.366 -4.198 1.00 90.44 336 LEU A CA 1
ATOM 2680 C C . LEU A 1 336 ? -8.271 -5.389 -3.338 1.00 90.44 336 LEU A C 1
ATOM 2682 O O . LEU A 1 336 ? -7.688 -4.602 -2.591 1.00 90.44 336 LEU A O 1
ATOM 2686 N N . SER A 1 337 ? -9.605 -5.447 -3.416 1.00 89.69 337 SER A N 1
ATOM 2687 C CA . SER A 1 337 ? -10.494 -4.567 -2.655 1.00 89.69 337 SER A CA 1
ATOM 2688 C C . SER A 1 337 ? -10.425 -4.860 -1.156 1.00 89.69 337 SER A C 1
ATOM 2690 O O . SER A 1 337 ? -10.345 -6.018 -0.738 1.00 89.69 337 SER A O 1
ATOM 2692 N N . ILE A 1 338 ? -10.428 -3.811 -0.335 1.00 90.31 338 ILE A N 1
ATOM 2693 C CA . ILE A 1 338 ? -10.356 -3.930 1.126 1.00 90.31 338 ILE A CA 1
ATOM 2694 C C . ILE A 1 338 ? -11.728 -3.641 1.714 1.00 90.31 338 ILE A C 1
ATOM 2696 O O . ILE A 1 338 ? -12.217 -2.520 1.609 1.00 90.31 338 ILE A O 1
ATOM 2700 N N . ASP A 1 339 ? -12.336 -4.626 2.365 1.00 90.12 339 ASP A N 1
ATOM 2701 C CA . ASP A 1 339 ? -13.608 -4.420 3.053 1.00 90.12 339 ASP A CA 1
ATOM 2702 C C . ASP A 1 339 ? -13.403 -3.494 4.259 1.00 90.12 339 ASP A C 1
ATOM 2704 O O . ASP A 1 339 ? -12.647 -3.824 5.172 1.00 90.12 339 ASP A O 1
ATOM 2708 N N . LEU A 1 340 ? -14.032 -2.317 4.243 1.00 90.88 340 LEU A N 1
ATOM 2709 C CA . LEU A 1 340 ? -13.854 -1.286 5.261 1.00 90.88 340 LEU A CA 1
ATOM 2710 C C . LEU A 1 340 ? -15.176 -1.026 5.984 1.00 90.88 340 LEU A C 1
ATOM 2712 O O . LEU A 1 340 ? -16.107 -0.449 5.421 1.00 90.88 340 LEU A O 1
ATOM 2716 N N . LEU A 1 341 ? -15.216 -1.377 7.266 1.00 88.44 341 LEU A N 1
ATOM 2717 C CA . LEU A 1 341 ? -16.315 -1.050 8.165 1.00 88.44 341 LEU A CA 1
ATOM 2718 C C . LEU A 1 341 ? -16.301 0.451 8.507 1.00 88.44 341 LEU A C 1
ATOM 2720 O O . LEU A 1 341 ? -15.236 1.068 8.582 1.00 88.44 341 LEU A O 1
ATOM 2724 N N . GLU A 1 342 ? -17.471 1.041 8.779 1.00 75.81 342 GLU A N 1
ATOM 2725 C CA . GLU A 1 342 ? -17.629 2.480 9.078 1.00 75.81 342 GLU A CA 1
ATOM 2726 C C . GLU A 1 342 ? -16.698 2.995 10.187 1.00 75.81 342 GLU A C 1
ATOM 2728 O O . GLU A 1 342 ? -16.240 4.135 10.137 1.00 75.81 342 GLU A O 1
ATOM 2733 N N . LEU A 1 343 ? -16.338 2.129 11.137 1.00 79.94 343 LEU A N 1
ATOM 2734 C CA . LEU A 1 343 ? -15.422 2.419 12.242 1.00 79.94 343 LEU A CA 1
ATOM 2735 C C . LEU A 1 343 ? -13.934 2.327 11.856 1.00 79.94 343 LEU A C 1
ATOM 2737 O O . LEU A 1 343 ? -13.092 2.162 12.734 1.00 79.94 343 LEU A O 1
ATOM 2741 N N . GLN A 1 344 ? -13.596 2.402 10.565 1.00 87.69 344 GLN A N 1
ATOM 2742 C CA . GLN A 1 344 ? -12.219 2.334 10.045 1.00 87.69 344 GLN A CA 1
ATOM 2743 C C . GLN A 1 344 ? -11.501 1.043 10.445 1.00 87.69 344 GLN A C 1
ATOM 2745 O O . GLN A 1 344 ? -10.328 1.042 10.822 1.00 87.69 344 GLN A O 1
ATOM 2750 N N . HIS A 1 345 ? -12.236 -0.061 10.376 1.00 93.25 345 HIS A N 1
ATOM 2751 C CA . HIS A 1 345 ? -11.682 -1.389 10.560 1.00 93.25 345 HIS A CA 1
ATOM 2752 C C . HIS A 1 345 ? -11.779 -2.165 9.256 1.00 93.25 345 HIS A C 1
ATOM 2754 O O . HIS A 1 345 ? -12.802 -2.129 8.574 1.00 93.25 345 HIS A O 1
ATOM 2760 N N . ILE A 1 346 ? -10.702 -2.861 8.929 1.00 95.56 346 ILE A N 1
ATOM 2761 C CA . ILE A 1 346 ? -10.574 -3.703 7.754 1.00 95.56 346 ILE A CA 1
ATOM 2762 C C . ILE A 1 346 ? -11.114 -5.092 8.087 1.00 95.56 346 ILE A C 1
ATOM 2764 O O . ILE A 1 346 ? -10.692 -5.693 9.076 1.00 95.56 346 ILE A O 1
ATOM 2768 N N . GLY A 1 347 ? -12.036 -5.591 7.268 1.00 95.75 347 GLY A N 1
ATOM 2769 C CA . GLY A 1 347 ? -12.568 -6.944 7.351 1.00 95.75 347 GLY A CA 1
ATOM 2770 C C . GLY A 1 347 ? -11.563 -7.976 6.839 1.00 95.75 347 GLY A C 1
ATOM 2771 O O . GLY A 1 347 ? -11.114 -7.915 5.696 1.00 95.75 347 GLY A O 1
ATOM 2772 N N . ILE A 1 348 ? -11.246 -8.952 7.682 1.00 95.00 348 ILE A N 1
ATOM 2773 C CA . ILE A 1 348 ? -10.363 -10.083 7.403 1.00 95.00 348 ILE A CA 1
ATOM 2774 C C . ILE A 1 348 ? -11.229 -11.343 7.323 1.00 95.00 348 ILE A C 1
ATOM 2776 O O . ILE A 1 348 ? -11.772 -11.758 8.352 1.00 95.00 348 ILE A O 1
ATOM 2780 N N . PRO A 1 349 ? -11.371 -11.979 6.149 1.00 94.19 349 PRO A N 1
ATOM 2781 C CA . PRO A 1 349 ? -12.041 -13.270 6.044 1.00 94.19 349 PRO A CA 1
ATOM 2782 C C . PRO A 1 349 ? -11.367 -14.302 6.948 1.00 94.19 349 PRO A C 1
ATOM 2784 O O . PRO A 1 349 ? -10.146 -14.452 6.920 1.00 94.19 349 PRO A O 1
ATOM 2787 N N . VAL A 1 350 ? -12.152 -15.041 7.733 1.00 93.88 350 VAL A N 1
ATOM 2788 C CA . VAL A 1 350 ? -11.623 -16.052 8.666 1.00 93.88 350 VAL A CA 1
ATOM 2789 C C . VAL A 1 350 ? -10.779 -17.108 7.939 1.00 93.88 350 VAL A C 1
ATOM 2791 O O . VAL A 1 350 ? -9.793 -17.588 8.491 1.00 93.88 350 VAL A O 1
ATOM 2794 N N . GLN A 1 351 ? -11.104 -17.418 6.680 1.00 91.31 351 GLN A N 1
ATOM 2795 C CA . GLN A 1 351 ? -10.377 -18.394 5.860 1.00 91.31 351 GLN A CA 1
ATOM 2796 C C . GLN A 1 351 ? -8.961 -17.939 5.470 1.00 91.31 351 GLN A C 1
ATOM 2798 O O . GLN A 1 351 ? -8.161 -18.773 5.059 1.00 91.31 351 GLN A O 1
ATOM 2803 N N . MET A 1 352 ? -8.650 -16.642 5.581 1.00 90.31 352 MET A N 1
ATOM 2804 C CA . MET A 1 352 ? -7.318 -16.096 5.301 1.00 90.31 352 MET A CA 1
ATOM 2805 C C . MET A 1 352 ? -6.395 -16.089 6.523 1.00 90.31 352 MET A C 1
ATOM 2807 O O . MET A 1 352 ? -5.232 -15.720 6.398 1.00 90.31 352 MET A O 1
ATOM 2811 N N . ILE A 1 353 ? -6.895 -16.428 7.714 1.00 91.75 353 ILE A N 1
ATOM 2812 C CA . ILE A 1 353 ? -6.086 -16.362 8.933 1.00 91.75 353 ILE A CA 1
ATOM 2813 C C . ILE A 1 353 ? -5.169 -17.589 8.995 1.00 91.75 353 ILE A C 1
ATOM 2815 O O . ILE A 1 353 ? -5.672 -18.714 9.088 1.00 91.75 353 ILE A O 1
ATOM 2819 N N . PRO A 1 354 ? -3.837 -17.406 8.989 1.00 89.62 354 PRO A N 1
ATOM 2820 C CA . PRO A 1 354 ? -2.908 -18.519 9.057 1.00 89.62 354 PRO A CA 1
ATOM 2821 C C . PRO A 1 354 ? -2.923 -19.123 10.464 1.00 89.62 354 PRO A C 1
ATOM 2823 O O . PRO A 1 354 ? -2.913 -18.410 11.467 1.00 89.62 354 PRO A O 1
ATOM 2826 N N . THR A 1 355 ? -2.915 -20.454 10.546 1.00 88.50 355 THR A N 1
ATOM 2827 C CA . THR A 1 355 ? -2.913 -21.180 11.831 1.00 88.50 355 THR A CA 1
ATOM 2828 C C . THR A 1 355 ? -1.525 -21.647 12.265 1.00 88.50 355 THR A C 1
ATOM 2830 O O . THR A 1 355 ? -1.274 -21.870 13.446 1.00 88.50 355 THR A O 1
ATOM 2833 N N . ALA A 1 356 ? -0.595 -21.789 11.318 1.00 84.56 356 ALA A N 1
ATOM 2834 C CA . ALA A 1 356 ? 0.776 -22.223 11.593 1.00 84.56 356 ALA A CA 1
ATOM 2835 C C . ALA A 1 356 ? 1.722 -21.059 11.945 1.00 84.56 356 ALA A C 1
ATOM 2837 O O . ALA A 1 356 ? 2.744 -21.262 12.611 1.00 84.56 356 ALA A O 1
ATOM 2838 N N . LEU A 1 357 ? 1.380 -19.849 11.498 1.00 86.69 357 LEU A N 1
ATOM 2839 C CA . LEU A 1 357 ? 2.207 -18.651 11.600 1.00 86.69 357 LEU A CA 1
ATOM 2840 C C . LEU A 1 357 ? 1.596 -17.642 12.572 1.00 86.69 357 LEU A C 1
ATOM 2842 O O . LEU A 1 357 ? 0.403 -17.671 12.870 1.00 86.69 357 LEU A O 1
ATOM 2846 N N . ALA A 1 358 ? 2.454 -16.776 13.096 1.00 91.06 358 ALA A N 1
ATOM 2847 C CA . ALA A 1 358 ? 2.039 -15.661 13.927 1.00 91.06 358 ALA A CA 1
ATOM 2848 C C . ALA A 1 358 ? 1.325 -14.611 13.063 1.00 91.06 358 ALA A C 1
ATOM 2850 O O . ALA A 1 358 ? 1.785 -14.293 11.967 1.00 91.06 358 ALA A O 1
ATOM 2851 N N . LEU A 1 359 ? 0.202 -14.079 13.545 1.00 93.06 359 LEU A N 1
ATOM 2852 C CA . LEU A 1 359 ? -0.582 -13.100 12.798 1.00 93.06 359 LEU A CA 1
ATOM 2853 C C . LEU A 1 359 ? 0.110 -11.726 12.844 1.00 93.06 359 LEU A C 1
ATOM 2855 O O . LEU A 1 359 ? 0.337 -11.223 13.939 1.00 93.06 359 LEU A O 1
ATOM 2859 N N . PRO A 1 360 ? 0.402 -11.049 11.720 1.00 93.12 360 PRO A N 1
ATOM 2860 C CA . PRO A 1 360 ? 1.173 -9.799 11.737 1.00 93.12 360 PRO A CA 1
ATOM 2861 C C . PRO A 1 360 ? 0.370 -8.571 12.205 1.00 93.12 360 PRO A C 1
ATOM 2863 O O . PRO A 1 360 ? 0.867 -7.449 12.150 1.00 93.12 360 PRO A O 1
ATOM 2866 N N . LEU A 1 361 ? -0.867 -8.755 12.671 1.00 95.75 361 LEU A N 1
ATOM 2867 C CA . LEU A 1 361 ? -1.815 -7.690 12.995 1.00 95.75 361 LEU A CA 1
ATOM 2868 C C . LEU A 1 361 ? -2.702 -8.070 14.183 1.00 95.75 361 LEU A C 1
ATOM 2870 O O . LEU A 1 361 ? -2.842 -9.245 14.519 1.00 95.75 361 LEU A O 1
ATOM 2874 N N . ASN A 1 362 ? -3.339 -7.074 14.799 1.00 96.38 362 ASN A N 1
ATOM 2875 C CA . ASN A 1 362 ? -4.367 -7.319 15.810 1.00 96.38 362 ASN A CA 1
ATOM 2876 C C . ASN A 1 362 ? -5.683 -7.709 15.127 1.00 96.38 362 ASN A C 1
ATOM 2878 O O . ASN A 1 362 ? -6.133 -7.002 14.225 1.00 96.38 362 ASN A O 1
ATOM 2882 N N . ALA A 1 363 ? -6.336 -8.772 15.589 1.00 96.50 363 ALA A N 1
ATOM 2883 C CA . ALA A 1 363 ? -7.640 -9.191 15.084 1.00 96.50 363 ALA A CA 1
ATOM 2884 C C . ALA A 1 363 ? -8.717 -9.106 16.169 1.00 96.50 363 ALA A C 1
ATOM 2886 O O . ALA A 1 363 ? -8.514 -9.518 17.313 1.00 96.50 363 ALA A O 1
ATOM 2887 N N . PHE A 1 364 ? -9.888 -8.606 15.786 1.00 97.19 364 PHE A N 1
ATOM 2888 C CA . PHE A 1 364 ? -11.026 -8.368 16.661 1.00 97.19 364 PHE A CA 1
ATOM 2889 C C . PHE A 1 364 ? -12.300 -9.003 16.101 1.00 97.19 364 PHE A C 1
ATOM 2891 O O . PHE A 1 364 ? -12.546 -8.985 14.896 1.00 97.19 364 PHE A O 1
ATOM 2898 N N . VAL A 1 365 ? -13.157 -9.507 16.983 1.00 96.62 365 VAL A N 1
ATOM 2899 C CA . VAL A 1 365 ? -14.550 -9.839 16.662 1.00 96.62 365 VAL A CA 1
ATOM 2900 C C . VAL A 1 365 ? -15.393 -8.577 16.826 1.00 96.62 365 VAL A C 1
ATOM 2902 O O . VAL A 1 365 ? -15.356 -7.945 17.883 1.00 96.62 365 VAL A O 1
ATOM 2905 N N . TYR A 1 366 ? -16.168 -8.215 15.803 1.00 95.25 366 TYR A N 1
ATOM 2906 C CA . TYR A 1 366 ? -17.101 -7.090 15.867 1.00 95.25 366 TYR A CA 1
ATOM 2907 C C . TYR A 1 366 ? -18.483 -7.549 16.340 1.00 95.25 366 TYR A C 1
ATOM 2909 O O . TYR A 1 366 ? -19.059 -8.489 15.794 1.00 95.25 366 TYR A O 1
ATOM 2917 N N . LEU A 1 367 ? -19.021 -6.869 17.352 1.00 92.69 367 LEU A N 1
ATOM 2918 C CA . LEU A 1 367 ? -20.359 -7.085 17.891 1.00 92.69 367 LEU A CA 1
ATOM 2919 C C . LEU A 1 367 ? -21.290 -5.961 17.406 1.00 92.69 367 LEU A C 1
ATOM 2921 O O . LEU A 1 367 ? -21.245 -4.862 17.968 1.00 92.69 367 LEU A O 1
ATOM 2925 N N . PRO A 1 368 ? -22.142 -6.201 16.390 1.00 88.31 368 PRO A N 1
ATOM 2926 C CA . PRO A 1 368 ? -22.893 -5.135 15.726 1.00 88.31 368 PRO A CA 1
ATOM 2927 C C . PRO A 1 368 ? -23.952 -4.481 16.620 1.00 88.31 368 PRO A C 1
ATOM 2929 O O . PRO A 1 368 ? -24.163 -3.277 16.522 1.00 88.31 368 PRO A O 1
ATOM 2932 N N . LEU A 1 369 ? -24.581 -5.241 17.528 1.00 89.44 369 LEU A N 1
ATOM 2933 C CA . LEU A 1 369 ? -25.660 -4.744 18.398 1.00 89.44 369 LEU A CA 1
ATOM 2934 C C . LEU A 1 369 ? -25.217 -3.596 19.312 1.00 89.44 369 LEU A C 1
ATOM 2936 O O . LEU A 1 369 ? -25.999 -2.712 19.642 1.00 89.44 369 LEU A O 1
ATOM 2940 N N . ASN A 1 370 ? -23.963 -3.628 19.740 1.00 91.38 370 ASN A N 1
ATOM 2941 C CA . ASN A 1 370 ? -23.386 -2.715 20.714 1.00 91.38 370 ASN A CA 1
ATOM 2942 C C . ASN A 1 370 ? -22.147 -1.989 20.170 1.00 91.38 370 ASN A C 1
ATOM 2944 O O . ASN A 1 370 ? -21.508 -1.260 20.922 1.00 91.38 370 ASN A O 1
ATOM 2948 N N . GLN A 1 371 ? -21.835 -2.167 18.881 1.00 89.75 371 GLN A N 1
ATOM 2949 C CA . GLN A 1 371 ? -20.731 -1.521 18.162 1.00 89.75 371 GLN A CA 1
ATOM 2950 C C . GLN A 1 371 ? -19.370 -1.685 18.862 1.00 89.75 371 GLN A C 1
ATOM 2952 O O . GLN A 1 371 ? -18.541 -0.776 18.881 1.00 89.75 371 GLN A O 1
ATOM 2957 N N . LYS A 1 372 ? -19.142 -2.850 19.482 1.00 92.81 372 LYS A N 1
ATOM 2958 C CA . LYS A 1 372 ? -17.919 -3.141 20.245 1.00 92.81 372 LYS A CA 1
ATOM 2959 C C . LYS A 1 372 ? -17.019 -4.115 19.503 1.00 92.81 372 LYS A C 1
ATOM 2961 O O . LYS A 1 372 ? -17.494 -5.025 18.832 1.00 92.81 372 LYS A O 1
ATOM 2966 N N . PHE A 1 373 ? -15.717 -3.954 19.708 1.00 94.75 373 PHE A N 1
ATOM 2967 C CA . PHE A 1 373 ? -14.696 -4.886 19.252 1.00 94.75 373 PHE A CA 1
ATOM 2968 C C . PHE A 1 373 ? -14.166 -5.682 20.441 1.00 94.75 373 PHE A C 1
ATOM 2970 O O . PHE A 1 373 ? -13.784 -5.106 21.460 1.00 94.75 373 PHE A O 1
ATOM 2977 N N . LEU A 1 374 ? -14.154 -7.006 20.313 1.00 95.38 374 LEU A N 1
ATOM 2978 C CA . LEU A 1 374 ? -13.524 -7.911 21.268 1.00 95.38 374 LEU A CA 1
ATOM 2979 C C . LEU A 1 374 ? -12.219 -8.423 20.674 1.00 95.38 374 LEU A C 1
ATOM 2981 O O . LEU A 1 374 ? -12.222 -8.966 19.572 1.00 95.38 374 LEU A O 1
ATOM 2985 N N . LEU A 1 375 ? -11.114 -8.251 21.396 1.00 96.00 375 LEU A N 1
ATOM 2986 C CA . LEU A 1 375 ? -9.811 -8.755 20.972 1.00 96.00 375 LEU A CA 1
ATOM 2987 C C . LEU A 1 375 ? -9.866 -10.281 20.828 1.00 96.00 375 LEU A C 1
ATOM 2989 O O . LEU A 1 375 ? -10.244 -10.984 21.764 1.00 96.00 375 LEU A O 1
ATOM 2993 N N . PHE A 1 376 ? -9.502 -10.771 19.647 1.00 96.00 376 PHE A N 1
ATOM 2994 C CA . PHE A 1 376 ? -9.446 -12.194 19.328 1.00 96.00 376 PHE A CA 1
ATOM 2995 C C . PHE A 1 376 ? -8.010 -12.721 19.335 1.00 96.00 376 PHE A C 1
ATOM 2997 O O . PHE A 1 376 ? -7.754 -13.776 19.914 1.00 96.00 376 PHE A O 1
ATOM 3004 N N . ALA A 1 377 ? -7.094 -11.982 18.705 1.00 95.50 377 ALA A N 1
ATOM 3005 C CA . ALA A 1 377 ? -5.672 -12.300 18.659 1.00 95.50 377 ALA A CA 1
ATOM 3006 C C . ALA A 1 377 ? -4.845 -11.012 18.636 1.00 95.50 377 ALA A C 1
ATOM 3008 O O . ALA A 1 377 ? -5.202 -10.054 17.939 1.00 95.50 377 ALA A O 1
ATOM 3009 N N . LEU A 1 378 ? -3.753 -10.995 19.399 1.00 95.25 378 LEU A N 1
ATOM 3010 C CA . LEU A 1 378 ? -2.762 -9.924 19.339 1.00 95.25 378 LEU A CA 1
ATOM 3011 C C . LEU A 1 378 ? -1.838 -10.097 18.131 1.00 95.25 378 LEU A C 1
ATOM 3013 O O . LEU A 1 378 ? -1.637 -11.199 17.620 1.00 95.25 378 LEU A O 1
ATOM 3017 N N . GLN A 1 379 ? -1.232 -8.993 17.710 1.00 94.62 379 GLN A N 1
ATOM 3018 C CA . GLN A 1 379 ? -0.130 -9.003 16.764 1.00 94.62 379 GLN A CA 1
ATOM 3019 C C . GLN A 1 379 ? 0.977 -9.945 17.260 1.00 94.62 379 GLN A C 1
ATOM 3021 O O . GLN A 1 379 ? 1.356 -9.938 18.430 1.00 94.62 379 GLN A O 1
ATOM 3026 N N . ASN A 1 380 ? 1.495 -10.741 16.334 1.00 93.38 380 ASN A N 1
ATOM 3027 C CA . ASN A 1 380 ? 2.464 -11.815 16.511 1.00 93.38 380 ASN A CA 1
ATOM 3028 C C . ASN A 1 380 ? 1.980 -13.000 17.372 1.00 93.38 380 ASN A C 1
ATOM 3030 O O . ASN A 1 380 ? 2.779 -13.870 17.726 1.00 93.38 380 ASN A O 1
ATOM 3034 N N . GLU A 1 381 ? 0.682 -13.098 17.673 1.00 93.81 381 GLU A N 1
ATOM 3035 C CA . GLU A 1 381 ? 0.100 -14.284 18.304 1.00 93.81 381 GLU A CA 1
ATOM 3036 C C . GLU A 1 381 ? -0.219 -15.351 17.245 1.00 93.81 381 GLU A C 1
ATOM 3038 O O . GLU A 1 381 ? -0.722 -15.055 16.158 1.00 93.81 381 GLU A O 1
ATOM 3043 N N . LYS A 1 382 ? 0.056 -16.622 17.560 1.00 94.06 382 LYS A N 1
ATOM 3044 C CA . LYS A 1 382 ? -0.399 -17.749 16.737 1.00 94.06 382 LYS A CA 1
ATOM 3045 C C . LYS A 1 382 ? -1.874 -18.024 17.000 1.00 94.06 382 LYS A C 1
ATOM 3047 O O . LYS A 1 382 ? -2.299 -18.139 18.151 1.00 94.06 382 LYS A O 1
ATOM 3052 N N . VAL A 1 383 ? -2.644 -18.197 15.932 1.00 92.94 383 VAL A N 1
ATOM 3053 C CA . VAL A 1 383 ? -4.065 -18.527 16.036 1.00 92.94 383 VAL A CA 1
ATOM 3054 C C . VAL A 1 383 ? -4.257 -20.033 15.899 1.00 92.94 383 VAL A C 1
ATOM 3056 O O . VAL A 1 383 ? -3.984 -20.616 14.858 1.00 92.94 383 VAL A O 1
ATOM 3059 N N . ASP A 1 384 ? -4.762 -20.671 16.951 1.00 93.00 384 ASP A N 1
ATOM 3060 C CA . ASP A 1 384 ? -5.070 -22.102 16.921 1.00 93.00 384 ASP A CA 1
ATOM 3061 C C . ASP A 1 384 ? -6.268 -22.407 15.997 1.00 93.00 384 ASP A C 1
ATOM 3063 O O . ASP A 1 384 ? -7.259 -21.670 15.955 1.00 93.00 384 ASP A O 1
ATOM 3067 N N . VAL A 1 385 ? -6.205 -23.549 15.310 1.00 93.62 385 VAL A N 1
ATOM 3068 C CA . VAL A 1 385 ? -7.272 -24.108 14.470 1.00 93.62 385 VAL A CA 1
ATOM 3069 C C . VAL A 1 385 ? -8.578 -24.216 15.258 1.00 93.62 385 VAL A C 1
ATOM 3071 O O . VAL A 1 385 ? -9.642 -23.866 14.746 1.00 93.62 385 VAL A O 1
ATOM 3074 N N . THR A 1 386 ? -8.508 -24.625 16.530 1.00 93.62 386 THR A N 1
ATOM 3075 C CA . THR A 1 386 ? -9.702 -24.759 17.380 1.00 93.62 386 THR A CA 1
ATOM 3076 C C . THR A 1 386 ? -10.386 -23.412 17.640 1.00 93.62 386 THR A C 1
ATOM 3078 O O . THR A 1 386 ? -11.618 -23.336 17.668 1.00 93.62 386 THR A O 1
ATOM 3081 N N . LYS A 1 387 ? -9.613 -22.320 17.777 1.00 92.94 387 LYS A N 1
ATOM 3082 C CA . LYS A 1 387 ? -10.152 -20.960 17.937 1.00 92.94 387 LYS A CA 1
ATOM 3083 C C . LYS A 1 387 ? -10.886 -20.517 16.667 1.00 92.94 387 LYS A C 1
ATOM 3085 O O . LYS A 1 387 ? -11.977 -19.962 16.783 1.00 92.94 387 LYS A O 1
ATOM 3090 N N . LEU A 1 388 ? -10.332 -20.786 15.479 1.00 93.44 388 LEU A N 1
ATOM 3091 C CA . LEU A 1 388 ? -10.989 -20.458 14.205 1.00 93.44 388 LEU A CA 1
ATOM 3092 C C . LEU A 1 388 ? -12.261 -21.284 13.976 1.00 93.44 388 LEU A C 1
ATOM 3094 O O . LEU A 1 388 ? -13.274 -20.737 13.544 1.00 93.44 388 LEU A O 1
ATOM 3098 N N . GLN A 1 389 ? -12.254 -22.574 14.323 1.00 93.56 389 GLN A N 1
ATOM 3099 C CA . GLN A 1 389 ? -13.440 -23.426 14.197 1.00 93.56 389 GLN A CA 1
ATOM 3100 C C . GLN A 1 389 ? -14.611 -22.898 15.041 1.00 93.56 389 GLN A C 1
ATOM 3102 O O . GLN A 1 389 ? -15.734 -22.801 14.550 1.00 93.56 389 GLN A O 1
ATOM 3107 N N . ARG A 1 390 ? -14.339 -22.439 16.270 1.00 94.31 390 ARG A N 1
ATOM 3108 C CA . ARG A 1 390 ? -15.351 -21.810 17.138 1.00 94.31 390 ARG A CA 1
ATOM 3109 C C . ARG A 1 390 ? -15.938 -20.522 16.557 1.00 94.31 390 ARG A C 1
ATOM 3111 O O . ARG A 1 390 ? -17.086 -20.201 16.855 1.00 94.31 390 ARG A O 1
ATOM 3118 N N . LEU A 1 391 ? -15.172 -19.762 15.769 1.00 94.06 391 LEU A N 1
ATOM 3119 C CA . LEU A 1 391 ? -15.710 -18.598 15.053 1.00 94.06 391 LEU A CA 1
ATOM 3120 C C . LEU A 1 391 ? -16.713 -19.046 13.987 1.00 94.06 391 LEU A C 1
ATOM 3122 O O . LEU A 1 391 ? -17.818 -18.507 13.929 1.00 94.06 391 LEU A O 1
ATOM 3126 N N . SER A 1 392 ? -16.364 -20.078 13.214 1.00 91.12 392 SER A N 1
ATOM 3127 C CA . SER A 1 392 ? -17.249 -20.654 12.197 1.00 91.12 392 SER A CA 1
ATOM 3128 C C . SER A 1 392 ? -18.538 -21.217 12.802 1.00 91.12 392 SER A C 1
ATOM 3130 O O . SER A 1 392 ? -19.616 -20.960 12.277 1.00 91.12 392 SER A O 1
ATOM 3132 N N . GLU A 1 393 ? -18.457 -21.936 13.926 1.00 94.44 393 GLU A N 1
ATOM 3133 C CA . GLU A 1 393 ? -19.627 -22.464 14.652 1.00 94.44 393 GLU A CA 1
ATOM 3134 C C . GLU A 1 393 ? -20.574 -21.349 15.121 1.00 94.44 393 GLU A C 1
ATOM 3136 O O . GLU A 1 393 ? -21.787 -21.531 15.186 1.00 94.44 393 GLU A O 1
ATOM 3141 N N . LYS A 1 394 ? -20.025 -20.164 15.406 1.00 93.94 394 LYS A N 1
ATOM 3142 C CA . LYS A 1 394 ? -20.780 -18.964 15.786 1.00 93.94 394 LYS A CA 1
ATOM 3143 C C . LYS A 1 394 ? -21.217 -18.109 14.596 1.00 93.94 394 LYS A C 1
ATOM 3145 O O . LYS A 1 394 ? -21.692 -16.997 14.810 1.00 93.94 394 LYS A O 1
ATOM 3150 N N . SER A 1 395 ? -21.073 -18.608 13.365 1.00 94.12 395 SER A N 1
ATOM 3151 C CA . SER A 1 395 ? -21.394 -17.874 12.131 1.00 94.12 395 SER A CA 1
ATOM 3152 C C . SER A 1 395 ? -20.628 -16.547 11.993 1.00 94.12 395 SER A C 1
ATOM 3154 O O . SER A 1 395 ? -21.137 -15.574 11.442 1.00 94.12 395 SER A O 1
ATOM 3156 N N . ILE A 1 396 ? -19.400 -16.484 12.518 1.00 95.50 396 ILE A N 1
ATOM 3157 C CA . ILE A 1 396 ? -18.510 -15.332 12.354 1.00 95.50 396 ILE A CA 1
ATOM 3158 C C . ILE A 1 396 ? -17.633 -15.587 11.127 1.00 95.50 396 ILE A C 1
ATOM 3160 O O . ILE A 1 396 ? -16.710 -16.396 11.173 1.00 95.50 396 ILE A O 1
ATOM 3164 N N . GLU A 1 397 ? -17.916 -14.883 10.033 1.00 94.94 397 GLU A N 1
ATOM 3165 C CA . GLU A 1 397 ? -17.200 -15.040 8.755 1.00 94.94 397 GLU A CA 1
ATOM 3166 C C . GLU A 1 397 ? -15.960 -14.146 8.634 1.00 94.94 397 GLU A C 1
ATOM 3168 O O . GLU A 1 397 ? -15.043 -14.439 7.863 1.00 94.94 397 GLU A O 1
ATOM 3173 N N . LYS A 1 398 ? -15.936 -13.038 9.384 1.00 96.00 398 LYS A N 1
ATOM 3174 C CA . LYS A 1 398 ? -14.892 -12.015 9.312 1.00 96.00 398 LYS A CA 1
ATOM 3175 C C . LYS A 1 398 ? -14.430 -11.599 10.700 1.00 96.00 398 LYS A C 1
ATOM 3177 O O . LYS A 1 398 ? -15.241 -11.392 11.604 1.00 96.00 398 LYS A O 1
ATOM 3182 N N . LEU A 1 399 ? -13.124 -11.421 10.827 1.00 96.56 399 LEU A N 1
ATOM 3183 C CA . LEU A 1 399 ? -12.520 -10.620 11.881 1.00 96.56 399 LEU A CA 1
ATOM 3184 C C . LEU A 1 399 ? -12.244 -9.213 11.364 1.00 96.56 399 LEU A C 1
ATOM 3186 O O . LEU A 1 399 ? -12.391 -8.930 10.180 1.00 96.56 399 LEU A O 1
ATOM 3190 N N . TYR A 1 400 ? -11.856 -8.325 12.262 1.00 97.19 400 TYR A N 1
ATOM 3191 C CA . TYR A 1 400 ? -11.626 -6.925 11.959 1.00 97.19 400 TYR A CA 1
ATOM 3192 C C . TYR A 1 400 ? -10.278 -6.492 12.510 1.00 97.19 400 TYR A C 1
ATOM 3194 O O . TYR A 1 400 ? -9.915 -6.881 13.617 1.00 97.19 400 TYR A O 1
ATOM 3202 N N . THR A 1 401 ? -9.544 -5.675 11.765 1.00 96.50 401 THR A N 1
ATOM 3203 C CA . THR A 1 401 ? -8.303 -5.048 12.232 1.00 96.50 401 THR A CA 1
ATOM 3204 C C . THR A 1 401 ? -8.371 -3.535 12.037 1.00 96.50 401 THR A C 1
ATOM 3206 O O . THR A 1 401 ? -9.017 -3.086 11.090 1.00 96.50 401 THR A O 1
ATOM 3209 N N . PRO A 1 402 ? -7.767 -2.716 12.909 1.00 95.00 402 PRO A N 1
ATOM 3210 C CA . PRO A 1 402 ? -7.694 -1.276 12.694 1.00 95.00 402 PRO A CA 1
ATOM 3211 C C . PRO A 1 402 ? -7.007 -0.927 11.363 1.00 95.00 402 PRO A C 1
ATOM 3213 O O . PRO A 1 402 ? -6.060 -1.596 10.955 1.00 95.00 402 PRO A O 1
ATOM 3216 N N . ILE A 1 403 ? -7.448 0.148 10.699 1.00 93.19 403 ILE A N 1
ATOM 3217 C CA . ILE A 1 403 ? -6.890 0.618 9.412 1.00 93.19 403 ILE A CA 1
ATOM 3218 C C . ILE A 1 403 ? -5.378 0.904 9.447 1.00 93.19 403 ILE A C 1
ATOM 3220 O O . ILE A 1 403 ? -4.728 0.956 8.406 1.00 93.19 403 ILE A O 1
ATOM 3224 N N . GLU A 1 404 ? -4.797 1.084 10.634 1.00 92.19 404 GLU A N 1
ATOM 3225 C CA . GLU A 1 404 ? -3.349 1.211 10.809 1.00 92.19 404 GLU A CA 1
ATOM 3226 C C . GLU A 1 404 ? -2.593 -0.006 10.264 1.00 92.19 404 GLU A C 1
ATOM 3228 O O . GLU A 1 404 ? -1.527 0.178 9.684 1.00 92.19 404 GLU A O 1
ATOM 3233 N N . PHE A 1 405 ? -3.187 -1.201 10.369 1.00 94.62 405 PHE A N 1
ATOM 3234 C CA . PHE A 1 405 ? -2.617 -2.473 9.918 1.00 94.62 405 PHE A CA 1
ATOM 3235 C C . PHE A 1 405 ? -2.885 -2.782 8.435 1.00 94.62 405 PHE A C 1
ATOM 3237 O O . PHE A 1 405 ? -2.793 -3.930 8.003 1.00 94.62 405 PHE A O 1
ATOM 3244 N N . GLU A 1 406 ? -3.279 -1.793 7.624 1.00 94.19 406 GLU A N 1
ATOM 3245 C CA . GLU A 1 406 ? -3.582 -2.013 6.201 1.00 94.19 406 GLU A CA 1
ATOM 3246 C C . GLU A 1 406 ? -2.405 -2.641 5.443 1.00 94.19 406 GLU A C 1
ATOM 3248 O O . GLU A 1 406 ? -2.615 -3.498 4.587 1.00 94.19 406 GLU A O 1
ATOM 3253 N N . LYS A 1 407 ? -1.173 -2.213 5.746 1.00 94.25 407 LYS A N 1
ATOM 3254 C CA . LYS A 1 407 ? 0.033 -2.695 5.064 1.00 94.25 407 LYS A CA 1
ATOM 3255 C C . LYS A 1 407 ? 0.280 -4.169 5.392 1.00 94.25 407 LYS A C 1
ATOM 3257 O O . LYS A 1 407 ? 0.492 -4.971 4.490 1.00 94.25 407 LYS A O 1
ATOM 3262 N N . GLU A 1 408 ? 0.178 -4.527 6.664 1.00 95.31 408 GLU A N 1
ATOM 3263 C CA . GLU A 1 408 ? 0.313 -5.884 7.188 1.00 95.31 408 GLU A CA 1
ATOM 3264 C C . GLU A 1 408 ? -0.797 -6.795 6.654 1.00 95.31 408 GLU A C 1
ATOM 3266 O O . GLU A 1 408 ? -0.539 -7.934 6.272 1.00 95.31 408 GLU A O 1
ATOM 3271 N N . PHE A 1 409 ? -2.029 -6.288 6.558 1.00 95.25 409 PHE A N 1
ATOM 3272 C CA . PHE A 1 409 ? -3.140 -7.021 5.956 1.00 95.25 409 PHE A CA 1
ATOM 3273 C C . PHE A 1 409 ? -2.914 -7.291 4.461 1.00 95.25 409 PHE A C 1
ATOM 3275 O O . PHE A 1 409 ? -3.159 -8.403 3.990 1.00 95.25 409 PHE A O 1
ATOM 3282 N N . ARG A 1 410 ? -2.428 -6.297 3.703 1.00 94.81 410 ARG A N 1
ATOM 3283 C CA . ARG A 1 410 ? -2.091 -6.473 2.281 1.00 94.81 410 ARG A CA 1
ATOM 3284 C C . ARG A 1 410 ? -0.951 -7.476 2.090 1.00 94.81 410 ARG A C 1
ATOM 3286 O O . ARG A 1 410 ? -1.061 -8.316 1.197 1.00 94.81 410 ARG A O 1
ATOM 3293 N N . ALA A 1 411 ? 0.070 -7.434 2.947 1.00 94.88 411 ALA A N 1
ATOM 3294 C CA . ALA A 1 411 ? 1.156 -8.413 2.962 1.00 94.88 411 ALA A CA 1
ATOM 3295 C C . ALA A 1 411 ? 0.631 -9.832 3.197 1.00 94.88 411 ALA A C 1
ATOM 3297 O O . ALA A 1 411 ? 0.852 -10.705 2.360 1.00 94.88 411 ALA A O 1
ATOM 3298 N N . LEU A 1 412 ? -0.172 -10.028 4.248 1.00 94.38 412 LEU A N 1
ATOM 3299 C CA . LEU A 1 412 ? -0.792 -11.319 4.553 1.00 94.38 412 LEU A CA 1
ATOM 3300 C C . LEU A 1 412 ? -1.609 -11.858 3.368 1.00 94.38 412 LEU A C 1
ATOM 3302 O O . LEU A 1 412 ? -1.553 -13.041 3.041 1.00 94.38 412 LEU A O 1
ATOM 3306 N N . ARG A 1 413 ? -2.364 -10.986 2.691 1.00 94.00 413 ARG A N 1
ATOM 3307 C CA . ARG A 1 413 ? -3.165 -11.369 1.523 1.00 94.00 413 ARG A CA 1
ATOM 3308 C C . ARG A 1 413 ? -2.314 -11.802 0.334 1.00 94.00 413 ARG A C 1
ATOM 3310 O O . ARG A 1 413 ? -2.656 -12.790 -0.313 1.00 94.00 413 ARG A O 1
ATOM 3317 N N . ALA A 1 414 ? -1.237 -11.074 0.048 1.00 95.06 414 ALA A N 1
ATOM 3318 C CA . ALA A 1 414 ? -0.310 -11.417 -1.024 1.00 95.06 414 ALA A CA 1
ATOM 3319 C C . ALA A 1 414 ? 0.412 -12.743 -0.734 1.00 95.06 414 ALA A C 1
ATOM 3321 O O . ALA A 1 414 ? 0.503 -13.596 -1.616 1.00 95.06 414 ALA A O 1
ATOM 3322 N N . GLU A 1 415 ? 0.851 -12.954 0.510 1.00 93.50 415 GLU A N 1
ATOM 3323 C CA . GLU A 1 415 ? 1.472 -14.204 0.960 1.00 93.50 415 GLU A CA 1
ATOM 3324 C C . GLU A 1 415 ? 0.530 -15.397 0.799 1.00 93.50 415 GLU A C 1
ATOM 3326 O O . GLU A 1 415 ? 0.899 -16.389 0.173 1.00 93.50 415 GLU A O 1
ATOM 3331 N N . GLU A 1 416 ? -0.703 -15.305 1.307 1.00 91.75 416 GLU A N 1
ATOM 3332 C CA . GLU A 1 416 ? -1.690 -16.381 1.166 1.00 91.75 416 GLU A CA 1
ATOM 3333 C C . GLU A 1 416 ? -2.022 -16.658 -0.303 1.00 91.75 416 GLU A C 1
ATOM 3335 O O . GLU A 1 416 ? -2.099 -17.819 -0.716 1.00 91.75 416 GLU A O 1
ATOM 3340 N N . PHE A 1 417 ? -2.150 -15.612 -1.125 1.00 93.06 417 PHE A N 1
ATOM 3341 C CA . PHE A 1 417 ? -2.364 -15.762 -2.561 1.00 93.06 417 PHE A CA 1
ATOM 3342 C C . PHE A 1 417 ? -1.223 -16.547 -3.222 1.00 93.06 417 PHE A C 1
ATOM 3344 O O . PHE A 1 417 ? -1.475 -17.599 -3.820 1.00 93.06 417 PHE A O 1
ATOM 3351 N N . LEU A 1 418 ? 0.027 -16.104 -3.063 1.00 92.75 418 LEU A N 1
ATOM 3352 C CA . LEU A 1 418 ? 1.194 -16.750 -3.668 1.00 92.75 418 LEU A CA 1
ATOM 3353 C C . LEU A 1 418 ? 1.394 -18.173 -3.134 1.00 92.75 418 LEU A C 1
ATOM 3355 O O . LEU A 1 418 ? 1.587 -19.112 -3.908 1.00 92.75 418 LEU A O 1
ATOM 3359 N N . ASN A 1 419 ? 1.280 -18.370 -1.819 1.00 88.94 419 ASN A N 1
ATOM 3360 C CA . ASN A 1 419 ? 1.414 -19.686 -1.194 1.00 88.94 419 ASN A CA 1
ATOM 3361 C C . ASN A 1 419 ? 0.312 -20.646 -1.662 1.00 88.94 419 ASN A C 1
ATOM 3363 O O . ASN A 1 419 ? 0.555 -21.848 -1.802 1.00 88.94 419 ASN A O 1
ATOM 3367 N N . SER A 1 420 ? -0.893 -20.145 -1.954 1.00 89.94 420 SER A N 1
ATOM 3368 C CA . SER A 1 420 ? -1.962 -20.960 -2.536 1.00 89.94 420 SER A CA 1
ATOM 3369 C C . SER A 1 420 ? -1.636 -21.427 -3.961 1.00 89.94 420 SER A C 1
ATOM 3371 O O . SER A 1 420 ? -1.915 -22.584 -4.286 1.00 89.94 420 SER A O 1
ATOM 3373 N N . LEU A 1 421 ? -1.004 -20.580 -4.786 1.00 90.81 421 LEU A N 1
ATOM 3374 C CA . LEU A 1 421 ? -0.543 -20.945 -6.131 1.00 90.81 421 LEU A CA 1
ATOM 3375 C C . LEU A 1 421 ? 0.568 -21.999 -6.058 1.00 90.81 421 LEU A C 1
ATOM 3377 O O . LEU A 1 421 ? 0.461 -23.060 -6.672 1.00 90.81 421 LEU A O 1
ATOM 3381 N N . MET A 1 422 ? 1.564 -21.789 -5.196 1.00 88.25 422 MET A N 1
ATOM 3382 C CA . MET A 1 422 ? 2.655 -22.749 -4.976 1.00 88.25 422 MET A CA 1
ATOM 3383 C C . MET A 1 422 ? 2.148 -24.124 -4.500 1.00 88.25 422 MET A C 1
ATOM 3385 O O . MET A 1 422 ? 2.587 -25.180 -4.974 1.00 88.25 422 MET A O 1
ATOM 3389 N N . LYS A 1 423 ? 1.167 -24.148 -3.587 1.00 87.06 423 LYS A N 1
ATOM 3390 C CA . LYS A 1 423 ? 0.525 -25.392 -3.123 1.00 87.06 423 LYS A CA 1
ATOM 3391 C C . LYS A 1 423 ? -0.219 -26.124 -4.244 1.00 87.06 423 LYS A C 1
ATOM 3393 O O . LYS A 1 423 ? -0.302 -27.350 -4.200 1.00 87.06 423 LYS A O 1
ATOM 3398 N N . LYS A 1 424 ? -0.782 -25.413 -5.227 1.00 86.44 424 LYS A N 1
ATOM 3399 C CA . LYS A 1 424 ? -1.413 -26.045 -6.396 1.00 86.44 424 LYS A CA 1
ATOM 3400 C C . LYS A 1 424 ? -0.355 -26.705 -7.278 1.00 86.44 424 LYS A C 1
ATOM 3402 O O . LYS A 1 424 ? -0.494 -27.890 -7.567 1.00 86.44 424 LYS A O 1
ATOM 3407 N N . LEU A 1 425 ? 0.725 -25.997 -7.602 1.00 81.69 425 LEU A N 1
ATOM 3408 C CA . LEU A 1 425 ? 1.790 -26.496 -8.478 1.00 81.69 425 LEU A CA 1
ATOM 3409 C C . LEU A 1 425 ? 2.499 -27.737 -7.902 1.00 81.69 425 LEU A C 1
ATOM 3411 O O . LEU A 1 425 ? 2.654 -28.747 -8.588 1.00 81.69 425 LEU A O 1
ATOM 3415 N N . SER A 1 426 ? 2.821 -27.733 -6.604 1.00 77.12 426 SER A N 1
ATOM 3416 C CA . SER A 1 426 ? 3.439 -28.894 -5.932 1.00 77.12 426 SER A CA 1
ATOM 3417 C C . SER A 1 426 ? 2.554 -30.150 -5.893 1.00 77.12 426 SER A C 1
ATOM 3419 O O . SER A 1 426 ? 3.072 -31.267 -5.836 1.00 77.12 426 SER A O 1
ATOM 3421 N N . LYS A 1 427 ? 1.222 -30.003 -5.941 1.00 74.94 427 LYS A N 1
ATOM 3422 C CA . LYS A 1 427 ? 0.297 -31.143 -6.067 1.00 74.94 427 LYS A CA 1
ATOM 3423 C C . LYS A 1 427 ? 0.302 -31.741 -7.472 1.00 74.94 427 LYS A C 1
ATOM 3425 O O . LYS A 1 427 ? 0.065 -32.939 -7.595 1.00 74.94 427 LYS A O 1
ATOM 3430 N N . PHE A 1 428 ? 0.557 -30.932 -8.500 1.00 62.69 428 PHE A N 1
ATOM 3431 C CA . PHE A 1 428 ? 0.673 -31.406 -9.879 1.00 62.69 428 PHE A CA 1
ATOM 3432 C C . PHE A 1 428 ? 2.014 -32.091 -10.139 1.00 62.69 428 PHE A C 1
ATOM 3434 O O . PHE A 1 428 ? 2.018 -33.125 -10.784 1.00 62.69 428 PHE A O 1
ATOM 3441 N N . ALA A 1 429 ? 3.116 -31.609 -9.558 1.00 61.78 429 ALA A N 1
ATOM 3442 C CA . ALA A 1 429 ? 4.438 -32.228 -9.721 1.00 61.78 429 ALA A CA 1
ATOM 3443 C C . ALA A 1 429 ? 4.593 -33.618 -9.056 1.00 61.78 429 ALA A C 1
ATOM 3445 O O . ALA A 1 429 ? 5.569 -34.316 -9.312 1.00 61.78 429 ALA A O 1
ATOM 3446 N N . LYS A 1 430 ? 3.666 -34.013 -8.168 1.00 58.69 430 LYS A N 1
ATOM 3447 C CA . LYS A 1 430 ? 3.665 -35.320 -7.476 1.00 58.69 430 LYS A CA 1
ATOM 3448 C C . LYS A 1 430 ? 2.730 -36.361 -8.104 1.00 58.69 430 LYS A C 1
ATOM 3450 O O . LYS A 1 430 ? 2.659 -37.477 -7.590 1.00 58.69 430 LYS A O 1
ATOM 3455 N N . LYS A 1 431 ? 1.975 -35.988 -9.136 1.00 45.78 431 LYS A N 1
ATOM 3456 C CA . LYS A 1 431 ? 1.178 -36.907 -9.954 1.00 45.78 431 LYS A CA 1
ATOM 3457 C C . LYS A 1 431 ? 1.928 -37.194 -11.239 1.00 45.78 431 LYS A C 1
ATOM 3459 O O . LYS A 1 431 ? 1.789 -38.340 -11.711 1.00 45.78 431 LYS A O 1
#

Secondary structure (DSSP, 8-state):
-PPPPEEEEE-S-HHHHHHHHHHHHTTT-EEEEE--HHHHHHHHHHH--SEEEEETT-SSTTHHHHHHHHHHH--SEEEEE-SS--HHHHHHHHH---S-EEPSSP-HHHHHHHHHHHHHHHHHHHHHHHHTTT-SS--------------SSSHHHHHHHHHHHHHHHHHHHHHHTT----PPPHHHHHHHHHHHIIIIIHHHHHHHHHHHHTSTTPPP-------S---S---------EEEEEEEE-SS-EEEEEEEESS---GGGGHHHHHHHHHTTSTTPPPP-SSSEEE-----S-HHHHHHHH-SEEEEEEETTEEEEEEEEE--GGGG---EETTTEEEEEGGG--SSSB-SS-EEEEETTTTEEEEEE-TTPBPPHHHHHHHHHTT--EEEEEGGGHHHHHHHHHHHHHHHHHHHHHHHTT-

Foldseek 3Di:
DDQAAEEEEEDLDCPLCVQLCVLVVVVRHHYHYDDDPVVSLVCCLVVQGQEYEAALPRPDPCSVVSLVVCVVRHPHQYEYEHDDPDPVSVVSQVPDPRPHYDYPPDHNVSVVVSVVVVVVVVVVVVVVVVVVVPPPDDDDDDDDDDDDDDPDPPCVVVVVVLVVVLVVLVVLQVLLVQADADQDDPVLLVVLVVLCPPLPQVVVLVQVVCCVVVPDDDDDDDDDDDPDDPPDDPPDPPQDKWKKWAFKDARHFGFIWIKIWSHDDDCPVCLVSVQVSCVVRTHGIDRGDPLRIDTADAPDPCVPVLQVVAFSHWDWHQHVNIIIIITTHGDRSNLVRWDADPVQKTWDFLVLQDQVFFQQFWWWDADVVVRDTHTLHHGRHHDHPVSSVVCVVVVNGTIITHNVCSSSSSRSSNRSVSVVSVVVVVVVVVD

Radius of gyration: 27.4 Å; chains: 1; bounding box: 69×82×70 Å